Protein AF-0000000081558723 (afdb_homodimer)

pLDDT: mean 89.71, std 18.7, range [18.77, 98.88]

Organism: NCBI:txid168488

Solvent-accessible surface area (backbone atoms only — not comparable to full-atom values): 34859 Å² total; per-residue (Å²): 111,36,57,29,40,30,26,76,58,67,42,63,66,82,48,53,42,80,43,79,41,78,67,77,78,49,49,46,53,15,28,25,29,40,40,48,12,22,19,65,53,71,66,46,55,52,51,37,57,30,74,70,26,57,72,66,70,74,34,34,47,43,37,13,21,8,29,31,28,74,41,69,16,84,66,48,77,90,69,55,74,69,41,49,32,23,24,27,64,59,47,70,82,42,81,61,53,72,48,88,64,60,18,38,43,27,46,58,36,58,36,52,58,66,25,34,26,74,48,56,84,86,50,52,48,59,44,44,6,47,34,35,58,25,49,35,39,34,52,36,35,41,57,75,58,63,67,50,68,58,37,30,36,36,30,37,40,21,43,26,46,39,19,42,43,37,41,22,40,38,43,67,72,41,42,36,66,39,38,32,24,27,29,50,74,91,39,38,67,60,37,40,73,52,48,29,74,41,64,46,38,57,82,81,45,57,58,88,70,47,82,68,63,17,56,27,29,41,23,60,75,40,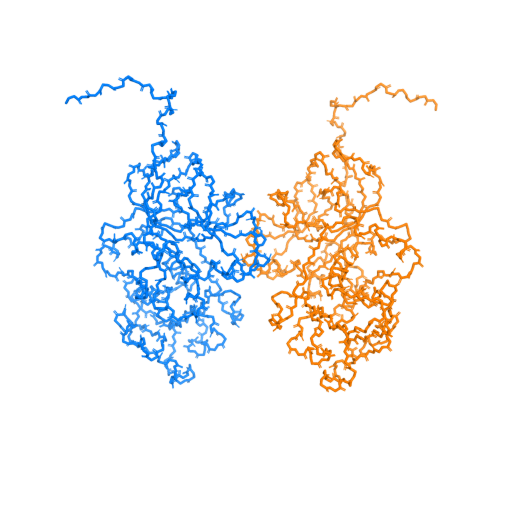51,40,64,60,51,53,77,32,32,35,92,89,35,47,38,34,19,62,31,83,80,51,59,20,86,83,40,42,71,44,64,71,69,68,43,10,63,61,55,53,71,44,39,64,39,47,66,70,56,66,39,73,68,54,65,17,82,89,41,61,28,41,52,89,37,50,56,60,46,48,57,51,54,73,67,70,70,51,50,21,22,51,32,37,29,56,50,85,73,70,76,77,56,82,62,76,71,71,66,54,80,82,66,75,76,75,81,77,80,78,129,110,35,58,28,39,30,28,75,59,68,42,65,66,80,49,52,43,80,43,80,39,78,68,76,78,48,49,46,53,14,30,25,30,40,41,48,10,22,19,63,53,72,64,44,56,50,50,36,55,31,74,70,26,56,73,67,71,73,33,33,47,43,37,14,22,9,29,33,29,75,40,68,17,85,65,48,76,90,69,54,73,68,42,49,32,24,25,29,65,59,47,70,82,42,80,60,52,72,48,87,62,59,18,39,43,28,46,58,36,56,36,51,59,65,25,34,25,73,48,55,85,85,48,53,48,61,44,45,6,46,33,35,58,25,49,35,38,33,53,36,38,41,58,76,59,63,68,52,68,58,37,31,36,35,30,39,41,21,44,26,46,40,19,40,43,38,42,22,40,38,42,67,70,40,42,35,66,38,36,34,25,27,27,50,75,92,39,38,67,61,36,40,73,52,47,30,74,41,66,46,39,60,84,80,45,58,58,88,70,49,81,68,64,18,57,26,31,41,22,60,74,42,51,42,66,61,52,53,77,30,33,35,91,88,35,46,38,36,19,62,33,83,80,50,59,21,86,83,39,41,70,44,63,71,68,68,41,10,63,62,54,53,70,44,39,66,38,46,66,72,55,66,38,73,69,52,64,18,81,88,40,60,28,40,52,90,36,52,55,58,46,48,58,50,54,72,67,70,68,51,49,20,20,52,32,36,29,56,49,86,73,71,78,78,59,81,65,74,73,71,70,57,80,85,60,82,73,76,81,74,82,71,137

Radius of gyration: 28.46 Å; Cα contacts (8 Å, |Δi|>4): 1574; chains: 2; bounding box: 50×92×89 Å

InterPro domains:
  IPR011032 GroES-like superfamily [SSF50129] (2-155)
  IPR013154 Alcohol dehydrogenase-like, N-terminal [PF08240] (27-119)
  IPR020843 Enoylreductase domain [SM00829] (11-306)
  IPR036291 NAD(P)-binding domain superfamily [SSF51735] (123-227)
  IPR044626 NADPH-dependent oxidoreductase AOR-like [PTHR44573] (2-308)

Secondary structure (DSSP, 8-state):
-EEEEEBSS-SSGGG-EEEEEPPPPPPTTEEEEEEEEEEE-HHHHHHHT-GGG---SSB----EEEEEEEEE-TT--S--TT-EEEEE---TTSGGGGTT---SSBSEEEEEGGGEEEPPTTS-HHHHHTSHHHHHHHHHHHHHHT--TT-EEEEESTTSHHHHHHHHIIIIIS--SEEEEEE-GGGHHHHHHHT-SEEEETTT--GGG----BSEEEESSS-HHHHGGGBPTT--EEE-SSS-SSTTSEEPPPPP-HHHHHHHHHHHHHTSS---B-TT-PBPGGGHHHHHHHHTTT--SSBEEE-----TT---------TT----S----/-EEEEEBSS-SSGGG-EEEEEPPPPPPTTEEEEEEEEEEE-HHHHHHHT-GGG---SSB----EEEEEEEEE-TT--S--TT-EEEEE---TTSGGGGS----SSBSEEEEEGGGEEEPPTTS-HHHHHTSHHHHHHHHHHHHHHT--TT-EEEEESTTSHHHHHHHHIIIIIS--SEEEEEE-GGGHHHHHHHT-SEEEETTT--GGG----BSEEEESSS-HHHHGGGBPTT--EEE-SSS-SSTTSEE--PPP-HHHHHHTHHHHHHTSS---B-TT-PBPGGGHHHHHHHHTTT--SSBEEE-----TT---------TT----S----

Foldseek 3Di:
DWWFWWAFAADALVRIDIDDDDADDEEQQKFKWFFFKAFDDPVQNVCSNDVVVVDDPRAGGGFWTKTFTQDHHNNHDPDDGGFIKIFGADDPPDPCVVPRFHHSRIRIGMGGPFQMAGFQPVDDRQLRRLDHQLLQQLVQLCVVQVQAAAFEEEEEPLQEANNLQNQLCCCQPRNYVAAEYEDAPVCQVVSVVSHHPYYHHVVVDFLVRDDAAGLEYHYEDQPCVRNVVRHPVPRAYEYCDPPRPDPRHDHGDGDRGNVSVVVCSVCDNVVSGGADEFPVDAAESVCVSVLSVVVVVVRTRHIHMYDGHPPPPVPCPDPVVPPPPDPPDDPDD/DWWFWWAFAADALVRIDIDDDDADDEEQQKFKWFFFKAFDDPVQNVCSNDVVVVDDPRAGGGFWTKTFTQDHHNNHDPDDGGFIKIFGADDPPDPCVVPRFHHSLIRIGMGGPFQMAGFQPVDDRQLRRLDHQLLQQLVLLCVVQVQAAAFEEEEEPLQEANNLQNQLCCCQPRNYVAYEYEDAPVCQVVSVVSHHPYYHHVVVDFLVRDPAAGLEYHYEDQPCVRNVVRHDVPRAYEYCDPPRPDPRHDHGDGDRGNVSVVVCSVCDNVVSGGADEFPVDAAESVCVSVLSVVVVVVRTRHIHMYDGHPPPPVPPPDPVVPDPPPPPPDPDD

Sequence (666 aa):
MQKAWFYEEYGPKEVLKLGDLPIPSPQPNQLLIQVLAAALNPIDFKLRQNPLALLDFPFVPGCDMAGVIVAKGDDVSKFDVGASVYGNIQHFKSESWKLKQLGSLAQLIVVEEDLVAIKPQNLSFEEAASLPVAIQTAIEGFKVAGFKEGQSVFIVGGAGGVGTLAVQLAKEFYKASLVTATASTGKVEFVKRLGADKVVDYTKTTYGEVEDKYDLVYDTVGDSRNSYVVAKENAPIIDITWPPSNPKAQHSSLTVSGDILEKFRPYLESGKLKAVIDPNGPFHFNNVIKAFGYLETGRARGKVVISPFSSRYLTSAPCNINGFCNTKFGCYNMQKAWFYEEYGPKEVLKLGDLPIPSPQPNQLLIQVLAAALNPIDFKLRQNPLALLDFPFVPGCDMAGVIVAKGDDVSKFDVGASVYGNIQHFKSESWKLKQLGSLAQLIVVEEDLVAIKPQNLSFEEAASLPVAIQTAIEGFKVAGFKEGQSVFIVGGAGGVGTLAVQLAKEFYKASLVTATASTGKVEFVKRLGADKVVDYTKTTYGEVEDKYDLVYDTVGDSRNSYVVAKENAPIIDITWPPSNPKAQHSSLTVSGDILEKFRPYLESGKLKAVIDPNGPFHFNNVIKAFGYLETGRARGKVVISPFSSRYLTSAPCNINGFCNTKFGCYN

Structure (mmCIF, N/CA/C/O backbone):
data_AF-0000000081558723-model_v1
#
loop_
_entity.id
_entity.type
_entity.pdbx_description
1 polymer 'Enoyl reductase (ER) domain-containing protein'
#
loop_
_atom_site.group_PDB
_atom_site.id
_atom_site.type_symbol
_atom_site.label_atom_id
_atom_site.label_alt_id
_atom_site.label_comp_id
_atom_site.label_asym_id
_atom_site.label_entity_id
_atom_site.label_seq_id
_atom_site.pdbx_PDB_ins_code
_atom_site.Cartn_x
_atom_site.Cartn_y
_atom_site.Cartn_z
_atom_site.occupancy
_atom_site.B_iso_or_equiv
_atom_site.auth_seq_id
_atom_site.auth_comp_id
_atom_site.auth_asym_id
_atom_site.auth_atom_id
_atom_site.pdbx_PDB_model_num
ATOM 1 N N . MET A 1 1 ? -17.312 0.092 26.062 1 93.06 1 MET A N 1
ATOM 2 C CA . MET A 1 1 ? -17.375 0.222 24.609 1 93.06 1 MET A CA 1
ATOM 3 C C . MET A 1 1 ? -17.422 1.689 24.188 1 93.06 1 MET A C 1
ATOM 5 O O . MET A 1 1 ? -17.703 2.562 25.016 1 93.06 1 MET A O 1
ATOM 9 N N . GLN A 1 2 ? -17.016 1.945 22.953 1 94.62 2 GLN A N 1
ATOM 10 C CA . GLN A 1 2 ? -17.047 3.289 22.391 1 94.62 2 GLN A CA 1
ATOM 11 C C . GLN A 1 2 ? -17.516 3.262 20.938 1 94.62 2 GLN A C 1
ATOM 13 O O . GLN A 1 2 ? -17.5 2.209 20.281 1 94.62 2 GLN A O 1
ATOM 18 N N . LYS A 1 3 ? -17.875 4.457 20.531 1 96.5 3 LYS A N 1
ATOM 19 C CA . LYS A 1 3 ? -18.156 4.594 19.109 1 96.5 3 LYS A CA 1
ATOM 20 C C . LYS A 1 3 ? -16.906 4.91 18.312 1 96.5 3 LYS A C 1
ATOM 22 O O . LYS A 1 3 ? -16.062 5.699 18.75 1 96.5 3 LYS A O 1
ATOM 27 N N . ALA A 1 4 ? -16.766 4.223 17.219 1 97.31 4 ALA A N 1
ATOM 28 C CA . ALA A 1 4 ? -15.648 4.473 16.297 1 97.31 4 ALA A CA 1
ATOM 29 C C . ALA A 1 4 ? -16.047 4.18 14.859 1 97.31 4 ALA A C 1
ATOM 31 O O . ALA A 1 4 ? -16.969 3.395 14.609 1 97.31 4 ALA A O 1
ATOM 32 N N . TRP A 1 5 ? -15.477 4.895 13.969 1 97.88 5 TRP A N 1
ATOM 33 C CA . TRP A 1 5 ? -15.57 4.551 12.555 1 97.88 5 TRP A CA 1
ATOM 34 C C . TRP A 1 5 ? -14.477 3.564 12.164 1 97.88 5 TRP A C 1
ATOM 36 O O . TRP A 1 5 ? -13.305 3.752 12.508 1 97.88 5 TRP A O 1
ATOM 46 N N . PHE A 1 6 ? -14.844 2.527 11.492 1 97.44 6 PHE A N 1
ATOM 47 C CA . PHE A 1 6 ? -13.867 1.531 11.062 1 97.44 6 PHE A CA 1
ATOM 48 C C . PHE A 1 6 ? -14.336 0.829 9.797 1 97.44 6 PHE A C 1
ATOM 50 O O . PHE A 1 6 ? -15.453 1.049 9.336 1 97.44 6 PHE A O 1
ATOM 57 N N . TYR A 1 7 ? -13.477 0.188 9.125 1 96.25 7 TYR A N 1
ATOM 58 C CA . TYR A 1 7 ? -13.812 -0.682 8 1 96.25 7 TYR A CA 1
ATOM 59 C C . TYR A 1 7 ? -13.148 -2.045 8.148 1 96.25 7 TYR A C 1
ATOM 61 O O . TYR A 1 7 ? -12.188 -2.195 8.914 1 96.25 7 TYR A O 1
ATOM 69 N N . GLU A 1 8 ? -13.711 -3.055 7.457 1 94.19 8 GLU A N 1
ATOM 70 C CA . GLU A 1 8 ? -13.266 -4.438 7.574 1 94.19 8 GLU A CA 1
ATOM 71 C C . GLU A 1 8 ? -12.844 -4.996 6.215 1 94.19 8 GLU A C 1
ATOM 73 O O . GLU A 1 8 ? -12.617 -6.199 6.078 1 94.19 8 GLU A O 1
ATOM 78 N N . GLU A 1 9 ? -12.891 -4.184 5.266 1 90.31 9 GLU A N 1
ATOM 79 C CA . GLU A 1 9 ? -12.414 -4.477 3.918 1 90.31 9 GLU A CA 1
ATOM 80 C C . GLU A 1 9 ? -11.969 -3.205 3.203 1 90.31 9 GLU A C 1
ATOM 82 O O . GLU A 1 9 ? -12.367 -2.102 3.584 1 90.31 9 GLU A O 1
ATOM 87 N N . TYR A 1 10 ? -11.133 -3.398 2.281 1 89.75 10 TYR A N 1
ATOM 88 C CA . TYR A 1 10 ? -10.711 -2.26 1.471 1 89.75 10 TYR A CA 1
ATOM 89 C C . TYR A 1 10 ? -11.836 -1.807 0.544 1 89.75 10 TYR A C 1
ATOM 91 O O . TYR A 1 10 ? -12.703 -2.6 0.182 1 89.75 10 TYR A O 1
ATOM 99 N N . GLY A 1 11 ? -11.812 -0.496 0.158 1 91.19 11 GLY A N 1
ATOM 100 C CA . GLY A 1 11 ? -12.828 -0.026 -0.765 1 91.19 11 GLY A CA 1
ATOM 101 C C . GLY A 1 11 ? -13.078 1.467 -0.668 1 91.19 11 GLY A C 1
ATOM 102 O O . GLY A 1 11 ? -12.289 2.197 -0.069 1 91.19 11 GLY A O 1
ATOM 103 N N . PRO A 1 12 ? -14.125 1.876 -1.366 1 94.5 12 PRO A N 1
ATOM 104 C CA . PRO A 1 12 ? -14.5 3.289 -1.285 1 94.5 12 PRO A CA 1
ATOM 105 C C . PRO A 1 12 ? -15.031 3.682 0.094 1 94.5 12 PRO A C 1
ATOM 107 O O . PRO A 1 12 ? -15 2.869 1.022 1 94.5 12 PRO A O 1
ATOM 110 N N . LYS A 1 13 ? -15.391 4.918 0.309 1 97.38 13 LYS A N 1
ATOM 111 C CA . LYS A 1 13 ? -15.789 5.457 1.605 1 97.38 13 LYS A CA 1
ATOM 112 C C . LYS A 1 13 ? -16.984 4.688 2.176 1 97.38 13 LYS A C 1
ATOM 114 O O . LYS A 1 13 ? -17.172 4.645 3.393 1 97.38 13 LYS A O 1
ATOM 119 N N . GLU A 1 14 ? -17.734 4.031 1.363 1 96.62 14 GLU A N 1
ATOM 120 C CA . GLU A 1 14 ? -18.953 3.332 1.778 1 96.62 14 GLU A CA 1
ATOM 121 C C . GLU A 1 14 ? -18.625 2.084 2.594 1 96.62 14 GLU A C 1
ATOM 123 O O . GLU A 1 14 ? -19.5 1.512 3.246 1 96.62 14 GLU A O 1
ATOM 128 N N . VAL A 1 15 ? -17.344 1.627 2.652 1 96.94 15 VAL A N 1
ATOM 129 C CA . VAL A 1 15 ? -16.984 0.47 3.467 1 96.94 15 VAL A CA 1
ATOM 130 C C . VAL A 1 15 ? -16.906 0.877 4.938 1 96.94 15 VAL A C 1
ATOM 132 O O . VAL A 1 15 ? -16.844 0.02 5.82 1 96.94 15 VAL A O 1
ATOM 135 N N . LEU A 1 16 ? -16.828 2.168 5.203 1 98.31 16 LEU A N 1
ATOM 136 C CA . LEU A 1 16 ? -16.781 2.666 6.574 1 98.31 16 LEU A CA 1
ATOM 137 C C . LEU A 1 16 ? -18.125 2.43 7.277 1 98.31 16 LEU A C 1
ATOM 139 O O . LEU A 1 16 ? -19.188 2.613 6.684 1 98.31 16 LEU A O 1
ATOM 143 N N . LYS A 1 17 ? -18 2.088 8.469 1 97.69 17 LYS A N 1
ATOM 144 C CA . LYS A 1 17 ? -19.203 1.961 9.305 1 97.69 17 LYS A CA 1
ATOM 145 C C . LYS A 1 17 ? -18.938 2.492 10.711 1 97.69 17 LYS A C 1
ATOM 147 O O . LYS A 1 17 ? -17.812 2.422 11.211 1 97.69 17 LYS A O 1
ATOM 152 N N . LEU A 1 18 ? -19.938 2.977 11.312 1 97.31 18 LEU A N 1
ATOM 153 C CA . LEU A 1 18 ? -19.953 3.393 12.711 1 97.31 18 LEU A CA 1
ATOM 154 C C . LEU A 1 18 ? -20.391 2.25 13.617 1 97.31 18 LEU A C 1
ATOM 156 O O . LEU A 1 18 ? -21.453 1.646 13.383 1 97.31 18 LEU A O 1
ATOM 160 N N . GLY A 1 19 ? -19.516 1.938 14.57 1 96.25 19 GLY A N 1
ATOM 161 C CA . GLY A 1 19 ? -19.875 0.855 15.477 1 96.25 19 GLY A CA 1
ATOM 162 C C . GLY A 1 19 ? -19.203 0.957 16.828 1 96.25 19 GLY A C 1
ATOM 163 O O . GLY A 1 19 ? -18.578 1.976 17.141 1 96.25 19 GLY A O 1
ATOM 164 N N . ASP A 1 20 ? -19.5 -0.104 17.625 1 95.5 20 ASP A N 1
ATOM 165 C CA . ASP A 1 20 ? -18.953 -0.154 18.984 1 95.5 20 ASP A CA 1
ATOM 166 C C . ASP A 1 20 ? -17.656 -0.965 19.016 1 95.5 20 ASP A C 1
ATOM 168 O O . ASP A 1 20 ? -17.609 -2.092 18.516 1 95.5 20 ASP A O 1
ATOM 172 N N . LEU A 1 21 ? -16.641 -0.352 19.531 1 94.5 21 LEU A N 1
ATOM 173 C CA . LEU A 1 21 ? -15.359 -1.018 19.766 1 94.5 21 LEU A CA 1
ATOM 174 C C . LEU A 1 21 ? -14.953 -0.893 21.234 1 94.5 21 LEU A C 1
ATOM 176 O O . LEU A 1 21 ? -15.375 0.034 21.922 1 94.5 21 LEU A O 1
ATOM 180 N N . PRO A 1 22 ? -14.141 -1.857 21.688 1 93 22 PRO A N 1
ATOM 181 C CA . PRO A 1 22 ? -13.648 -1.73 23.062 1 93 22 PRO A CA 1
ATOM 182 C C . PRO A 1 22 ? -12.781 -0.486 23.266 1 93 22 PRO A C 1
ATOM 184 O O . PRO A 1 22 ? -12.055 -0.076 22.359 1 93 22 PRO A O 1
ATOM 187 N N . ILE A 1 23 ? -12.945 0.051 24.453 1 93.5 23 ILE A N 1
ATOM 188 C CA . ILE A 1 23 ? -12.055 1.14 24.828 1 93.5 23 ILE A CA 1
ATOM 189 C C . ILE A 1 23 ? -10.664 0.585 25.125 1 93.5 23 ILE A C 1
ATOM 191 O O . ILE A 1 23 ? -10.516 -0.33 25.938 1 93.5 23 ILE A O 1
ATOM 195 N N . PRO A 1 24 ? -9.648 1.114 24.5 1 92.81 24 PRO A N 1
ATOM 196 C CA . PRO A 1 24 ? -8.305 0.592 24.766 1 92.81 24 PRO A CA 1
ATOM 197 C C . PRO A 1 24 ? -7.742 1.052 26.094 1 92.81 24 PRO A C 1
ATOM 199 O O . PRO A 1 24 ? -8.125 2.111 26.609 1 92.81 24 PRO A O 1
ATOM 202 N N . SER A 1 25 ? -6.871 0.218 26.594 1 92.19 25 SER A N 1
ATOM 203 C CA . SER A 1 25 ? -6.129 0.573 27.797 1 92.19 25 SER A CA 1
ATOM 204 C C . SER A 1 25 ? -4.73 1.078 27.469 1 92.19 25 SER A C 1
ATOM 206 O O . SER A 1 25 ? -4.016 0.461 26.672 1 92.19 25 SER A O 1
ATOM 208 N N . PRO A 1 26 ? -4.375 2.125 28.125 1 94.12 26 PRO A N 1
ATOM 209 C CA . PRO A 1 26 ? -3.047 2.648 27.797 1 94.12 26 PRO A CA 1
ATOM 210 C C . PRO A 1 26 ? -1.918 1.787 28.344 1 94.12 26 PRO A C 1
ATOM 212 O O . PRO A 1 26 ? -2.01 1.3 29.484 1 94.12 26 PRO A O 1
ATOM 215 N N . GLN A 1 27 ? -0.916 1.601 27.562 1 92.12 27 GLN A N 1
ATOM 216 C CA . GLN A 1 27 ? 0.354 1.043 28.016 1 92.12 27 GLN A CA 1
ATOM 217 C C . GLN A 1 27 ? 1.12 2.047 28.875 1 92.12 27 GLN A C 1
ATOM 219 O O . GLN A 1 27 ? 0.736 3.215 28.953 1 92.12 27 GLN A O 1
ATOM 224 N N . PRO A 1 28 ? 2.209 1.641 29.5 1 93.94 28 PRO A N 1
ATOM 225 C CA . PRO A 1 28 ? 2.91 2.5 30.453 1 93.94 28 PRO A CA 1
ATOM 226 C C . PRO A 1 28 ? 3.342 3.832 29.844 1 93.94 28 PRO A C 1
ATOM 228 O O . PRO A 1 28 ? 3.391 4.848 30.531 1 93.94 28 PRO A O 1
ATOM 231 N N . ASN A 1 29 ? 3.568 3.896 28.641 1 93.81 29 ASN A N 1
ATOM 232 C CA . ASN A 1 29 ? 4.055 5.129 28.016 1 93.81 29 ASN A CA 1
ATOM 233 C C . ASN A 1 29 ? 2.973 5.793 27.172 1 93.81 29 ASN A C 1
ATOM 235 O O . ASN A 1 29 ? 3.275 6.613 26.312 1 93.81 29 ASN A O 1
ATOM 239 N N . GLN A 1 30 ? 1.759 5.434 27.422 1 94.88 30 GLN A N 1
ATOM 240 C CA . GLN A 1 30 ? 0.681 5.895 26.547 1 94.88 30 GLN A CA 1
ATOM 241 C C . GLN A 1 30 ? -0.34 6.715 27.328 1 94.88 30 GLN A C 1
ATOM 243 O O . GLN A 1 30 ? -0.412 6.621 28.562 1 94.88 30 GLN A O 1
ATOM 248 N N . LEU A 1 31 ? -1.036 7.52 26.594 1 96.88 31 LEU A N 1
ATOM 249 C CA . LEU A 1 31 ? -2.143 8.344 27.078 1 96.88 31 LEU A CA 1
ATOM 250 C C . LEU A 1 31 ? -3.473 7.832 26.531 1 96.88 31 LEU A C 1
ATOM 252 O O . LEU A 1 31 ? -3.561 7.434 25.359 1 96.88 31 LEU A O 1
ATOM 256 N N . LEU A 1 32 ? -4.418 7.82 27.359 1 97.12 32 LEU A N 1
ATOM 257 C CA . LEU A 1 32 ? -5.797 7.703 26.891 1 97.12 32 LEU A CA 1
ATOM 258 C C . LEU A 1 32 ? -6.418 9.078 26.688 1 97.12 32 LEU A C 1
ATOM 260 O O . LEU A 1 32 ? -6.477 9.883 27.625 1 97.12 32 LEU A O 1
ATOM 264 N N . ILE A 1 33 ? -6.883 9.328 25.531 1 97.62 33 ILE A N 1
ATOM 265 C CA . ILE A 1 33 ? -7.344 10.664 25.172 1 97.62 33 ILE A CA 1
ATOM 266 C C . ILE A 1 33 ? -8.805 10.602 24.719 1 97.62 33 ILE A C 1
ATOM 268 O O . ILE A 1 33 ? -9.172 9.742 23.906 1 97.62 33 ILE A O 1
ATOM 272 N N . GLN A 1 34 ? -9.578 11.469 25.25 1 98 34 GLN A N 1
ATOM 273 C CA . GLN A 1 34 ? -10.883 11.75 24.672 1 98 34 GLN A CA 1
ATOM 274 C C . GLN A 1 34 ? -10.766 12.688 23.469 1 98 34 GLN A C 1
ATOM 276 O O . GLN A 1 34 ? -10.406 13.859 23.625 1 98 34 GLN A O 1
ATOM 281 N N . VAL A 1 35 ? -11.078 12.203 22.328 1 98.38 35 VAL A N 1
ATOM 282 C CA . VAL A 1 35 ? -10.93 12.984 21.094 1 98.38 35 VAL A CA 1
ATOM 283 C C . VAL A 1 35 ? -12.078 13.992 21 1 98.38 35 VAL A C 1
ATOM 285 O O . VAL A 1 35 ? -13.25 13.617 21.094 1 98.38 35 VAL A O 1
ATOM 288 N N . LEU A 1 36 ? -11.703 15.219 20.812 1 98.5 36 LEU A N 1
ATOM 289 C CA . LEU A 1 36 ? -12.719 16.266 20.688 1 98.5 36 LEU A CA 1
ATOM 290 C C . LEU A 1 36 ? -12.797 16.766 19.25 1 98.5 36 LEU A C 1
ATOM 292 O O . LEU A 1 36 ? -13.836 17.281 18.828 1 98.5 36 LEU A O 1
ATOM 296 N N . ALA A 1 37 ? -11.758 16.609 18.531 1 98.75 37 ALA A N 1
ATOM 297 C CA . ALA A 1 37 ? -11.703 16.922 17.109 1 98.75 37 ALA A CA 1
ATOM 298 C C . ALA A 1 37 ? -10.648 16.078 16.406 1 98.75 37 ALA A C 1
ATOM 300 O O . ALA A 1 37 ? -9.641 15.695 17 1 98.75 37 ALA A O 1
ATOM 301 N N . ALA A 1 38 ? -10.891 15.734 15.195 1 98.75 38 ALA A N 1
ATOM 302 C CA . ALA A 1 38 ? -9.961 15.055 14.289 1 98.75 38 ALA A CA 1
ATOM 303 C C . ALA A 1 38 ? -9.914 15.742 12.93 1 98.75 38 ALA A C 1
ATOM 305 O O . ALA A 1 38 ? -10.781 16.562 12.609 1 98.75 38 ALA A O 1
ATOM 306 N N . ALA A 1 39 ? -8.93 15.508 12.18 1 98.81 39 ALA A N 1
ATOM 307 C CA . ALA A 1 39 ? -8.859 16 10.805 1 98.81 39 ALA A CA 1
ATOM 308 C C . ALA A 1 39 ? -8.477 14.875 9.844 1 98.81 39 ALA A C 1
ATOM 310 O O . ALA A 1 39 ? -7.723 13.969 10.203 1 98.81 39 ALA A O 1
ATOM 311 N N . LEU A 1 40 ? -9.07 14.93 8.703 1 98.5 40 LEU A N 1
ATOM 312 C CA . LEU A 1 40 ? -8.852 13.891 7.691 1 98.5 40 LEU A CA 1
ATOM 313 C C . LEU A 1 40 ? -7.688 14.266 6.777 1 98.5 40 LEU A C 1
ATOM 315 O O . LEU A 1 40 ? -7.422 15.445 6.551 1 98.5 40 LEU A O 1
ATOM 319 N N . ASN A 1 41 ? -7.02 13.273 6.305 1 96.69 41 ASN A N 1
ATOM 320 C CA . ASN A 1 41 ? -5.883 13.414 5.395 1 96.69 41 ASN A CA 1
ATOM 321 C C . ASN A 1 41 ? -5.992 12.445 4.219 1 96.69 41 ASN A C 1
ATOM 323 O O . ASN A 1 41 ? -6.668 11.422 4.309 1 96.69 41 ASN A O 1
ATOM 327 N N . PRO A 1 42 ? -5.324 12.758 3.082 1 94.88 42 PRO A N 1
ATOM 328 C CA . PRO A 1 42 ? -5.34 11.844 1.934 1 94.88 42 PRO A CA 1
ATOM 329 C C . PRO A 1 42 ? -4.871 10.438 2.291 1 94.88 42 PRO A C 1
ATOM 331 O O . PRO A 1 42 ? -5.387 9.453 1.752 1 94.88 42 PRO A O 1
ATOM 334 N N . ILE A 1 43 ? -3.982 10.297 3.203 1 92.25 43 ILE A N 1
ATOM 335 C CA . ILE A 1 43 ? -3.465 8.992 3.588 1 92.25 43 ILE A CA 1
ATOM 336 C C . ILE A 1 43 ? -4.594 8.133 4.152 1 92.25 43 ILE A C 1
ATOM 338 O O . ILE A 1 43 ? -4.578 6.906 4.016 1 92.25 43 ILE A O 1
ATOM 342 N N . ASP A 1 44 ? -5.57 8.734 4.766 1 95.38 44 ASP A N 1
ATOM 343 C CA . ASP A 1 44 ? -6.684 7.992 5.352 1 95.38 44 ASP A CA 1
ATOM 344 C C . ASP A 1 44 ? -7.445 7.215 4.281 1 95.38 44 ASP A C 1
ATOM 346 O O . ASP A 1 44 ? -7.773 6.043 4.477 1 95.38 44 ASP A O 1
ATOM 350 N N . PHE A 1 45 ? -7.723 7.871 3.184 1 95.69 45 PHE A N 1
ATOM 351 C CA . PHE A 1 45 ? -8.492 7.145 2.184 1 95.69 45 PHE A CA 1
ATOM 352 C C . PHE A 1 45 ? -7.582 6.344 1.268 1 95.69 45 PHE A C 1
ATOM 354 O O . PHE A 1 45 ? -8 5.34 0.684 1 95.69 45 PHE A O 1
ATOM 361 N N . LYS A 1 46 ? -6.336 6.766 1.133 1 92.38 46 LYS A N 1
ATOM 362 C CA . LYS A 1 46 ? -5.398 5.98 0.333 1 92.38 46 LYS A CA 1
ATOM 363 C C . LYS A 1 46 ? -5.172 4.602 0.945 1 92.38 46 LYS A C 1
ATOM 365 O O . LYS A 1 46 ? -5.125 3.6 0.229 1 92.38 46 LYS A O 1
ATOM 370 N N . LEU A 1 47 ? -5.02 4.574 2.18 1 91.62 47 LEU A N 1
ATOM 371 C CA . LEU A 1 47 ? -4.879 3.297 2.865 1 91.62 47 LEU A CA 1
ATOM 372 C C . LEU A 1 47 ? -6.145 2.459 2.729 1 91.62 47 LEU A C 1
ATOM 374 O O . LEU A 1 47 ? -6.074 1.256 2.471 1 91.62 47 LEU A O 1
ATOM 378 N N . ARG A 1 48 ? -7.273 3.049 2.84 1 93.5 48 ARG A N 1
ATOM 379 C CA . ARG A 1 48 ? -8.555 2.355 2.773 1 93.5 48 ARG A CA 1
ATOM 380 C C . ARG A 1 48 ? -8.758 1.702 1.41 1 93.5 48 ARG A C 1
ATOM 382 O O . ARG A 1 48 ? -9.344 0.624 1.312 1 93.5 48 ARG A O 1
ATOM 389 N N . GLN A 1 49 ? -8.164 2.318 0.458 1 91.25 49 GLN A N 1
ATOM 390 C CA . GLN A 1 49 ? -8.422 1.881 -0.91 1 91.25 49 GLN A CA 1
ATOM 391 C C . GLN A 1 49 ? -7.316 0.963 -1.413 1 91.25 49 GLN A C 1
ATOM 393 O O . GLN A 1 49 ? -7.363 0.49 -2.551 1 91.25 49 GLN A O 1
ATOM 398 N N . ASN A 1 50 ? -6.332 0.686 -0.55 1 87.88 50 ASN A N 1
ATOM 399 C CA . ASN A 1 50 ? -5.129 0.011 -1.031 1 87.88 50 ASN A CA 1
ATOM 400 C C . ASN A 1 50 ? -4.945 -1.347 -0.359 1 87.88 50 ASN A C 1
ATOM 402 O O . ASN A 1 50 ? -4.363 -1.434 0.724 1 87.88 50 ASN A O 1
ATOM 406 N N . PRO A 1 51 ? -5.238 -2.375 -1.093 1 82.94 51 PRO A N 1
ATOM 407 C CA . PRO A 1 51 ? -5.051 -3.701 -0.498 1 82.94 51 PRO A CA 1
ATOM 408 C C . PRO A 1 51 ? -3.584 -4.008 -0.197 1 82.94 51 PRO A C 1
ATOM 410 O O . PRO A 1 51 ? -3.287 -4.883 0.621 1 82.94 51 PRO A O 1
ATOM 413 N N . LEU A 1 52 ? -2.67 -3.312 -0.793 1 82.62 52 LEU A N 1
ATOM 414 C CA . LEU A 1 52 ? -1.249 -3.553 -0.566 1 82.62 52 LEU A CA 1
ATOM 415 C C . LEU A 1 52 ? -0.792 -2.916 0.742 1 82.62 52 LEU A C 1
ATOM 417 O O . LEU A 1 52 ? 0.345 -3.121 1.173 1 82.62 52 LEU A O 1
ATOM 421 N N . ALA A 1 53 ? -1.679 -2.23 1.308 1 83.94 53 ALA A N 1
ATOM 422 C CA . ALA A 1 53 ? -1.361 -1.669 2.619 1 83.94 53 ALA A CA 1
ATOM 423 C C . ALA A 1 53 ? -1.314 -2.76 3.686 1 83.94 53 ALA A C 1
ATOM 425 O O . ALA A 1 53 ? -0.761 -2.555 4.77 1 83.94 53 ALA A O 1
ATOM 426 N N . LEU A 1 54 ? -1.901 -3.816 3.447 1 80.06 54 LEU A N 1
ATOM 427 C CA . LEU A 1 54 ? -1.872 -5.008 4.289 1 80.06 54 LEU A CA 1
ATOM 428 C C . LEU A 1 54 ? -2.318 -4.68 5.711 1 80.06 54 LEU A C 1
ATOM 430 O O . LEU A 1 54 ? -1.638 -5.035 6.676 1 80.06 54 LEU A O 1
ATOM 434 N N . LEU A 1 55 ? -3.455 -3.994 5.824 1 82.94 55 LEU A N 1
ATOM 435 C CA . LEU A 1 55 ? -3.979 -3.535 7.105 1 82.94 55 LEU A CA 1
ATOM 436 C C . LEU A 1 55 ? -4.664 -4.676 7.852 1 82.94 55 LEU A C 1
ATOM 438 O O . LEU A 1 55 ? -5.23 -5.578 7.227 1 82.94 55 LEU A O 1
ATOM 442 N N . ASP A 1 56 ? -4.574 -4.574 9.18 1 80.62 56 ASP A N 1
ATOM 443 C CA . ASP A 1 56 ? -5.371 -5.445 10.039 1 80.62 56 ASP A CA 1
ATOM 444 C C . ASP A 1 56 ? -6.777 -4.887 10.227 1 80.62 56 ASP A C 1
ATOM 446 O O . ASP A 1 56 ? -6.949 -3.693 10.484 1 80.62 56 ASP A O 1
ATOM 450 N N . PHE A 1 57 ? -7.742 -5.848 10.125 1 85.56 57 PHE A N 1
ATOM 451 C CA . PHE A 1 57 ? -9.125 -5.422 10.281 1 85.56 57 PHE A CA 1
ATOM 452 C C . PHE A 1 57 ? -9.688 -5.879 11.617 1 85.56 57 PHE A C 1
ATOM 454 O O . PHE A 1 57 ? -9.258 -6.902 12.164 1 85.56 57 PHE A O 1
ATOM 461 N N . PRO A 1 58 ? -10.633 -5.203 12.219 1 91.12 58 PRO A N 1
ATOM 462 C CA . PRO A 1 58 ? -11.141 -3.896 11.781 1 91.12 58 PRO A CA 1
ATOM 463 C C . PRO A 1 58 ? -10.102 -2.787 11.922 1 91.12 58 PRO A C 1
ATOM 465 O O . PRO A 1 58 ? -9.305 -2.793 12.867 1 91.12 58 PRO A O 1
ATOM 468 N N . PHE A 1 59 ? -10.148 -1.855 10.961 1 92.94 59 PHE A N 1
ATOM 469 C CA . PHE A 1 59 ? -9.188 -0.76 10.938 1 92.94 59 PHE A CA 1
ATOM 470 C C . PHE A 1 59 ? -9.883 0.576 11.172 1 92.94 59 PHE A C 1
ATOM 472 O O . PHE A 1 59 ? -10.836 0.917 10.461 1 92.94 59 PHE A O 1
ATOM 479 N N . VAL A 1 60 ? -9.445 1.302 12.227 1 96.12 60 VAL A N 1
ATOM 480 C CA . VAL A 1 60 ? -9.93 2.652 12.492 1 96.12 60 VAL A CA 1
ATOM 481 C C . VAL A 1 60 ? -9 3.672 11.844 1 96.12 60 VAL A C 1
ATOM 483 O O . VAL A 1 60 ? -7.84 3.803 12.242 1 96.12 60 VAL A O 1
ATOM 486 N N . PRO A 1 61 ? -9.484 4.43 10.906 1 96.19 61 PRO A N 1
ATOM 487 C CA . PRO A 1 61 ? -8.609 5.383 10.219 1 96.19 61 PRO A CA 1
ATOM 488 C C . PRO A 1 61 ? -8.422 6.68 11 1 96.19 61 PRO A C 1
ATOM 490 O O . PRO A 1 61 ? -9.109 6.906 12 1 96.19 61 PRO A O 1
ATOM 493 N N . GLY A 1 62 ? -7.434 7.445 10.484 1 96.38 62 GLY A N 1
ATOM 494 C CA . GLY A 1 62 ? -7.207 8.781 11.008 1 96.38 62 GLY A CA 1
ATOM 495 C C . GLY A 1 62 ? -5.859 8.938 11.688 1 96.38 62 GLY A C 1
ATOM 496 O O . GLY A 1 62 ? -5.398 8.023 12.375 1 96.38 62 GLY A O 1
ATOM 497 N N . CYS A 1 63 ? -5.332 10.172 11.578 1 95.31 63 CYS A N 1
ATOM 498 C CA . CYS A 1 63 ? -4.023 10.484 12.141 1 95.31 63 CYS A CA 1
ATOM 499 C C . CYS A 1 63 ? -4.105 11.68 13.086 1 95.31 63 CYS A C 1
ATOM 501 O O . CYS A 1 63 ? -3.65 11.609 14.227 1 95.31 63 CYS A O 1
ATOM 503 N N . ASP A 1 64 ? -4.793 12.648 12.719 1 97.94 64 ASP A N 1
ATOM 504 C CA . ASP A 1 64 ? -4.824 13.938 13.406 1 97.94 64 ASP A CA 1
ATOM 505 C C . ASP A 1 64 ? -5.914 13.961 14.469 1 97.94 64 ASP A C 1
ATOM 507 O O . ASP A 1 64 ? -7.062 13.602 14.203 1 97.94 64 ASP A O 1
ATOM 511 N N . MET A 1 65 ? -5.496 14.477 15.609 1 98 65 MET A N 1
ATOM 512 C CA . MET A 1 65 ? -6.535 14.672 16.609 1 98 65 MET A CA 1
ATOM 513 C C . MET A 1 65 ? -6.137 15.75 17.609 1 98 65 MET A C 1
ATOM 515 O O . MET A 1 65 ? -4.965 16.125 17.688 1 98 65 MET A O 1
ATOM 519 N N . ALA A 1 66 ? -7.105 16.328 18.281 1 98.81 66 ALA A N 1
ATOM 520 C CA . ALA A 1 66 ? -6.984 17.109 19.516 1 98.81 66 ALA A CA 1
ATOM 521 C C . ALA A 1 66 ? -8.023 16.672 20.547 1 98.81 66 ALA A C 1
ATOM 523 O O . ALA A 1 66 ? -9.156 16.344 20.203 1 98.81 66 ALA A O 1
ATOM 524 N N . GLY A 1 67 ? -7.559 16.641 21.75 1 98.44 67 GLY A N 1
ATOM 525 C CA . GLY A 1 67 ? -8.453 16.172 22.812 1 98.44 67 GLY A CA 1
ATOM 526 C C . GLY A 1 67 ? -7.891 16.375 24.203 1 98.44 67 GLY A C 1
ATOM 527 O O . GLY A 1 67 ? -6.996 17.203 24.406 1 98.44 67 GLY A O 1
ATOM 528 N N . VAL A 1 68 ? -8.516 15.672 25.125 1 98.38 68 VAL A N 1
ATOM 529 C CA . VAL A 1 68 ? -8.164 15.812 26.531 1 98.38 68 VAL A CA 1
ATOM 530 C C . VAL A 1 68 ? -7.691 14.469 27.094 1 98.38 68 VAL A C 1
ATOM 532 O O . VAL A 1 68 ? -8.289 13.43 26.797 1 98.38 68 VAL A O 1
ATOM 535 N N . ILE A 1 69 ? -6.656 14.516 27.891 1 98.31 69 ILE A N 1
ATOM 536 C CA . ILE A 1 69 ? -6.152 13.312 28.531 1 98.31 69 ILE A CA 1
ATOM 537 C C . ILE A 1 69 ? -7.105 12.875 29.641 1 98.31 69 ILE A C 1
ATOM 539 O O . ILE A 1 69 ? -7.41 13.656 30.547 1 98.31 69 ILE A O 1
ATOM 543 N N . VAL A 1 70 ? -7.52 11.617 29.594 1 97.8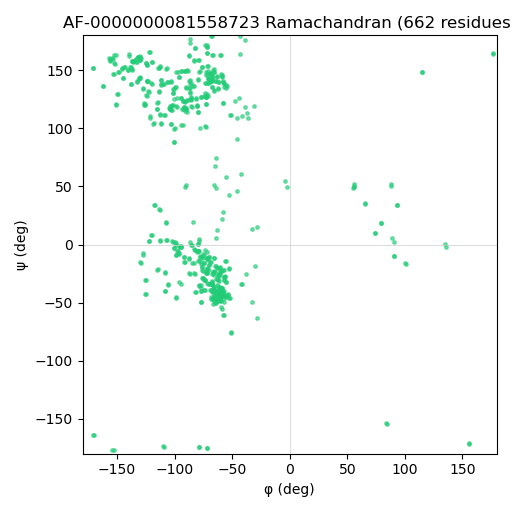8 70 VAL A N 1
ATOM 544 C CA . VAL A 1 70 ? -8.461 11.156 30.609 1 97.88 70 VAL A CA 1
ATOM 545 C C . VAL A 1 70 ? -7.809 10.086 31.484 1 97.88 70 VAL A C 1
ATOM 547 O O . VAL A 1 70 ? -8.281 9.805 32.594 1 97.88 70 VAL A O 1
ATOM 550 N N . ALA A 1 71 ? -6.766 9.453 30.984 1 97.69 71 ALA A N 1
ATOM 551 C CA . ALA A 1 71 ? -5.934 8.516 31.734 1 97.69 71 ALA A CA 1
ATOM 552 C C . ALA A 1 71 ? -4.531 8.438 31.156 1 97.69 71 ALA A C 1
ATOM 554 O O . ALA A 1 71 ? -4.289 8.898 30.031 1 97.69 71 ALA A O 1
ATOM 555 N N . LYS A 1 72 ? -3.609 7.949 32 1 97.62 72 LYS A N 1
ATOM 556 C CA . LYS A 1 72 ? -2.234 7.836 31.516 1 97.62 72 LYS A CA 1
ATOM 557 C C . LYS A 1 72 ? -1.542 6.617 32.125 1 97.62 72 LYS A C 1
ATOM 559 O O . LYS A 1 72 ? -1.89 6.18 33.219 1 97.62 72 LYS A O 1
ATOM 564 N N . GLY A 1 73 ? -0.616 6.129 31.344 1 96.44 73 GLY A N 1
ATOM 565 C CA . GLY A 1 73 ? 0.208 5.043 31.844 1 96.44 73 GLY A CA 1
ATOM 566 C C . GLY A 1 73 ? 1.188 5.48 32.906 1 96.44 73 GLY A C 1
ATOM 567 O O . GLY A 1 73 ? 1.479 6.672 33.031 1 96.44 73 GLY A O 1
ATOM 568 N N . ASP A 1 74 ? 1.802 4.508 33.531 1 96.06 74 ASP A N 1
ATOM 569 C CA . ASP A 1 74 ? 2.602 4.746 34.75 1 96.06 74 ASP A CA 1
ATOM 570 C C . ASP A 1 74 ? 3.912 5.449 34.375 1 96.06 74 ASP A C 1
ATOM 572 O O . ASP A 1 74 ? 4.5 6.129 35.219 1 96.06 74 ASP A O 1
ATOM 576 N N . ASP A 1 75 ? 4.328 5.301 33.156 1 96.69 75 ASP A N 1
ATOM 577 C CA . ASP A 1 75 ? 5.641 5.832 32.812 1 96.69 75 ASP A CA 1
ATOM 578 C C . ASP A 1 75 ? 5.512 7.199 32.125 1 96.69 75 ASP A C 1
ATOM 580 O O . ASP A 1 75 ? 6.516 7.809 31.766 1 96.69 75 ASP A O 1
ATOM 584 N N . VAL A 1 76 ? 4.285 7.602 31.984 1 96.12 76 VAL A N 1
ATOM 585 C CA . VAL A 1 76 ? 4.066 8.906 31.375 1 96.12 76 VAL A CA 1
ATOM 586 C C . VAL A 1 76 ? 4.453 10.008 32.375 1 96.12 76 VAL A C 1
ATOM 588 O O . VAL A 1 76 ? 3.994 10.016 33.5 1 96.12 76 VAL A O 1
ATOM 591 N N . SER A 1 77 ? 5.285 11.008 31.938 1 95.19 77 SER A N 1
ATOM 592 C CA . SER A 1 77 ? 5.754 12.07 32.812 1 95.19 77 SER A CA 1
ATOM 593 C C . SER A 1 77 ? 5.539 13.445 32.219 1 95.19 77 SER A C 1
ATOM 595 O O . SER A 1 77 ? 5.523 14.453 32.906 1 95.19 77 SER A O 1
ATOM 597 N N . LYS A 1 78 ? 5.293 13.57 30.984 1 95.69 78 LYS A N 1
ATOM 598 C CA . LYS A 1 78 ? 5.27 14.844 30.281 1 95.69 78 LYS A CA 1
ATOM 599 C C . LYS A 1 78 ? 3.928 15.547 30.469 1 95.69 78 LYS A C 1
ATOM 601 O O . LYS A 1 78 ? 3.844 16.781 30.359 1 95.69 78 LYS A O 1
ATOM 606 N N . PHE A 1 79 ? 2.887 14.758 30.734 1 97.19 79 PHE A N 1
ATOM 607 C CA . PHE A 1 79 ? 1.543 15.328 30.719 1 97.19 79 PHE A CA 1
ATOM 608 C C . PHE A 1 79 ? 0.747 14.836 31.922 1 97.19 79 PHE A C 1
ATOM 610 O O . PHE A 1 79 ? 0.991 13.742 32.438 1 97.19 79 PHE A O 1
ATOM 617 N N . ASP A 1 80 ? -0.237 15.625 32.25 1 97.12 80 ASP A N 1
ATOM 618 C CA . ASP A 1 80 ? -1.16 15.266 33.312 1 97.12 80 ASP A CA 1
ATOM 619 C C . ASP A 1 80 ? -2.564 15.016 32.781 1 97.12 80 ASP A C 1
ATOM 621 O O . ASP A 1 80 ? -2.936 15.555 31.734 1 97.12 80 ASP A O 1
ATOM 625 N N . VAL A 1 81 ? -3.23 14.195 33.5 1 97.56 81 VAL A N 1
ATOM 626 C CA . VAL A 1 81 ? -4.645 14.008 33.188 1 97.56 81 VAL A CA 1
ATOM 627 C C . VAL A 1 81 ? -5.367 15.352 33.25 1 97.56 81 VAL A C 1
ATOM 629 O O . VAL A 1 81 ? -5.121 16.172 34.125 1 97.56 81 VAL A O 1
ATOM 632 N N . GLY A 1 82 ? -6.203 15.617 32.281 1 98 82 GLY A N 1
ATOM 633 C CA . GLY A 1 82 ? -6.918 16.875 32.188 1 98 82 GLY A CA 1
ATOM 634 C C . GLY A 1 82 ? -6.309 17.844 31.188 1 98 82 GLY A C 1
ATOM 635 O O . GLY A 1 82 ? -6.961 18.797 30.75 1 98 82 GLY A O 1
ATOM 636 N N . ALA A 1 83 ? -5.113 17.625 30.797 1 98.31 83 ALA A N 1
ATOM 637 C CA . ALA A 1 83 ? -4.434 18.5 29.828 1 98.31 83 ALA A CA 1
ATOM 638 C C . ALA A 1 83 ? -5.016 18.344 28.438 1 98.31 83 ALA A C 1
ATOM 640 O O . ALA A 1 83 ? -5.402 17.234 28.047 1 98.31 83 ALA A O 1
ATOM 641 N N . SER A 1 84 ? -5.098 19.484 27.688 1 98.69 84 SER A N 1
ATOM 642 C CA . SER A 1 84 ? -5.469 19.469 26.266 1 98.69 84 SER A CA 1
ATOM 643 C C . SER A 1 84 ? -4.25 19.234 25.391 1 98.69 84 SER A C 1
ATOM 645 O O . SER A 1 84 ? -3.264 19.969 25.469 1 98.69 84 SER A O 1
ATOM 647 N N . VAL A 1 85 ? -4.312 18.203 24.531 1 98.81 85 VAL A N 1
ATOM 648 C CA . VAL A 1 85 ? -3.182 17.859 23.672 1 98.81 85 VAL A CA 1
ATOM 649 C C . VAL A 1 85 ? -3.654 17.703 22.234 1 98.81 85 VAL A C 1
ATOM 651 O O . VAL A 1 85 ? -4.855 17.609 21.969 1 98.81 85 VAL A O 1
ATOM 654 N N . TYR A 1 86 ? -2.797 17.781 21.281 1 98.81 86 TYR A N 1
ATOM 655 C CA . TYR A 1 86 ? -3.031 17.5 19.859 1 98.81 86 TYR A CA 1
ATOM 656 C C . TYR A 1 86 ? -1.818 16.844 19.234 1 98.81 86 TYR A C 1
ATOM 658 O O . TYR A 1 86 ? -0.709 16.922 19.766 1 98.81 86 TYR A O 1
ATOM 666 N N . GLY A 1 87 ? -2.061 16.062 18.188 1 98.12 87 GLY A N 1
ATOM 667 C CA . GLY A 1 87 ? -0.938 15.391 17.547 1 98.12 87 GLY A CA 1
ATOM 668 C C . GLY A 1 87 ? -1.358 14.469 16.422 1 98.12 87 GLY A C 1
ATOM 669 O O . GLY A 1 87 ? -2.553 14.258 16.188 1 98.12 87 GLY A O 1
ATOM 670 N N 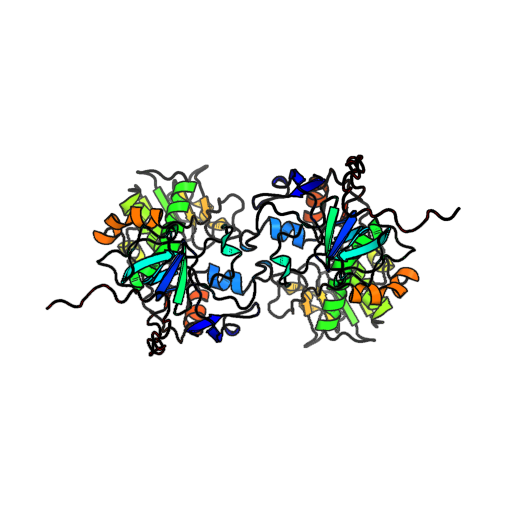. ASN A 1 88 ? -0.407 14.094 15.609 1 96.12 88 ASN A N 1
ATOM 671 C CA . ASN A 1 88 ? -0.457 12.953 14.703 1 96.12 88 ASN A CA 1
ATOM 672 C C . ASN A 1 88 ? -0.16 11.641 15.43 1 96.12 88 ASN A C 1
ATOM 674 O O . ASN A 1 88 ? 0.947 11.445 15.938 1 96.12 88 ASN A O 1
ATOM 678 N N . ILE A 1 89 ? -1.111 10.781 15.398 1 90.44 89 ILE A N 1
ATOM 679 C CA . ILE A 1 89 ? -1.007 9.664 16.328 1 90.44 89 ILE A CA 1
ATOM 680 C C . ILE A 1 89 ? -0.495 8.43 15.602 1 90.44 89 ILE A C 1
ATOM 682 O O . ILE A 1 89 ? -0.374 7.355 16.188 1 90.44 89 ILE A O 1
ATOM 686 N N . GLN A 1 90 ? -0.298 8.531 14.359 1 80.88 90 GLN A N 1
ATOM 687 C CA . GLN A 1 90 ? 0.113 7.355 13.609 1 80.88 90 GLN A CA 1
ATOM 688 C C . GLN A 1 90 ? 1.603 7.402 13.281 1 80.88 90 GLN A C 1
ATOM 690 O O . GLN A 1 90 ? 2.049 8.266 12.516 1 80.88 90 GLN A O 1
ATOM 695 N N . HIS A 1 91 ? 2.275 6.641 14.016 1 71.44 91 HIS A N 1
ATOM 696 C CA . HIS A 1 91 ? 3.662 6.359 13.664 1 71.44 91 HIS A CA 1
ATOM 697 C C . HIS A 1 91 ? 3.795 5 12.984 1 71.44 91 HIS A C 1
ATOM 699 O O . HIS A 1 91 ? 4.055 3.994 13.648 1 71.44 91 HIS A O 1
ATOM 705 N N . PHE A 1 92 ? 3.666 5.004 11.82 1 60.5 92 PHE A N 1
ATOM 706 C CA . PHE A 1 92 ? 3.564 3.754 11.07 1 60.5 92 PHE A CA 1
ATOM 707 C C . PHE A 1 92 ? 4.871 2.973 11.148 1 60.5 92 PHE A C 1
ATOM 709 O O . PHE A 1 92 ? 4.914 1.793 10.789 1 60.5 92 PHE A O 1
ATOM 716 N N . LYS A 1 93 ? 5.926 3.578 11.633 1 55.75 93 LYS A N 1
ATOM 717 C CA . LYS A 1 93 ? 7.223 2.906 11.672 1 55.75 93 LYS A CA 1
ATOM 718 C C . LYS A 1 93 ? 7.488 2.312 13.055 1 55.75 93 LYS A C 1
ATOM 720 O O . LYS A 1 93 ? 8.508 1.657 13.266 1 55.75 93 LYS A O 1
ATOM 725 N N . SER A 1 94 ? 6.648 2.562 13.961 1 49.97 94 SER A N 1
ATOM 726 C CA . SER A 1 94 ? 6.969 2.176 15.328 1 49.97 94 SER A CA 1
ATOM 727 C C . SER A 1 94 ? 6.566 0.731 15.602 1 49.97 94 SER A C 1
ATOM 729 O O . SER A 1 94 ? 5.668 0.196 14.953 1 49.97 94 SER A O 1
ATOM 731 N N . GLU A 1 95 ? 7.477 0.044 16.328 1 46.94 95 GLU A N 1
ATOM 732 C CA . GLU A 1 95 ? 7.176 -1.297 16.812 1 46.94 95 GLU A CA 1
ATOM 733 C C . GLU A 1 95 ? 5.75 -1.379 17.359 1 46.94 95 GLU A C 1
ATOM 735 O O . GLU A 1 95 ? 5.113 -2.434 17.297 1 46.94 95 GLU A O 1
ATOM 740 N N . SER A 1 96 ? 5.336 -0.288 17.938 1 43.47 96 SER A N 1
ATOM 741 C CA . SER A 1 96 ? 4.031 -0.191 18.578 1 43.47 96 SER A CA 1
ATOM 742 C C . SER A 1 96 ? 2.902 -0.277 17.562 1 43.47 96 SER A C 1
ATOM 744 O O . SER A 1 96 ? 1.772 -0.628 17.906 1 43.47 96 SER A O 1
ATOM 746 N N . TRP A 1 97 ? 3.094 0.245 16.375 1 47.34 97 TRP A N 1
ATOM 747 C CA . TRP A 1 97 ? 2.047 0.172 15.352 1 47.34 97 TRP A CA 1
ATOM 748 C C . TRP A 1 97 ? 1.576 -1.266 15.156 1 47.34 97 TRP A C 1
ATOM 750 O O . TRP A 1 97 ? 0.442 -1.503 14.734 1 47.34 97 TRP A O 1
ATOM 760 N N . LYS A 1 98 ? 2.529 -2.059 15.625 1 48.72 98 LYS A N 1
ATOM 761 C CA . LYS A 1 98 ? 2.203 -3.48 15.602 1 48.72 98 LYS A CA 1
ATOM 762 C C . LYS A 1 98 ? 0.984 -3.781 16.469 1 48.72 98 LYS A C 1
ATOM 764 O O . LYS A 1 98 ? 0.279 -4.766 16.234 1 48.72 98 LYS A O 1
ATOM 769 N N . LEU A 1 99 ? 0.827 -2.812 17.469 1 45.91 99 LEU A N 1
ATOM 770 C CA . LEU A 1 99 ? -0.321 -3.066 18.328 1 45.91 99 LEU A CA 1
ATOM 771 C C . LEU A 1 99 ? -1.558 -2.336 17.828 1 45.91 99 LEU A C 1
ATOM 773 O O . LEU A 1 99 ? -1.5 -1.139 17.531 1 45.91 99 LEU A O 1
ATOM 777 N N . LYS A 1 100 ? -2.473 -3.014 17.188 1 59.19 100 LYS A N 1
ATOM 778 C CA . LYS A 1 100 ? -3.824 -2.654 16.781 1 59.19 100 LYS A CA 1
ATOM 779 C C . LYS A 1 100 ? -4.207 -1.27 17.297 1 59.19 100 LYS A C 1
ATOM 781 O O . LYS A 1 100 ? -5.043 -1.145 18.188 1 59.19 100 LYS A O 1
ATOM 786 N N . GLN A 1 101 ? -3.43 -0.243 17.016 1 70.06 101 GLN A N 1
ATOM 787 C CA . GLN A 1 101 ? -3.736 1.124 17.438 1 70.06 101 GLN A CA 1
ATOM 788 C C . GLN A 1 101 ? -4.867 1.71 16.594 1 70.06 101 GLN A C 1
ATOM 790 O O . GLN A 1 101 ? -4.852 1.601 15.359 1 70.06 101 GLN A O 1
ATOM 795 N N . LEU A 1 102 ? -5.82 2.188 17.359 1 86.75 102 LEU A N 1
ATOM 796 C CA . LEU A 1 102 ? -6.941 2.848 16.703 1 86.75 102 LEU A CA 1
ATOM 797 C C . LEU A 1 102 ? -6.504 4.176 16.094 1 86.75 102 LEU A C 1
ATOM 799 O O . LEU A 1 102 ? -5.711 4.906 16.688 1 86.75 102 LEU A O 1
ATOM 803 N N . GLY A 1 103 ? -7.07 4.461 14.93 1 94.81 103 GLY A N 1
ATOM 804 C CA . GLY A 1 103 ? -6.934 5.809 14.398 1 94.81 103 GLY A CA 1
ATOM 805 C C . GLY A 1 103 ? -7.754 6.836 15.156 1 94.81 103 GLY A C 1
ATOM 806 O O . GLY A 1 103 ? -8.352 6.52 16.188 1 94.81 103 GLY A O 1
ATOM 807 N N . SER A 1 104 ? -7.766 8.039 14.695 1 97.25 104 SER A N 1
ATOM 808 C CA . SER A 1 104 ? -8.32 9.164 15.445 1 97.25 104 SER A CA 1
ATOM 809 C C . SER A 1 104 ? -9.828 9.25 15.281 1 97.25 104 SER A C 1
ATOM 811 O O . SER A 1 104 ? -10.492 10.055 15.945 1 97.25 104 SER A O 1
ATOM 813 N N . LEU A 1 105 ? -10.422 8.414 14.469 1 97.88 105 LEU A N 1
ATOM 814 C CA . LEU A 1 105 ? -11.867 8.438 14.289 1 97.88 105 LEU A CA 1
ATOM 815 C C . LEU A 1 105 ? -12.555 7.5 15.281 1 97.88 105 LEU A C 1
ATOM 817 O O . LEU A 1 105 ? -13.367 6.664 14.891 1 97.88 105 LEU A O 1
ATOM 821 N N . ALA A 1 106 ? -12.195 7.652 16.453 1 97.31 106 ALA A N 1
ATOM 822 C CA . ALA A 1 106 ? -12.742 7.004 17.641 1 97.31 106 ALA A CA 1
ATOM 823 C C . ALA A 1 106 ? -12.875 7.996 18.797 1 97.31 106 ALA A C 1
ATOM 825 O O . ALA A 1 106 ? -12.133 8.984 18.859 1 97.31 106 ALA A O 1
ATOM 826 N N . GLN A 1 107 ? -13.789 7.75 19.672 1 97.5 107 GLN A N 1
ATOM 827 C CA . GLN A 1 107 ? -14.062 8.688 20.75 1 97.5 107 GLN A CA 1
ATOM 828 C C . GLN A 1 107 ? -12.898 8.734 21.75 1 97.5 107 GLN A C 1
ATOM 830 O O . GLN A 1 107 ? -12.594 9.789 22.297 1 97.5 107 GLN A O 1
ATOM 835 N N . LEU A 1 108 ? -12.344 7.551 22 1 96.88 108 LEU A N 1
ATOM 836 C CA . LEU A 1 108 ? -11.195 7.402 22.875 1 96.88 108 LEU A CA 1
ATOM 837 C C . LEU A 1 108 ? -10.078 6.637 22.188 1 96.88 108 LEU A C 1
ATOM 839 O O . LEU A 1 108 ? -10.32 5.602 21.562 1 96.88 108 LEU A O 1
ATOM 843 N N . ILE A 1 109 ? -8.875 7.18 22.344 1 96.12 109 ILE A N 1
ATOM 844 C CA . ILE A 1 109 ? -7.734 6.531 21.703 1 96.12 109 ILE A CA 1
ATOM 845 C C . ILE A 1 109 ? -6.551 6.5 22.656 1 96.12 109 ILE A C 1
ATOM 847 O O . ILE A 1 109 ? -6.516 7.254 23.641 1 96.12 109 ILE A O 1
ATOM 851 N N . VAL A 1 110 ? -5.664 5.602 22.406 1 94.88 110 VAL A N 1
ATOM 852 C CA . VAL A 1 110 ? -4.395 5.586 23.125 1 94.88 110 VAL A CA 1
ATOM 853 C C . VAL A 1 110 ? -3.275 6.074 22.203 1 94.88 110 VAL A C 1
ATOM 855 O O . VAL A 1 110 ? -3.27 5.77 21 1 94.88 110 VAL A O 1
ATOM 858 N N . VAL A 1 111 ? -2.398 6.84 22.766 1 94.44 111 VAL A N 1
ATOM 859 C CA . VAL A 1 111 ? -1.3 7.395 21.984 1 94.44 111 VAL A CA 1
ATOM 860 C C . VAL A 1 111 ? -0.04 7.477 22.844 1 94.44 111 VAL A C 1
ATOM 862 O O . VAL A 1 111 ? -0.113 7.781 24.047 1 94.44 111 VAL A O 1
ATOM 865 N N . GLU A 1 112 ? 1.082 7.219 22.219 1 92.62 112 GLU A N 1
ATOM 866 C CA . GLU A 1 112 ? 2.348 7.441 22.922 1 92.62 112 GLU A CA 1
ATOM 867 C C . GLU A 1 112 ? 2.551 8.922 23.234 1 92.62 112 GLU A C 1
ATOM 869 O O . GLU A 1 112 ? 2.258 9.781 22.391 1 92.62 112 GLU A O 1
ATOM 874 N N . GLU A 1 113 ? 3.066 9.219 24.359 1 94.62 113 GLU A N 1
ATOM 875 C CA . GLU A 1 113 ? 3.131 10.594 24.844 1 94.62 113 GLU A CA 1
ATOM 876 C C . GLU A 1 113 ? 4.039 11.438 23.953 1 94.62 113 GLU A C 1
ATOM 878 O O . GLU A 1 113 ? 3.842 12.648 23.828 1 94.62 113 GLU A O 1
ATOM 883 N N . ASP A 1 114 ? 4.996 10.773 23.234 1 93.88 114 ASP A N 1
ATOM 884 C CA . ASP A 1 114 ? 5.973 11.523 22.438 1 93.88 114 ASP A CA 1
ATOM 885 C C . ASP A 1 114 ? 5.371 11.977 21.109 1 93.88 114 ASP A C 1
ATOM 887 O O . ASP A 1 114 ? 5.973 12.781 20.406 1 93.88 114 ASP A O 1
ATOM 891 N N . LEU A 1 115 ? 4.172 11.555 20.844 1 94.81 115 LEU A N 1
ATOM 892 C CA . LEU A 1 115 ? 3.566 11.875 19.562 1 94.81 115 LEU A CA 1
ATOM 893 C C . LEU A 1 115 ? 2.666 13.102 19.672 1 94.81 115 LEU A C 1
ATOM 895 O O . LEU A 1 115 ? 2.209 13.633 18.656 1 94.81 115 LEU A O 1
ATOM 899 N N . VAL A 1 116 ? 2.449 13.562 20.859 1 97.38 116 VAL A N 1
ATOM 900 C CA . VAL A 1 116 ? 1.518 14.68 21.031 1 97.38 116 VAL A CA 1
ATOM 901 C C . VAL A 1 116 ? 2.227 15.852 21.703 1 97.38 116 VAL A C 1
ATOM 903 O O . VAL A 1 116 ? 3.336 15.695 22.219 1 97.38 116 VAL A O 1
ATOM 906 N N . ALA A 1 117 ? 1.62 17.016 21.656 1 98.5 117 ALA A N 1
ATOM 907 C CA . ALA A 1 117 ? 2.023 18.25 22.312 1 98.5 117 ALA A CA 1
ATOM 908 C C . ALA A 1 117 ? 0.836 18.922 23 1 98.5 117 ALA A C 1
ATOM 910 O O . ALA A 1 117 ? -0.319 18.609 22.703 1 98.5 117 ALA A O 1
ATOM 911 N N . ILE A 1 118 ? 1.191 19.734 23.891 1 98.5 118 ILE A N 1
ATOM 912 C CA . ILE A 1 118 ? 0.151 20.531 24.516 1 98.5 118 ILE A CA 1
ATOM 913 C C . ILE A 1 118 ? -0.518 21.422 23.469 1 98.5 118 ILE A C 1
ATOM 915 O O . ILE A 1 118 ? 0.159 22.016 22.641 1 98.5 118 ILE A O 1
ATOM 919 N N . LYS A 1 119 ? -1.76 21.453 23.5 1 98.62 119 LYS A N 1
ATOM 920 C CA . LYS A 1 119 ? -2.506 22.312 22.578 1 98.62 119 LYS A CA 1
ATOM 921 C C . LYS A 1 119 ? -2.238 23.797 22.875 1 98.62 119 LYS A C 1
ATOM 923 O O . LYS A 1 119 ? -2.328 24.219 24.031 1 98.62 119 LYS A O 1
ATOM 928 N N . PRO A 1 120 ? -1.946 24.578 21.859 1 98.38 120 PRO A N 1
ATOM 929 C CA . PRO A 1 120 ? -1.86 26.031 22.109 1 98.38 120 PRO A CA 1
ATOM 930 C C . PRO A 1 120 ? -3.154 26.594 22.688 1 98.38 120 PRO A C 1
ATOM 932 O O . PRO A 1 120 ? -4.246 26.25 22.234 1 98.38 120 PRO A O 1
ATOM 935 N N . GLN A 1 121 ? -3.045 27.453 23.578 1 94.94 121 GLN A N 1
ATOM 936 C CA . GLN A 1 121 ? -4.18 27.938 24.359 1 94.94 121 GLN A CA 1
ATOM 937 C C . GLN A 1 121 ? -5.145 28.734 23.484 1 94.94 121 GLN A C 1
ATOM 939 O O . GLN A 1 121 ? -6.355 28.719 23.703 1 94.94 121 GLN A O 1
ATOM 944 N N . ASN A 1 122 ? -4.629 29.375 22.547 1 97.75 122 ASN A N 1
ATOM 945 C CA . ASN A 1 122 ? -5.457 30.266 21.734 1 97.75 122 ASN A CA 1
ATOM 946 C C . ASN A 1 122 ? -6.16 29.5 20.609 1 97.75 122 ASN A C 1
ATOM 948 O O . ASN A 1 122 ? -6.906 30.094 19.828 1 97.75 122 ASN A O 1
ATOM 952 N N . LEU A 1 123 ? -5.957 28.234 20.484 1 98.62 123 LEU A N 1
ATOM 953 C CA . LEU A 1 123 ? -6.566 27.453 19.406 1 98.62 123 LEU A CA 1
ATOM 954 C C . LEU A 1 123 ? -7.742 26.641 19.922 1 98.62 123 LEU A C 1
ATOM 956 O O . LEU A 1 123 ? -7.688 26.094 21.031 1 98.62 123 LEU A O 1
ATOM 960 N N . SER A 1 124 ? -8.82 26.578 19.094 1 98.62 124 SER A N 1
ATOM 961 C CA . SER A 1 124 ? -9.867 25.594 19.344 1 98.62 124 SER A CA 1
ATOM 962 C C . SER A 1 124 ? -9.359 24.172 19.125 1 98.62 124 SER A C 1
ATOM 964 O O . SER A 1 124 ? -8.273 23.984 18.578 1 98.62 124 SER A O 1
ATOM 966 N N . PHE A 1 125 ? -10.047 23.203 19.625 1 98.69 125 PHE A N 1
ATOM 967 C CA . PHE A 1 125 ? -9.695 21.812 19.375 1 98.69 125 PHE A CA 1
ATOM 968 C C . PHE A 1 125 ? -9.711 21.516 17.875 1 98.69 125 PHE A C 1
ATOM 970 O O . PHE A 1 125 ? -8.875 20.75 17.391 1 98.69 125 PHE A O 1
ATOM 977 N N . GLU A 1 126 ? -10.672 22.125 17.141 1 98.81 126 GLU A N 1
ATOM 978 C CA . GLU A 1 126 ? -10.766 21.953 15.688 1 98.81 126 GLU A CA 1
ATOM 979 C C . GLU A 1 126 ? -9.516 22.484 14.992 1 98.81 126 GLU A C 1
ATOM 981 O O . GLU A 1 126 ? -8.93 21.797 14.148 1 98.81 126 GLU A O 1
ATOM 986 N N . GLU A 1 127 ? -9.133 23.656 15.383 1 98.75 127 GLU A N 1
ATOM 987 C CA . GLU A 1 127 ? -7.934 24.266 14.805 1 98.75 127 GLU A CA 1
ATOM 988 C C . GLU A 1 127 ? -6.695 23.422 15.109 1 98.75 127 GLU A C 1
ATOM 990 O O . GLU A 1 127 ? -5.895 23.141 14.219 1 98.75 127 GLU A O 1
ATOM 995 N N . ALA A 1 128 ? -6.578 23.016 16.297 1 98.88 128 ALA A N 1
ATOM 996 C CA . ALA A 1 128 ? -5.414 22.234 16.703 1 98.88 128 ALA A CA 1
ATOM 997 C C . ALA A 1 128 ? -5.355 20.906 15.961 1 98.88 128 ALA A C 1
ATOM 999 O O . ALA A 1 128 ? -4.297 20.516 15.461 1 98.88 128 ALA A O 1
ATOM 1000 N N . ALA A 1 129 ? -6.457 20.219 15.852 1 98.81 129 ALA A N 1
ATOM 1001 C CA . ALA A 1 129 ? -6.516 18.922 15.18 1 98.81 129 ALA A CA 1
ATOM 1002 C C . ALA A 1 129 ? -6.113 19.047 13.711 1 98.81 129 ALA A C 1
ATOM 1004 O O . ALA A 1 129 ? -5.629 18.078 13.117 1 98.81 129 ALA A O 1
ATOM 1005 N N . SER A 1 130 ? -6.285 20.188 13.133 1 98.75 130 SER A N 1
ATOM 1006 C CA . SER A 1 130 ? -6.074 20.375 11.703 1 98.75 130 SER A CA 1
ATOM 1007 C C . SER A 1 130 ? -4.594 20.531 11.375 1 98.75 130 SER A C 1
ATOM 1009 O O . SER A 1 130 ? -4.211 20.562 10.203 1 98.75 130 SER A O 1
ATOM 1011 N N . LEU A 1 131 ? -3.711 20.484 12.312 1 98.69 131 LEU A N 1
ATOM 1012 C CA . LEU A 1 131 ? -2.365 21.016 12.094 1 98.69 131 LEU A CA 1
ATOM 1013 C C . LEU A 1 131 ? -1.353 19.875 11.984 1 98.69 131 LEU A C 1
ATOM 1015 O O . LEU A 1 131 ? -0.442 19.922 11.156 1 98.69 131 LEU A O 1
ATOM 1019 N N . PRO A 1 132 ? -1.416 18.797 12.758 1 98.12 132 PRO A N 1
ATOM 1020 C CA . PRO A 1 132 ? -0.25 17.938 12.984 1 98.12 132 PRO A CA 1
ATOM 1021 C C . PRO A 1 132 ? 0.322 17.375 11.688 1 98.12 132 PRO A C 1
ATOM 1023 O O . PRO A 1 132 ? 1.439 17.719 11.297 1 98.12 132 PRO A O 1
ATOM 1026 N N . VAL A 1 133 ? -0.441 16.625 10.961 1 96.81 133 VAL A N 1
ATOM 1027 C CA . VAL A 1 133 ? 0.072 16.031 9.727 1 96.81 133 VAL A CA 1
ATOM 1028 C C . VAL A 1 133 ? 0.517 17.125 8.766 1 96.81 133 VAL A C 1
ATOM 1030 O O . VAL A 1 133 ? 1.578 17.031 8.148 1 96.81 133 VAL A O 1
ATOM 1033 N N . ALA A 1 134 ? -0.249 18.188 8.641 1 96.94 134 ALA A N 1
ATOM 1034 C CA . ALA A 1 134 ? 0.034 19.25 7.68 1 96.94 134 ALA A CA 1
ATOM 1035 C C . ALA A 1 134 ? 1.345 19.953 8.016 1 96.94 134 ALA A C 1
ATOM 1037 O O . ALA A 1 134 ? 2.205 20.125 7.145 1 96.94 134 ALA A O 1
ATOM 1038 N N . ILE A 1 135 ? 1.538 20.328 9.266 1 97 135 ILE A N 1
ATOM 1039 C CA . ILE A 1 135 ? 2.75 21.031 9.664 1 97 135 ILE A CA 1
ATOM 1040 C C . ILE A 1 135 ? 3.957 20.109 9.516 1 97 135 ILE A C 1
ATOM 1042 O O . ILE A 1 135 ? 4.996 20.516 8.992 1 97 135 ILE A O 1
ATOM 1046 N N . GLN A 1 136 ? 3.785 18.938 9.992 1 96.12 136 GLN A N 1
ATOM 1047 C CA . GLN A 1 136 ? 4.895 17.984 9.969 1 96.12 136 GLN A CA 1
ATOM 1048 C C . GLN A 1 136 ? 5.297 17.641 8.539 1 96.12 136 GLN A C 1
ATOM 1050 O O . GLN A 1 136 ? 6.488 17.562 8.227 1 96.12 136 GLN A O 1
ATOM 1055 N N . THR A 1 137 ? 4.316 17.469 7.691 1 95.5 137 THR A N 1
ATOM 1056 C CA . THR A 1 137 ? 4.598 17.219 6.281 1 95.5 137 THR A CA 1
ATOM 1057 C C . THR A 1 137 ? 5.289 18.422 5.645 1 95.5 137 THR A C 1
ATOM 1059 O O . THR A 1 137 ? 6.309 18.266 4.973 1 95.5 137 THR A O 1
ATOM 1062 N N . ALA A 1 138 ? 4.742 19.578 5.871 1 96.94 138 ALA A N 1
ATOM 1063 C CA . ALA A 1 138 ? 5.277 20.797 5.262 1 96.94 138 ALA A CA 1
ATOM 1064 C C . ALA A 1 138 ? 6.723 21.031 5.691 1 96.94 138 ALA A C 1
ATOM 1066 O O . ALA A 1 138 ? 7.598 21.25 4.848 1 96.94 138 ALA A O 1
ATOM 1067 N N . ILE A 1 139 ? 6.973 20.938 6.965 1 96.75 139 ILE A N 1
ATOM 1068 C CA . ILE A 1 139 ? 8.305 21.25 7.477 1 96.75 139 ILE A CA 1
ATOM 1069 C C . ILE A 1 139 ? 9.305 20.219 6.973 1 96.75 139 ILE A C 1
ATOM 1071 O O . ILE A 1 139 ? 10.453 20.547 6.668 1 96.75 139 ILE A O 1
ATOM 1075 N N . GLU A 1 140 ? 8.914 18.984 6.957 1 94.88 140 GLU A N 1
ATOM 1076 C CA . GLU A 1 140 ? 9.805 17.938 6.48 1 94.88 140 GLU A CA 1
ATOM 1077 C C . GLU A 1 140 ? 10.219 18.172 5.031 1 94.88 140 GLU A C 1
ATOM 1079 O O . GLU A 1 140 ? 11.383 17.984 4.672 1 94.88 140 GLU A O 1
ATOM 1084 N N . GLY A 1 141 ? 9.297 18.578 4.203 1 96.06 141 GLY A N 1
ATOM 1085 C CA . GLY A 1 141 ? 9.633 18.906 2.824 1 96.06 141 GLY A CA 1
ATOM 1086 C C . GLY A 1 141 ? 10.688 19.984 2.701 1 96.06 141 GLY A C 1
ATOM 1087 O O . GLY A 1 141 ? 11.617 19.859 1.902 1 96.06 141 GLY A O 1
ATOM 1088 N N . PHE A 1 142 ? 10.547 21 3.488 1 97.81 142 PHE A N 1
ATOM 1089 C CA . PHE A 1 142 ? 11.531 22.078 3.475 1 97.81 142 PHE A CA 1
ATOM 1090 C C . PHE A 1 142 ? 12.883 21.578 3.965 1 97.81 142 PHE A C 1
ATOM 1092 O O . PHE A 1 142 ? 13.922 21.938 3.412 1 97.81 142 PHE A O 1
ATOM 1099 N N . LYS A 1 143 ? 12.883 20.734 4.969 1 96.25 143 LYS A N 1
ATOM 1100 C CA . LYS A 1 143 ? 14.125 20.203 5.508 1 96.25 143 LYS A CA 1
ATOM 1101 C C . LYS A 1 143 ? 14.844 19.328 4.477 1 96.25 143 LYS A C 1
ATOM 1103 O O . LYS A 1 143 ? 16.047 19.484 4.254 1 96.25 143 LYS A O 1
ATOM 1108 N N . VAL A 1 144 ? 14.094 18.484 3.902 1 94.5 144 VAL A N 1
ATOM 1109 C CA . VAL A 1 144 ? 14.641 17.578 2.902 1 94.5 144 VAL A CA 1
ATOM 1110 C C . VAL A 1 144 ? 15.227 18.375 1.744 1 94.5 144 VAL A C 1
ATOM 1112 O O . VAL A 1 144 ? 16.281 18.016 1.2 1 94.5 144 VAL A O 1
ATOM 1115 N N . ALA A 1 145 ? 14.578 19.484 1.392 1 96.88 145 ALA A N 1
ATOM 1116 C CA . ALA A 1 145 ? 15.016 20.344 0.291 1 96.88 145 ALA A CA 1
ATOM 1117 C C . ALA A 1 145 ? 16.25 21.156 0.686 1 96.88 145 ALA A C 1
ATOM 1119 O O . ALA A 1 145 ? 16.922 21.734 -0.172 1 96.88 145 ALA A O 1
ATOM 1120 N N . GLY A 1 146 ? 16.531 21.234 2.002 1 97.5 146 GLY A N 1
ATOM 1121 C CA . GLY A 1 146 ? 17.578 22.125 2.459 1 97.5 146 GLY A CA 1
ATOM 1122 C C . GLY A 1 146 ? 17.25 23.594 2.225 1 97.5 146 GLY A C 1
ATOM 1123 O O . GLY A 1 146 ? 18.125 24.391 1.87 1 97.5 146 GLY A O 1
ATOM 1124 N N . PHE A 1 147 ? 16 23.938 2.369 1 98.25 147 PHE A N 1
ATOM 1125 C CA . PHE A 1 147 ? 15.531 25.297 2.08 1 98.25 147 PHE A CA 1
ATOM 1126 C C . PHE A 1 147 ? 16.078 26.281 3.102 1 98.25 147 PHE A C 1
ATOM 1128 O O . PHE A 1 147 ? 16.109 26 4.297 1 98.25 147 PHE A O 1
ATOM 1135 N N . LYS A 1 148 ? 16.453 27.438 2.615 1 98.31 148 LYS A N 1
ATOM 1136 C CA . LYS A 1 148 ? 17.094 28.438 3.467 1 98.31 148 LYS A CA 1
ATOM 1137 C C . LYS A 1 148 ? 16.438 29.797 3.311 1 98.31 148 LYS A C 1
ATOM 1139 O O . LYS A 1 148 ? 15.742 30.062 2.324 1 98.31 148 LYS A O 1
ATOM 1144 N N . GLU A 1 149 ? 16.734 30.547 4.289 1 98.31 149 GLU A N 1
ATOM 1145 C CA . GLU A 1 149 ? 16.266 31.938 4.273 1 98.31 149 GLU A CA 1
ATOM 1146 C C . GLU A 1 149 ? 16.719 32.656 3.002 1 98.31 149 GLU A C 1
ATOM 1148 O O . GLU A 1 149 ? 17.859 32.469 2.557 1 98.31 149 GLU A O 1
ATOM 1153 N N . GLY A 1 150 ? 15.805 33.406 2.436 1 98.38 150 GLY A N 1
ATOM 1154 C CA . GLY A 1 150 ? 16.156 34.188 1.28 1 98.38 150 GLY A CA 1
ATOM 1155 C C . GLY A 1 150 ? 15.945 33.469 -0.038 1 98.38 150 GLY A C 1
ATOM 1156 O O . GLY A 1 150 ? 16.016 34.094 -1.105 1 98.38 150 GLY A O 1
ATOM 1157 N N . GLN A 1 151 ? 15.68 32.219 -0.02 1 98.69 151 GLN A N 1
ATOM 1158 C CA . GLN A 1 151 ? 15.43 31.469 -1.241 1 98.69 151 GLN A CA 1
ATOM 1159 C C . GLN A 1 151 ? 13.977 31.625 -1.691 1 98.69 151 GLN A C 1
ATOM 1161 O O . GLN A 1 151 ? 13.109 32 -0.899 1 98.69 151 GLN A O 1
ATOM 1166 N N . SER A 1 152 ? 13.797 31.359 -2.973 1 98.88 152 SER A N 1
ATOM 1167 C CA . SER A 1 152 ? 12.453 31.422 -3.533 1 98.88 152 SER A CA 1
ATOM 1168 C C . SER A 1 152 ? 11.828 30.031 -3.621 1 98.88 152 SER A C 1
ATOM 1170 O O . SER A 1 152 ? 12.531 29.031 -3.775 1 98.88 152 SER A O 1
ATOM 1172 N N . VAL A 1 153 ? 10.477 30.031 -3.473 1 98.88 153 VAL A N 1
ATOM 1173 C CA . VAL A 1 153 ? 9.789 28.734 -3.51 1 98.88 153 VAL A CA 1
ATOM 1174 C C . VAL A 1 153 ? 8.508 28.859 -4.328 1 98.88 153 VAL A C 1
ATOM 1176 O O . VAL A 1 153 ? 7.816 29.875 -4.266 1 98.88 153 VAL A O 1
ATOM 1179 N N . PHE A 1 154 ? 8.273 27.844 -5.133 1 98.88 154 PHE A N 1
ATOM 1180 C CA . PHE A 1 154 ? 7.035 27.641 -5.871 1 98.88 154 PHE A CA 1
ATOM 1181 C C . PHE A 1 154 ? 6.238 26.484 -5.293 1 98.88 154 PHE A C 1
ATOM 1183 O O . PHE A 1 154 ? 6.648 25.328 -5.406 1 98.88 154 PHE A O 1
ATOM 1190 N N . ILE A 1 155 ? 5.125 26.797 -4.711 1 98.88 155 ILE A N 1
ATOM 1191 C CA . ILE A 1 155 ? 4.305 25.797 -4.031 1 98.88 155 ILE A CA 1
ATOM 1192 C C . ILE A 1 155 ? 3.107 25.438 -4.906 1 98.88 155 ILE A C 1
ATOM 1194 O O . ILE A 1 155 ? 2.248 26.281 -5.18 1 98.88 155 ILE A O 1
ATOM 1198 N N . VAL A 1 156 ? 3.047 24.203 -5.348 1 98.56 156 VAL A N 1
ATOM 1199 C CA . VAL A 1 156 ? 1.929 23.688 -6.133 1 98.56 156 VAL A CA 1
ATOM 1200 C C . VAL A 1 156 ? 0.812 23.219 -5.199 1 98.56 156 VAL A C 1
ATOM 1202 O O . VAL A 1 156 ? 1.014 22.328 -4.371 1 98.56 156 VAL A O 1
ATOM 1205 N N . GLY A 1 157 ? -0.375 23.859 -5.324 1 98 157 GLY A N 1
ATOM 1206 C CA . GLY A 1 157 ? -1.488 23.516 -4.457 1 98 157 GLY A CA 1
ATOM 1207 C C . GLY A 1 157 ? -1.501 24.297 -3.158 1 98 157 GLY A C 1
ATOM 1208 O O . GLY A 1 157 ? -1.621 23.719 -2.076 1 98 157 GLY A O 1
ATOM 1209 N N . GLY A 1 158 ? -1.428 25.562 -3.26 1 98.5 158 GLY A N 1
ATOM 1210 C CA . GLY A 1 158 ? -1.232 26.406 -2.1 1 98.5 158 GLY A CA 1
ATOM 1211 C C . GLY A 1 158 ? -2.455 26.5 -1.205 1 98.5 158 GLY A C 1
ATOM 1212 O O . GLY A 1 158 ? -2.365 26.953 -0.061 1 98.5 158 GLY A O 1
ATOM 1213 N N . ALA A 1 159 ? -3.596 26.031 -1.688 1 98.38 159 ALA A N 1
ATOM 1214 C CA . ALA A 1 159 ? -4.836 26.219 -0.939 1 98.38 159 ALA A CA 1
ATOM 1215 C C . ALA A 1 159 ? -5.191 24.969 -0.141 1 98.38 159 ALA A C 1
ATOM 1217 O O . ALA A 1 159 ? -6.102 25 0.69 1 98.38 159 ALA A O 1
ATOM 1218 N N . GLY A 1 160 ? -4.5 23.906 -0.348 1 97.88 160 GLY A N 1
ATOM 1219 C CA . GLY A 1 160 ? -4.848 22.641 0.282 1 97.88 160 GLY A CA 1
ATOM 1220 C C . GLY A 1 160 ? -4.395 22.547 1.726 1 97.88 160 GLY A C 1
ATOM 1221 O O . GLY A 1 160 ? -3.916 23.531 2.295 1 97.88 160 GLY A O 1
ATOM 1222 N N . GLY A 1 161 ? -4.562 21.406 2.322 1 97.38 161 GLY A N 1
ATOM 1223 C CA . GLY A 1 161 ? -4.215 21.188 3.717 1 97.38 161 GLY A CA 1
ATOM 1224 C C . GLY A 1 161 ? -2.748 21.422 4.012 1 97.38 161 GLY A C 1
ATOM 1225 O O . GLY A 1 161 ? -2.408 22.25 4.867 1 97.38 161 GLY A O 1
ATOM 1226 N N . VAL A 1 162 ? -1.893 20.781 3.295 1 97.56 162 VAL A N 1
ATOM 1227 C CA . VAL A 1 162 ? -0.456 20.953 3.479 1 97.56 162 VAL A CA 1
ATOM 1228 C C . VAL A 1 162 ? -0.011 22.25 2.812 1 97.56 162 VAL A C 1
ATOM 1230 O O . VAL A 1 162 ? 0.845 22.969 3.338 1 97.56 162 VAL A O 1
ATOM 1233 N N . GLY A 1 163 ? -0.614 22.641 1.686 1 98.56 163 GLY A N 1
ATOM 1234 C CA . GLY A 1 163 ? -0.253 23.828 0.926 1 98.56 163 GLY A CA 1
ATOM 1235 C C . GLY A 1 163 ? -0.395 25.109 1.722 1 98.56 163 GLY A C 1
ATOM 1236 O O . GLY A 1 163 ? 0.481 25.969 1.676 1 98.56 163 GLY A O 1
ATOM 1237 N N . THR A 1 164 ? -1.474 25.234 2.434 1 98.75 164 THR A N 1
ATOM 1238 C CA . THR A 1 164 ? -1.71 26.438 3.225 1 98.75 164 THR A CA 1
ATOM 1239 C C . THR A 1 164 ? -0.609 26.625 4.266 1 98.75 164 THR A C 1
ATOM 1241 O O . THR A 1 164 ? -0.161 27.75 4.504 1 98.75 164 THR A O 1
ATOM 1244 N N . LEU A 1 165 ? -0.167 25.547 4.828 1 98.44 165 LEU A N 1
ATOM 1245 C CA . LEU A 1 165 ? 0.889 25.641 5.832 1 98.44 165 LEU A CA 1
ATOM 1246 C C . LEU A 1 165 ? 2.248 25.828 5.172 1 98.44 165 LEU A C 1
ATOM 1248 O O . LEU A 1 165 ? 3.107 26.531 5.711 1 98.44 165 LEU A O 1
ATOM 1252 N N . ALA A 1 166 ? 2.443 25.219 4.059 1 98.69 166 ALA A N 1
ATOM 1253 C CA . ALA A 1 166 ? 3.695 25.422 3.33 1 98.69 166 ALA A CA 1
ATOM 1254 C C . ALA A 1 166 ? 3.898 26.891 2.969 1 98.69 166 ALA A C 1
ATOM 1256 O O . ALA A 1 166 ? 4.996 27.422 3.133 1 98.69 166 ALA A O 1
ATOM 1257 N N . VAL A 1 167 ? 2.859 27.562 2.496 1 98.88 167 VAL A N 1
ATOM 1258 C CA . VAL A 1 167 ? 2.924 28.969 2.146 1 98.88 167 VAL A CA 1
ATOM 1259 C C . VAL A 1 167 ? 3.289 29.797 3.383 1 98.88 167 VAL A C 1
ATOM 1261 O O . VAL A 1 167 ? 4.211 30.609 3.342 1 98.88 167 VAL A O 1
ATOM 1264 N N . GLN A 1 168 ? 2.619 29.531 4.445 1 98.88 168 GLN A N 1
ATOM 1265 C CA . GLN A 1 168 ? 2.84 30.297 5.668 1 98.88 168 GLN A CA 1
ATOM 1266 C C . GLN A 1 168 ? 4.242 30.062 6.219 1 98.88 168 GLN A C 1
ATOM 1268 O O . GLN A 1 168 ? 4.926 31 6.625 1 98.88 168 GLN A O 1
ATOM 1273 N N . LEU A 1 169 ? 4.684 28.812 6.242 1 98.69 169 LEU A N 1
ATOM 1274 C CA . LEU A 1 169 ? 6.012 28.469 6.742 1 98.69 169 LEU A CA 1
ATOM 1275 C C . LEU A 1 169 ? 7.094 29.109 5.879 1 98.69 169 LEU A C 1
ATOM 1277 O O . LEU A 1 169 ? 8.078 29.641 6.402 1 98.69 169 LEU A O 1
ATOM 1281 N N . ALA A 1 170 ? 6.887 29.047 4.59 1 98.81 170 ALA A N 1
ATOM 1282 C CA . ALA A 1 170 ? 7.848 29.672 3.688 1 98.81 170 ALA A CA 1
ATOM 1283 C C . ALA A 1 170 ? 8.016 31.156 4.02 1 98.81 170 ALA A C 1
ATOM 1285 O O . ALA A 1 170 ? 9.141 31.641 4.105 1 98.81 170 ALA A O 1
ATOM 1286 N N . LYS A 1 171 ? 6.918 31.781 4.238 1 98.5 171 LYS A N 1
ATOM 1287 C CA . LYS A 1 171 ? 6.914 33.219 4.461 1 98.5 171 LYS A CA 1
ATOM 1288 C C . LYS A 1 171 ? 7.387 33.562 5.871 1 98.5 171 LYS A C 1
ATOM 1290 O O . LYS A 1 171 ? 8.312 34.375 6.047 1 98.5 171 LYS A O 1
ATOM 1295 N N . GLU A 1 172 ? 6.84 32.906 6.895 1 97.81 172 GLU A N 1
ATOM 1296 C CA . GLU A 1 172 ? 6.949 33.375 8.273 1 97.81 172 GLU A CA 1
ATOM 1297 C C . GLU A 1 172 ? 8.109 32.688 8.992 1 97.81 172 GLU A C 1
ATOM 1299 O O . GLU A 1 172 ? 8.703 33.25 9.906 1 97.81 172 GLU A O 1
ATOM 1304 N N . PHE A 1 173 ? 8.383 31.469 8.648 1 97.75 173 PHE A N 1
ATOM 1305 C CA . PHE A 1 173 ? 9.398 30.703 9.352 1 97.75 173 PHE A CA 1
ATOM 1306 C C . PHE A 1 173 ? 10.719 30.719 8.586 1 97.75 173 PHE A C 1
ATOM 1308 O O . PHE A 1 173 ? 11.758 31.078 9.141 1 97.75 173 PHE A O 1
ATOM 1315 N N . TYR A 1 174 ? 10.672 30.484 7.281 1 98.38 174 TYR A N 1
ATOM 1316 C CA . TYR A 1 174 ? 11.883 30.375 6.484 1 98.38 174 TYR A CA 1
ATOM 1317 C C . TYR A 1 174 ? 12.289 31.719 5.906 1 98.38 174 TYR A C 1
ATOM 1319 O O . TYR A 1 174 ? 13.422 31.891 5.438 1 98.38 174 TYR A O 1
ATOM 1327 N N . LYS A 1 175 ? 11.359 32.688 5.941 1 98.25 175 LYS A N 1
ATOM 1328 C CA . LYS A 1 175 ? 11.641 34 5.422 1 98.25 175 LYS A CA 1
ATOM 1329 C C . LYS A 1 175 ? 12.102 33.938 3.967 1 98.25 175 LYS A C 1
ATOM 1331 O O . LYS A 1 175 ? 13.117 34.531 3.607 1 98.25 175 LYS A O 1
ATOM 1336 N N . ALA A 1 176 ? 11.336 33.281 3.191 1 98.75 176 ALA A N 1
ATOM 1337 C CA . ALA A 1 176 ? 11.586 33.188 1.755 1 98.75 176 ALA A CA 1
ATOM 1338 C C . ALA A 1 176 ? 11.578 34.562 1.108 1 98.75 176 ALA A C 1
ATOM 1340 O O . ALA A 1 176 ? 10.797 35.438 1.501 1 98.75 176 ALA A O 1
ATOM 1341 N N . SER A 1 177 ? 12.438 34.688 0.074 1 98.62 177 SER A N 1
ATOM 1342 C CA . SER A 1 177 ? 12.477 35.969 -0.641 1 98.62 177 SER A CA 1
ATOM 1343 C C . SER A 1 177 ? 11.273 36.125 -1.566 1 98.62 177 SER A C 1
ATOM 1345 O O . SER A 1 177 ? 10.852 37.25 -1.86 1 98.62 177 SER A O 1
ATOM 1347 N N . LEU A 1 178 ? 10.789 35 -2.023 1 98.75 178 LEU A N 1
ATOM 1348 C CA . LEU A 1 178 ? 9.648 34.969 -2.928 1 98.75 178 LEU A CA 1
ATOM 1349 C C . LEU A 1 178 ? 8.859 33.656 -2.742 1 98.75 178 LEU A C 1
ATOM 1351 O O . LEU A 1 178 ? 9.422 32.562 -2.857 1 98.75 178 LEU A O 1
ATOM 1355 N N . VAL A 1 179 ? 7.605 33.844 -2.395 1 98.88 179 VAL A N 1
ATOM 1356 C CA . VAL A 1 179 ? 6.691 32.719 -2.275 1 98.88 179 VAL A CA 1
ATOM 1357 C C . VAL A 1 179 ? 5.629 32.812 -3.369 1 98.88 179 VAL A C 1
ATOM 1359 O O . VAL A 1 179 ? 4.816 33.719 -3.389 1 98.88 179 VAL A O 1
ATOM 1362 N N . THR A 1 180 ? 5.684 31.906 -4.273 1 98.88 180 THR A N 1
ATOM 1363 C CA . THR A 1 180 ? 4.652 31.75 -5.289 1 98.88 180 THR A CA 1
ATOM 1364 C C . THR A 1 180 ? 3.883 30.438 -5.082 1 98.88 180 THR A C 1
ATOM 1366 O O . THR A 1 180 ? 4.477 29.406 -4.77 1 98.88 180 THR A O 1
ATOM 1369 N N . ALA A 1 181 ? 2.572 30.5 -5.238 1 98.88 181 ALA A N 1
ATOM 1370 C CA . ALA A 1 181 ? 1.752 29.297 -5.082 1 98.88 181 ALA A CA 1
ATOM 1371 C C . ALA A 1 181 ? 0.694 29.219 -6.18 1 98.88 181 ALA A C 1
ATOM 1373 O O . ALA A 1 181 ? 0.29 30.234 -6.742 1 98.88 181 ALA A O 1
ATOM 1374 N N . THR A 1 182 ? 0.331 28.031 -6.523 1 98.69 182 THR A N 1
ATOM 1375 C CA . THR A 1 182 ? -0.767 27.859 -7.473 1 98.69 182 THR A CA 1
ATOM 1376 C C . THR A 1 182 ? -2.092 27.688 -6.738 1 98.69 182 THR A C 1
ATOM 1378 O O . THR A 1 182 ? -2.127 27.141 -5.629 1 98.69 182 THR A O 1
ATOM 1381 N N . ALA A 1 183 ? -3.127 28.125 -7.348 1 98.12 183 ALA A N 1
ATOM 1382 C CA . ALA A 1 183 ? -4.496 27.953 -6.863 1 98.12 183 ALA A CA 1
ATOM 1383 C C . ALA A 1 183 ? -5.5 28.062 -8.008 1 98.12 183 ALA A C 1
ATOM 1385 O O . ALA A 1 183 ? -5.164 28.531 -9.094 1 98.12 183 ALA A O 1
ATOM 1386 N N . SER A 1 184 ? -6.664 27.531 -7.754 1 97.44 184 SER A N 1
ATOM 1387 C CA . SER A 1 184 ? -7.75 27.781 -8.695 1 97.44 184 SER A CA 1
ATOM 1388 C C . SER A 1 184 ? -8.242 29.219 -8.594 1 97.44 184 SER A C 1
ATOM 1390 O O . SER A 1 184 ? -7.965 29.906 -7.609 1 97.44 184 SER A O 1
ATOM 1392 N N . THR A 1 185 ? -8.977 29.625 -9.57 1 97.69 185 THR A N 1
ATOM 1393 C CA . THR A 1 185 ? -9.406 31.016 -9.688 1 97.69 185 THR A CA 1
ATOM 1394 C C . THR A 1 185 ? -10.07 31.484 -8.398 1 97.69 185 THR A C 1
ATOM 1396 O O . THR A 1 185 ? -9.75 32.562 -7.891 1 97.69 185 THR A O 1
ATOM 1399 N N . GLY A 1 186 ? -10.922 30.734 -7.859 1 97.31 186 GLY A N 1
ATOM 1400 C CA . GLY A 1 186 ? -11.695 31.109 -6.688 1 97.31 186 GLY A CA 1
ATOM 1401 C C . GLY A 1 186 ? -10.875 31.141 -5.414 1 97.31 186 GLY A C 1
ATOM 1402 O O . GLY A 1 186 ? -11.32 31.688 -4.395 1 97.31 186 GLY A O 1
ATOM 1403 N N . LYS A 1 187 ? -9.609 30.719 -5.457 1 97.81 187 LYS A N 1
ATOM 1404 C CA . LYS A 1 187 ? -8.812 30.594 -4.238 1 97.81 187 LYS A CA 1
ATOM 1405 C C . LYS A 1 187 ? -7.578 31.484 -4.297 1 97.81 187 LYS A C 1
ATOM 1407 O O . LYS A 1 187 ? -6.734 31.453 -3.398 1 97.81 187 LYS A O 1
ATOM 1412 N N . VAL A 1 188 ? -7.461 32.344 -5.305 1 98.19 188 VAL A N 1
ATOM 1413 C CA . VAL A 1 188 ? -6.277 33.156 -5.523 1 98.19 188 VAL A CA 1
ATOM 1414 C C . VAL A 1 188 ? -6.105 34.125 -4.363 1 98.19 188 VAL A C 1
ATOM 1416 O O . VAL A 1 188 ? -5.043 34.188 -3.738 1 98.19 188 VAL A O 1
ATOM 1419 N N . GLU A 1 189 ? -7.148 34.844 -4.008 1 98.12 189 GLU A N 1
ATOM 1420 C CA . GLU A 1 189 ? -7.066 35.844 -2.939 1 98.12 189 GLU A CA 1
ATOM 1421 C C . GLU A 1 189 ? -6.82 35.188 -1.587 1 98.12 189 GLU A C 1
ATOM 1423 O O . GLU A 1 189 ? -6.09 35.719 -0.751 1 98.12 189 GLU A O 1
ATOM 1428 N N . PHE A 1 190 ? -7.449 34.094 -1.448 1 97.75 190 PHE A N 1
ATOM 1429 C CA . PHE A 1 190 ? -7.277 33.312 -0.221 1 97.75 190 PHE A CA 1
ATOM 1430 C C . PHE A 1 190 ? -5.809 32.969 -0.004 1 97.75 190 PHE A C 1
ATOM 1432 O O . PHE A 1 190 ? -5.262 33.188 1.073 1 97.75 190 PHE A O 1
ATOM 1439 N N . VAL A 1 191 ? -5.117 32.438 -1.018 1 98.62 191 VAL A N 1
ATOM 1440 C CA . VAL A 1 191 ? -3.723 32.031 -0.931 1 98.62 191 VAL A CA 1
ATOM 1441 C C . VAL A 1 191 ? -2.818 33.25 -0.754 1 98.62 191 VAL A C 1
ATOM 1443 O O . VAL A 1 191 ? -1.825 33.188 -0.027 1 98.62 191 VAL A O 1
ATOM 1446 N N . LYS A 1 192 ? -3.156 34.375 -1.339 1 98.38 192 LYS A N 1
ATOM 1447 C CA . LYS A 1 192 ? -2.416 35.625 -1.134 1 98.38 192 LYS A CA 1
ATOM 1448 C C . LYS A 1 192 ? -2.438 36.031 0.333 1 98.38 192 LYS A C 1
ATOM 1450 O O . LYS A 1 192 ? -1.411 36.438 0.885 1 98.38 192 LYS A O 1
ATOM 1455 N N . ARG A 1 193 ? -3.547 35.844 0.942 1 97.56 193 ARG A N 1
ATOM 1456 C CA . ARG A 1 193 ? -3.719 36.281 2.33 1 97.56 193 ARG A CA 1
ATOM 1457 C C . ARG A 1 193 ? -2.922 35.375 3.273 1 97.56 193 ARG A C 1
ATOM 1459 O O . ARG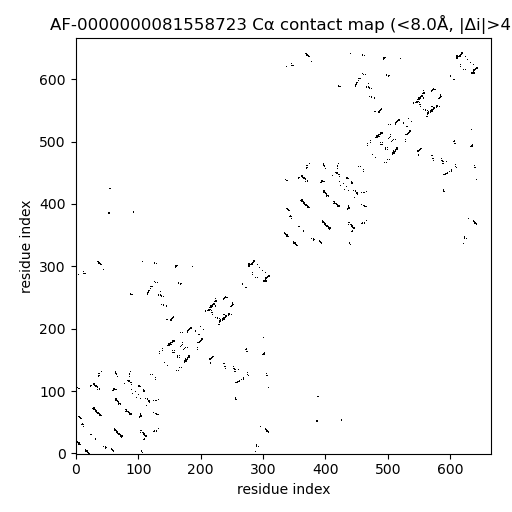 A 1 193 ? -2.609 35.781 4.398 1 97.56 193 ARG A O 1
ATOM 1466 N N . LEU A 1 194 ? -2.629 34.25 2.795 1 97.88 194 LEU A N 1
ATOM 1467 C CA . LEU A 1 194 ? -1.843 33.344 3.615 1 97.88 194 LEU A CA 1
ATOM 1468 C C . LEU A 1 194 ? -0.379 33.75 3.652 1 97.88 194 LEU A C 1
ATOM 1470 O O . LEU A 1 194 ? 0.385 33.312 4.504 1 97.88 194 LEU A O 1
ATOM 1474 N N . GLY A 1 195 ? 0.081 34.531 2.629 1 98 195 GLY A N 1
ATOM 1475 C CA . GLY A 1 195 ? 1.458 35 2.641 1 98 195 GLY A CA 1
ATOM 1476 C C . GLY A 1 195 ? 2.148 34.875 1.297 1 98 195 GLY A C 1
ATOM 1477 O O . GLY A 1 195 ? 3.303 35.281 1.14 1 98 195 GLY A O 1
ATOM 1478 N N . ALA A 1 196 ? 1.466 34.344 0.321 1 98.81 196 ALA A N 1
ATOM 1479 C CA . ALA A 1 196 ? 2.068 34.219 -1.004 1 98.81 196 ALA A CA 1
ATOM 1480 C C . ALA A 1 196 ? 2.289 35.594 -1.632 1 98.81 196 ALA A C 1
ATOM 1482 O O . ALA A 1 196 ? 1.398 36.469 -1.599 1 98.81 196 ALA A O 1
ATOM 1483 N N . ASP A 1 197 ? 3.436 35.781 -2.201 1 98.69 197 ASP A N 1
ATOM 1484 C CA . ASP A 1 197 ? 3.729 37.031 -2.92 1 98.69 197 ASP A CA 1
ATOM 1485 C C . ASP A 1 197 ? 3.057 37.031 -4.293 1 98.69 197 ASP A C 1
ATOM 1487 O O . ASP A 1 197 ? 2.607 38.062 -4.762 1 98.69 197 ASP A O 1
ATOM 1491 N N . LYS A 1 198 ? 3.082 35.938 -4.895 1 98.5 198 LYS A N 1
ATOM 1492 C CA . LYS A 1 198 ? 2.439 35.688 -6.188 1 98.5 198 LYS A CA 1
ATOM 1493 C C . LYS A 1 198 ? 1.579 34.438 -6.16 1 98.5 198 LYS A C 1
ATOM 1495 O O . LYS A 1 198 ? 1.936 33.438 -5.516 1 98.5 198 LYS A O 1
ATOM 1500 N N . VAL A 1 199 ? 0.458 34.5 -6.859 1 98.75 199 VAL A N 1
ATOM 1501 C CA . VAL A 1 199 ? -0.389 33.344 -7.004 1 98.75 199 VAL A CA 1
ATOM 1502 C C . VAL A 1 199 ? -0.647 33.062 -8.484 1 98.75 199 VAL A C 1
ATOM 1504 O O . VAL A 1 199 ? -1.067 33.938 -9.227 1 98.75 199 VAL A O 1
ATOM 1507 N N . VAL A 1 200 ? -0.293 31.938 -8.938 1 98.62 200 VAL A N 1
ATOM 1508 C CA . VAL A 1 200 ? -0.556 31.484 -10.297 1 98.62 200 VAL A CA 1
ATOM 1509 C C . VAL A 1 200 ? -1.905 30.766 -10.359 1 98.62 200 VAL A C 1
ATOM 1511 O O . VAL A 1 200 ? -2.088 29.719 -9.734 1 98.62 200 VAL A O 1
ATOM 1514 N N . ASP A 1 201 ? -2.83 31.344 -11.062 1 98.5 201 ASP A N 1
ATOM 1515 C CA . ASP A 1 201 ? -4.098 30.688 -11.352 1 98.5 201 ASP A CA 1
ATOM 1516 C C . ASP A 1 201 ? -3.914 29.578 -12.383 1 98.5 201 ASP A C 1
ATOM 1518 O O . ASP A 1 201 ? -3.838 29.844 -13.586 1 98.5 201 ASP A O 1
ATOM 1522 N N . TYR A 1 202 ? -3.871 28.391 -11.875 1 96.62 202 TYR A N 1
ATOM 1523 C CA . TYR A 1 202 ? -3.486 27.312 -12.766 1 96.62 202 TYR A CA 1
ATOM 1524 C C . TYR A 1 202 ? -4.574 27.031 -13.789 1 96.62 202 TYR A C 1
ATOM 1526 O O . TYR A 1 202 ? -4.367 26.25 -14.734 1 96.62 202 TYR A O 1
ATOM 1534 N N . THR A 1 203 ? -5.785 27.578 -13.664 1 96.5 203 THR A N 1
ATOM 1535 C CA . THR A 1 203 ? -6.852 27.438 -14.648 1 96.5 203 THR A CA 1
ATOM 1536 C C . THR A 1 203 ? -6.609 28.375 -15.836 1 96.5 203 THR A C 1
ATOM 1538 O O . THR A 1 203 ? -7.23 28.219 -16.891 1 96.5 203 THR A O 1
ATOM 1541 N N . LYS A 1 204 ? -5.684 29.234 -15.711 1 97.19 204 LYS A N 1
ATOM 1542 C CA . LYS A 1 204 ? -5.473 30.25 -16.734 1 97.19 204 LYS A CA 1
ATOM 1543 C C . LYS A 1 204 ? -4.031 30.234 -17.234 1 97.19 204 LYS A C 1
ATOM 1545 O O . LYS A 1 204 ? -3.756 30.656 -18.359 1 97.19 204 LYS A O 1
ATOM 1550 N N . THR A 1 205 ? -3.174 29.875 -16.375 1 96.94 205 THR A N 1
ATOM 1551 C CA . THR A 1 205 ? -1.744 29.969 -16.656 1 96.94 205 THR A CA 1
ATOM 1552 C C . THR A 1 205 ? -1.073 28.609 -16.484 1 96.94 205 THR A C 1
ATOM 1554 O O . THR A 1 205 ? -1.223 27.953 -15.445 1 96.94 205 THR A O 1
ATOM 1557 N N . THR A 1 206 ? -0.354 28.203 -17.484 1 97.06 206 THR A N 1
ATOM 1558 C CA . THR A 1 206 ? 0.406 26.953 -17.391 1 97.06 206 THR A CA 1
ATOM 1559 C C . THR A 1 206 ? 1.781 27.203 -16.781 1 97.06 206 THR A C 1
ATOM 1561 O O . THR A 1 206 ? 2.236 28.344 -16.703 1 97.06 206 THR A O 1
ATOM 1564 N N . TYR A 1 207 ? 2.43 26.172 -16.312 1 97.75 207 TYR A N 1
ATOM 1565 C CA . TYR A 1 207 ? 3.748 26.281 -15.703 1 97.75 207 TYR A CA 1
ATOM 1566 C C . TYR A 1 207 ? 4.746 26.922 -16.672 1 97.75 207 TYR A C 1
ATOM 1568 O O . TYR A 1 207 ? 5.613 27.688 -16.266 1 97.75 207 TYR A O 1
ATOM 1576 N N . GLY A 1 208 ? 4.617 26.5 -17.969 1 96.5 208 GLY A N 1
ATOM 1577 C CA . GLY A 1 208 ? 5.52 27.016 -19 1 96.5 208 GLY A CA 1
ATOM 1578 C C . GLY A 1 208 ? 5.449 28.516 -19.172 1 96.5 208 GLY A C 1
ATOM 1579 O O . GLY A 1 208 ? 6.383 29.125 -19.688 1 96.5 208 GLY A O 1
ATOM 1580 N N . GLU A 1 209 ? 4.406 29.094 -18.734 1 97.5 209 GLU A N 1
ATOM 1581 C CA . GLU A 1 209 ? 4.191 30.531 -18.906 1 97.5 209 GLU A CA 1
ATOM 1582 C C . GLU A 1 209 ? 4.723 31.312 -17.703 1 97.5 209 GLU A C 1
ATOM 1584 O O . GLU A 1 209 ? 4.746 32.531 -17.719 1 97.5 209 GLU A O 1
ATOM 1589 N N . VAL A 1 210 ? 5.051 30.578 -16.688 1 97.69 210 VAL A N 1
ATOM 1590 C CA . VAL A 1 210 ? 5.645 31.219 -15.516 1 97.69 210 VAL A CA 1
ATOM 1591 C C . VAL A 1 210 ? 7.078 31.641 -15.828 1 97.69 210 VAL A C 1
ATOM 1593 O O . VAL A 1 210 ? 7.926 30.797 -16.141 1 97.69 210 VAL A O 1
ATOM 1596 N N . GLU A 1 211 ? 7.391 32.844 -15.727 1 95.12 211 GLU A N 1
ATOM 1597 C CA . GLU A 1 211 ? 8.68 33.375 -16.141 1 95.12 211 GLU A CA 1
ATOM 1598 C C . GLU A 1 211 ? 9.75 33.156 -15.07 1 95.12 211 GLU A C 1
ATOM 1600 O O . GLU A 1 211 ? 10.883 32.781 -15.391 1 95.12 211 GLU A O 1
ATOM 1605 N N . ASP A 1 212 ? 9.398 33.344 -13.82 1 96.56 212 ASP A N 1
ATOM 1606 C CA . ASP A 1 212 ? 10.344 33.156 -12.719 1 96.56 212 ASP A CA 1
ATOM 1607 C C . ASP A 1 212 ? 10.727 31.703 -12.547 1 96.56 212 ASP A C 1
ATOM 1609 O O . ASP A 1 212 ? 9.914 30.812 -12.805 1 96.56 212 ASP A O 1
ATOM 1613 N N . LYS A 1 213 ? 11.945 31.531 -12.141 1 98.44 213 LYS A N 1
ATOM 1614 C CA . LYS A 1 213 ? 12.422 30.219 -11.703 1 98.44 213 LYS A CA 1
ATOM 1615 C C . LYS A 1 213 ? 12.719 30.219 -10.203 1 98.44 213 LYS A C 1
ATOM 1617 O O . LYS A 1 213 ? 13.117 31.234 -9.641 1 98.44 213 LYS A O 1
ATOM 1622 N N . TYR A 1 214 ? 12.617 29.109 -9.633 1 98.81 214 TYR A N 1
ATOM 1623 C CA . TYR A 1 214 ? 12.602 29.094 -8.18 1 98.81 214 TYR A CA 1
ATOM 1624 C C . TYR A 1 214 ? 13.688 28.172 -7.633 1 98.81 214 TYR A C 1
ATOM 1626 O O . TYR A 1 214 ? 14.039 27.172 -8.266 1 98.81 214 TYR A O 1
ATOM 1634 N N . ASP A 1 215 ? 14.094 28.438 -6.414 1 98.81 215 ASP A N 1
ATOM 1635 C CA . ASP A 1 215 ? 15.102 27.641 -5.719 1 98.81 215 ASP A CA 1
ATOM 1636 C C . ASP A 1 215 ? 14.516 26.328 -5.223 1 98.81 215 ASP A C 1
ATOM 1638 O O . ASP A 1 215 ? 15.258 25.391 -4.922 1 98.81 215 ASP A O 1
ATOM 1642 N N . LEU A 1 216 ? 13.219 26.266 -5.121 1 98.75 216 LEU A N 1
ATOM 1643 C CA . LEU A 1 216 ? 12.5 25.078 -4.676 1 98.75 216 LEU A CA 1
ATOM 1644 C C . LEU A 1 216 ? 11.125 25 -5.328 1 98.75 216 LEU A C 1
ATOM 1646 O O . LEU A 1 216 ? 10.398 26 -5.375 1 98.75 216 LEU A O 1
ATOM 1650 N N . VAL A 1 217 ? 10.852 23.875 -5.879 1 98.75 217 VAL A N 1
ATOM 1651 C CA . VAL A 1 217 ? 9.477 23.531 -6.227 1 98.75 217 VAL A CA 1
ATOM 1652 C C . VAL A 1 217 ? 8.914 22.547 -5.211 1 98.75 217 VAL A C 1
ATOM 1654 O O . VAL A 1 217 ? 9.477 21.469 -5 1 98.75 217 VAL A O 1
ATOM 1657 N N . TYR A 1 218 ? 7.871 22.938 -4.535 1 98.44 218 TYR A N 1
ATOM 1658 C CA . TYR A 1 218 ? 7.199 22.156 -3.5 1 98.44 218 TYR A CA 1
ATOM 1659 C C . TYR A 1 218 ? 5.809 21.734 -3.955 1 98.44 218 TYR A C 1
ATOM 1661 O O . TYR A 1 218 ? 4.867 22.531 -3.912 1 98.44 218 TYR A O 1
ATOM 1669 N N . ASP A 1 219 ? 5.68 20.516 -4.297 1 97.88 219 ASP A N 1
ATOM 1670 C CA . ASP A 1 219 ? 4.441 20.016 -4.887 1 97.88 219 ASP A CA 1
ATOM 1671 C C . ASP A 1 219 ? 3.613 19.25 -3.859 1 97.88 219 ASP A C 1
ATOM 1673 O O . ASP A 1 219 ? 4.051 18.219 -3.35 1 97.88 219 ASP A O 1
ATOM 1677 N N . THR A 1 220 ? 2.398 19.734 -3.627 1 96.38 220 THR A N 1
ATOM 1678 C CA . THR A 1 220 ? 1.547 19.094 -2.627 1 96.38 220 THR A CA 1
ATOM 1679 C C . THR A 1 220 ? 0.419 18.312 -3.295 1 96.38 220 THR A C 1
ATOM 1681 O O . THR A 1 220 ? -0.418 17.719 -2.613 1 96.38 220 THR A O 1
ATOM 1684 N N . VAL A 1 221 ? 0.358 18.219 -4.633 1 94.88 221 VAL A N 1
ATOM 1685 C CA . VAL A 1 221 ? -0.818 17.641 -5.27 1 94.88 221 VAL A CA 1
ATOM 1686 C C . VAL A 1 221 ? -0.39 16.531 -6.234 1 94.88 221 VAL A C 1
ATOM 1688 O O . VAL A 1 221 ? -1.233 15.852 -6.82 1 94.88 221 VAL A O 1
ATOM 1691 N N . GLY A 1 222 ? 0.897 16.422 -6.457 1 93.94 222 GLY A N 1
ATOM 1692 C CA . GLY A 1 222 ? 1.387 15.336 -7.277 1 93.94 222 GLY A CA 1
ATOM 1693 C C . GLY A 1 222 ? 1.529 15.703 -8.742 1 93.94 222 GLY A C 1
ATOM 1694 O O . GLY A 1 222 ? 1.304 14.867 -9.625 1 93.94 222 GLY A O 1
ATOM 1695 N N . ASP A 1 223 ? 1.868 16.906 -9.055 1 96 223 ASP A N 1
ATOM 1696 C CA . ASP A 1 223 ? 2.01 17.359 -10.438 1 96 223 ASP A CA 1
ATOM 1697 C C . ASP A 1 223 ? 3.465 17.672 -10.766 1 96 223 ASP A C 1
ATOM 1699 O O . ASP A 1 223 ? 3.742 18.578 -11.562 1 96 223 ASP A O 1
ATOM 1703 N N . SER A 1 224 ? 4.352 17 -10.125 1 95.88 224 SER A N 1
ATOM 1704 C CA . SER A 1 224 ? 5.773 17.312 -10.25 1 95.88 224 SER A CA 1
ATOM 1705 C C . SER A 1 224 ? 6.281 17.016 -11.656 1 95.88 224 SER A C 1
ATOM 1707 O O . SER A 1 224 ? 7.301 17.562 -12.086 1 95.88 224 SER A O 1
ATOM 1709 N N . ARG A 1 225 ? 5.641 16.141 -12.422 1 93.62 225 ARG A N 1
ATOM 1710 C CA . ARG A 1 225 ? 6.012 15.859 -13.805 1 93.62 225 ARG A CA 1
ATOM 1711 C C . ARG A 1 225 ? 5.863 17.109 -14.672 1 93.62 225 ARG A C 1
ATOM 1713 O O . ARG A 1 225 ? 6.547 17.25 -15.688 1 93.62 225 ARG A O 1
ATOM 1720 N N . ASN A 1 226 ? 4.969 17.969 -14.25 1 96 226 ASN A N 1
ATOM 1721 C CA . ASN A 1 226 ? 4.719 19.172 -15.023 1 96 226 ASN A CA 1
ATOM 1722 C C . ASN A 1 226 ? 5.324 20.406 -14.352 1 96 226 ASN A C 1
ATOM 1724 O O . ASN A 1 226 ? 5.828 21.297 -15.031 1 96 226 ASN A O 1
ATOM 1728 N N . SER A 1 227 ? 5.332 20.406 -13.062 1 97.5 227 SER A N 1
ATOM 1729 C CA . SER A 1 227 ? 5.691 21.625 -12.336 1 97.5 227 SER A CA 1
ATOM 1730 C C . SER A 1 227 ? 7.203 21.812 -12.289 1 97.5 227 SER A C 1
ATOM 1732 O O . SER A 1 227 ? 7.691 22.906 -11.953 1 97.5 227 SER A O 1
ATOM 1734 N N . TYR A 1 228 ? 7.934 20.859 -12.594 1 96.62 228 TYR A N 1
ATOM 1735 C CA . TYR A 1 228 ? 9.391 20.906 -12.484 1 96.62 228 TYR A CA 1
ATOM 1736 C C . TYR A 1 228 ? 9.969 22.016 -13.352 1 96.62 228 TYR A C 1
ATOM 1738 O O . TYR A 1 228 ? 11.086 22.484 -13.109 1 96.62 228 TYR A O 1
ATOM 1746 N N . VAL A 1 229 ? 9.273 22.453 -14.383 1 97.19 229 VAL A N 1
ATOM 1747 C CA . VAL A 1 229 ? 9.797 23.359 -15.398 1 97.19 229 VAL A CA 1
ATOM 1748 C C . VAL A 1 229 ? 10.031 24.75 -14.781 1 97.19 229 VAL A C 1
ATOM 1750 O O . VAL A 1 229 ? 10.727 25.578 -15.367 1 97.19 229 VAL A O 1
ATOM 1753 N N . VAL A 1 230 ? 9.453 24.984 -13.602 1 98.25 230 VAL A N 1
ATOM 1754 C CA . VAL A 1 230 ? 9.609 26.312 -12.992 1 98.25 230 VAL A CA 1
ATOM 1755 C C . VAL A 1 230 ? 10.781 26.281 -12.016 1 98.25 230 VAL A C 1
ATOM 1757 O O . VAL A 1 230 ? 11.07 27.297 -11.367 1 98.25 230 VAL A O 1
ATOM 1760 N N . ALA A 1 231 ? 11.398 25.188 -11.859 1 98.38 231 ALA A N 1
ATOM 1761 C CA . ALA A 1 231 ? 12.555 25.062 -10.969 1 98.38 231 ALA A CA 1
ATOM 1762 C C . ALA A 1 231 ? 13.82 25.594 -11.641 1 98.38 231 ALA A C 1
ATOM 1764 O O . ALA A 1 231 ? 14.008 25.422 -12.844 1 98.38 231 ALA A O 1
ATOM 1765 N N . LYS A 1 232 ? 14.719 26.281 -10.891 1 98.19 232 LYS A N 1
ATOM 1766 C CA . LYS A 1 232 ? 16.078 26.562 -11.367 1 98.19 232 LYS A CA 1
ATOM 1767 C C . LYS A 1 232 ? 16.828 25.281 -11.664 1 98.19 232 LYS A C 1
ATOM 1769 O O . LYS A 1 232 ? 16.453 24.203 -11.195 1 98.19 232 LYS A O 1
ATOM 1774 N N . GLU A 1 233 ? 17.875 25.453 -12.391 1 95.56 233 GLU A N 1
ATOM 1775 C CA . GLU A 1 233 ? 18.719 24.297 -12.703 1 95.56 233 GLU A CA 1
ATOM 1776 C C . GLU A 1 233 ? 19.234 23.625 -11.43 1 95.56 233 GLU A C 1
ATOM 1778 O O . GLU A 1 233 ? 19.734 24.297 -10.523 1 95.56 233 GLU A O 1
ATOM 1783 N N . ASN A 1 234 ? 18.953 22.406 -11.25 1 93.75 234 ASN A N 1
ATOM 1784 C CA . ASN A 1 234 ? 19.422 21.547 -10.172 1 93.75 234 ASN A CA 1
ATOM 1785 C C . ASN A 1 234 ? 18.734 21.875 -8.852 1 93.75 234 ASN A C 1
ATOM 1787 O O . ASN A 1 234 ? 19.188 21.453 -7.785 1 93.75 234 ASN A O 1
ATOM 1791 N N . ALA A 1 235 ? 17.688 22.719 -8.945 1 97.56 235 ALA A N 1
ATOM 1792 C CA . ALA A 1 235 ? 16.938 23 -7.734 1 97.56 235 ALA A CA 1
ATOM 1793 C C . ALA A 1 235 ? 16.141 21.781 -7.273 1 97.56 235 ALA A C 1
ATOM 1795 O O . ALA A 1 235 ? 15.672 20.984 -8.094 1 97.56 235 ALA A O 1
ATOM 1796 N N . PRO A 1 236 ? 16 21.641 -6.008 1 97.31 236 PRO A N 1
ATOM 1797 C CA . PRO A 1 236 ? 15.219 20.5 -5.512 1 97.31 236 PRO A CA 1
ATOM 1798 C C . PRO A 1 236 ? 13.734 20.609 -5.852 1 97.31 236 PRO A C 1
ATOM 1800 O O . PRO A 1 236 ? 13.18 21.719 -5.844 1 97.31 236 PRO A O 1
ATOM 1803 N N . ILE A 1 237 ? 13.188 19.484 -6.164 1 97.69 237 ILE A N 1
ATOM 1804 C CA . ILE A 1 237 ? 11.75 19.297 -6.344 1 97.69 237 ILE A CA 1
ATOM 1805 C C . ILE A 1 237 ? 11.211 18.344 -5.281 1 97.69 237 ILE A C 1
ATOM 1807 O O . ILE A 1 237 ? 11.617 17.188 -5.23 1 97.69 237 ILE A O 1
ATOM 1811 N N . ILE A 1 238 ? 10.336 18.859 -4.438 1 97.12 238 ILE A N 1
ATOM 1812 C CA . ILE A 1 238 ? 9.703 18.062 -3.398 1 97.12 238 ILE A CA 1
ATOM 1813 C C . ILE A 1 238 ? 8.281 17.688 -3.828 1 97.12 238 ILE A C 1
ATOM 1815 O O . ILE A 1 238 ? 7.527 18.547 -4.297 1 97.12 238 ILE A O 1
ATOM 1819 N N . ASP A 1 239 ? 7.941 16.453 -3.734 1 95.5 239 ASP A N 1
ATOM 1820 C CA . ASP A 1 239 ? 6.598 15.922 -3.961 1 95.5 239 ASP A CA 1
ATOM 1821 C C . ASP A 1 239 ? 6.121 15.102 -2.764 1 95.5 239 ASP A C 1
ATOM 1823 O O . ASP A 1 239 ? 6.723 14.078 -2.428 1 95.5 239 ASP A O 1
ATOM 1827 N N . ILE A 1 240 ? 5.016 15.5 -2.148 1 93 240 ILE A N 1
ATOM 1828 C CA . ILE A 1 240 ? 4.617 14.828 -0.92 1 93 240 ILE A CA 1
ATOM 1829 C C . ILE A 1 240 ? 3.613 13.719 -1.245 1 93 240 ILE A C 1
ATOM 1831 O O . ILE A 1 240 ? 3.146 13.016 -0.348 1 93 240 ILE A O 1
ATOM 1835 N N . THR A 1 241 ? 3.258 13.602 -2.516 1 90.06 241 THR A N 1
ATOM 1836 C CA . THR A 1 241 ? 2.385 12.508 -2.938 1 90.06 241 THR A CA 1
ATOM 1837 C C . THR A 1 241 ? 3.203 11.273 -3.307 1 90.06 241 THR A C 1
ATOM 1839 O O . THR A 1 241 ? 4.34 11.391 -3.768 1 90.06 241 THR A O 1
ATOM 1842 N N . TRP A 1 242 ? 2.562 10.148 -3.072 1 83.12 242 TRP A N 1
ATOM 1843 C CA . TRP A 1 242 ? 3.229 8.914 -3.467 1 83.12 242 TRP A CA 1
ATOM 1844 C C . TRP A 1 242 ? 2.354 8.102 -4.414 1 83.12 242 TRP A C 1
ATOM 1846 O O . TRP A 1 242 ? 1.163 7.902 -4.156 1 83.12 242 TRP A O 1
ATOM 1856 N N . PRO A 1 243 ? 3.021 7.449 -5.48 1 78.81 243 PRO A N 1
ATOM 1857 C CA . PRO A 1 243 ? 4.367 7.781 -5.957 1 78.81 243 PRO A CA 1
ATOM 1858 C C . PRO A 1 243 ? 4.441 9.172 -6.586 1 78.81 243 PRO A C 1
ATOM 1860 O O . PRO A 1 243 ? 3.451 9.664 -7.137 1 78.81 243 PRO A O 1
ATOM 1863 N N . PRO A 1 244 ? 5.684 9.789 -6.418 1 85.69 244 PRO A N 1
ATOM 1864 C CA . PRO A 1 244 ? 5.809 11.055 -7.148 1 85.69 244 PRO A CA 1
ATOM 1865 C C . PRO A 1 244 ? 5.602 10.891 -8.648 1 85.69 244 PRO A C 1
ATOM 1867 O O . PRO A 1 244 ? 5.965 9.859 -9.219 1 85.69 244 PRO A O 1
ATOM 1870 N N . SER A 1 245 ? 5.023 11.875 -9.234 1 86.06 245 SER A N 1
ATOM 1871 C CA . SER A 1 245 ? 4.773 11.797 -10.672 1 86.06 245 SER A CA 1
ATOM 1872 C C . SER A 1 245 ? 6.059 11.984 -11.469 1 86.06 245 SER A C 1
ATOM 1874 O O . SER A 1 245 ? 6.156 11.547 -12.609 1 86.06 245 SER A O 1
ATOM 1876 N N . ASN A 1 246 ? 6.938 12.773 -10.875 1 87.94 246 ASN A N 1
ATOM 1877 C CA . ASN A 1 246 ? 8.281 12.945 -11.422 1 87.94 246 ASN A CA 1
ATOM 1878 C C . ASN A 1 246 ? 9.297 12.062 -10.695 1 87.94 246 ASN A C 1
ATOM 1880 O O . ASN A 1 246 ? 9.547 12.25 -9.508 1 87.94 246 ASN A O 1
ATOM 1884 N N . PRO A 1 247 ? 9.93 11.172 -11.391 1 81.25 247 PRO A N 1
ATOM 1885 C CA . PRO A 1 247 ? 10.891 10.266 -10.75 1 81.25 247 PRO A CA 1
ATOM 1886 C C . PRO A 1 247 ? 12.078 11.008 -10.141 1 81.25 247 PRO A C 1
ATOM 1888 O O . PRO A 1 247 ? 12.766 10.469 -9.266 1 81.25 247 PRO A O 1
ATOM 1891 N N . LYS A 1 248 ? 12.32 12.156 -10.562 1 85.62 248 LYS A N 1
ATOM 1892 C CA . LYS A 1 248 ? 13.445 12.93 -10.047 1 85.62 248 LYS A CA 1
ATOM 1893 C C . LYS A 1 248 ? 13.047 13.727 -8.805 1 85.62 248 LYS A C 1
ATOM 1895 O O . LYS A 1 248 ? 13.906 14.289 -8.117 1 85.62 248 LYS A O 1
ATOM 1900 N N . ALA A 1 249 ? 11.797 13.781 -8.547 1 90.5 249 ALA A N 1
ATOM 1901 C CA . ALA A 1 249 ? 11.344 14.484 -7.348 1 90.5 249 ALA A CA 1
ATOM 1902 C C . ALA A 1 249 ? 11.664 13.68 -6.09 1 90.5 249 ALA A C 1
ATOM 1904 O O . ALA A 1 249 ? 11.656 12.445 -6.113 1 90.5 249 ALA A O 1
ATOM 1905 N N . GLN A 1 250 ? 11.961 14.383 -5.082 1 88.69 250 GLN A N 1
ATOM 1906 C CA . GLN A 1 250 ? 12.172 13.75 -3.785 1 88.69 250 GLN A CA 1
ATOM 1907 C C . GLN A 1 250 ? 10.859 13.633 -3.01 1 88.69 250 GLN A C 1
ATOM 1909 O O . GLN A 1 250 ? 10.141 14.625 -2.838 1 88.69 250 GLN A O 1
ATOM 1914 N N . HIS A 1 251 ? 10.656 12.391 -2.682 1 82.62 251 HIS A N 1
ATOM 1915 C CA . HIS A 1 251 ? 9.508 12.195 -1.809 1 82.62 251 HIS A CA 1
ATOM 1916 C C . HIS A 1 251 ? 9.859 12.492 -0.354 1 82.62 251 HIS A C 1
ATOM 1918 O O . HIS A 1 251 ? 10.867 12 0.156 1 82.62 251 HIS A O 1
ATOM 1924 N N . SER A 1 252 ? 9.141 13.32 0.228 1 74.5 252 SER A N 1
ATOM 1925 C CA . SER A 1 252 ? 9.32 13.625 1.644 1 74.5 252 SER A CA 1
ATOM 1926 C C . SER A 1 252 ? 8.25 12.961 2.496 1 74.5 252 SER A C 1
ATOM 1928 O O . SER A 1 252 ? 7.055 13.172 2.275 1 74.5 252 SER A O 1
ATOM 1930 N N . SER A 1 253 ? 8.891 12.078 3.316 1 70.5 253 SER A N 1
ATOM 1931 C CA . SER A 1 253 ? 7.988 11.391 4.238 1 70.5 253 SER A CA 1
ATOM 1932 C C . SER A 1 253 ? 7.781 12.203 5.512 1 70.5 253 SER A C 1
ATOM 1934 O O . SER A 1 253 ? 8.148 13.383 5.57 1 70.5 253 SER A O 1
ATOM 1936 N N . LEU A 1 254 ? 6.855 11.672 6.316 1 77.44 254 LEU A N 1
ATOM 1937 C CA . LEU A 1 254 ? 6.426 12.359 7.531 1 77.44 254 LEU A CA 1
ATOM 1938 C C . LEU A 1 254 ? 7.164 11.812 8.75 1 77.44 254 LEU A C 1
ATOM 1940 O O . LEU A 1 254 ? 7.383 10.609 8.859 1 77.44 254 LEU A O 1
ATOM 1944 N N . THR A 1 255 ? 7.789 12.734 9.492 1 75.06 255 THR A N 1
ATOM 1945 C CA . THR A 1 255 ? 8.227 12.398 10.844 1 75.06 255 THR A CA 1
ATOM 1946 C C . THR A 1 255 ? 7.148 12.75 11.867 1 75.06 255 THR A C 1
ATOM 1948 O O . THR A 1 255 ? 6.738 13.906 11.969 1 75.06 255 THR A O 1
ATOM 1951 N N . VAL A 1 256 ? 6.734 11.773 12.484 1 84.19 256 VAL A N 1
ATOM 1952 C CA . VAL A 1 256 ? 5.695 11.969 13.484 1 84.19 256 VAL A CA 1
ATOM 1953 C C . VAL A 1 256 ? 6.336 12.234 14.852 1 84.19 256 VAL A C 1
ATOM 1955 O O . VAL A 1 256 ? 7.047 11.375 15.383 1 84.19 256 VAL A O 1
ATOM 1958 N N . SER A 1 257 ? 6.066 13.477 15.367 1 90.44 257 SER A N 1
ATOM 1959 C CA . SER A 1 257 ? 6.684 13.836 16.641 1 90.44 257 SER A CA 1
ATOM 1960 C C . SER A 1 257 ? 5.965 15.023 17.281 1 90.44 257 SER A C 1
ATOM 1962 O O . SER A 1 257 ? 5.695 16.031 16.625 1 90.44 257 SER A O 1
ATOM 1964 N N . GLY A 1 258 ? 5.75 14.875 18.578 1 94.88 258 GLY A N 1
ATOM 1965 C CA . GLY A 1 258 ? 5.223 15.992 19.359 1 94.88 258 GLY A CA 1
ATOM 1966 C C . GLY A 1 258 ? 6.191 17.156 19.453 1 94.88 258 GLY A C 1
ATOM 1967 O O . GLY A 1 258 ? 5.773 18.312 19.547 1 94.88 258 GLY A O 1
ATOM 1968 N N . ASP A 1 259 ? 7.43 16.859 19.344 1 95.06 259 ASP A N 1
ATOM 1969 C CA . ASP A 1 259 ? 8.461 17.891 19.469 1 95.06 259 ASP A CA 1
ATOM 1970 C C . ASP A 1 259 ? 8.375 18.891 18.328 1 95.06 259 ASP A C 1
ATOM 1972 O O . ASP A 1 259 ? 8.648 20.078 18.516 1 95.06 259 ASP A O 1
ATOM 1976 N N . ILE A 1 260 ? 8.055 18.422 17.203 1 95.38 260 ILE A N 1
ATOM 1977 C CA . ILE A 1 260 ? 7.891 19.297 16.047 1 95.38 260 ILE A CA 1
ATOM 1978 C C . ILE A 1 260 ? 6.746 20.281 16.312 1 95.38 260 ILE A C 1
ATOM 1980 O O . ILE A 1 260 ? 6.871 21.469 16.031 1 95.38 260 ILE A O 1
ATOM 1984 N N . LEU A 1 261 ? 5.695 19.812 16.844 1 97.69 261 LEU A N 1
ATOM 1985 C CA . LEU A 1 261 ? 4.547 20.656 17.156 1 97.69 261 LEU A CA 1
ATOM 1986 C C . LEU A 1 261 ? 4.91 21.688 18.219 1 97.69 261 LEU A C 1
ATOM 1988 O O . LEU A 1 261 ? 4.527 22.859 18.109 1 97.69 261 LEU A O 1
ATOM 1992 N N . GLU A 1 262 ? 5.645 21.266 19.156 1 97.5 262 GLU A N 1
ATOM 1993 C CA . GLU A 1 262 ? 6.082 22.172 20.219 1 97.5 262 GLU A CA 1
ATOM 1994 C C . GLU A 1 262 ? 6.953 23.297 19.656 1 97.5 262 GLU A C 1
ATOM 1996 O O . GLU A 1 262 ? 6.871 24.438 20.094 1 97.5 262 GLU A O 1
ATOM 2001 N N . LYS A 1 263 ? 7.734 22.922 18.797 1 96.69 263 LYS A N 1
ATOM 2002 C CA . LYS A 1 263 ? 8.625 23.891 18.156 1 96.69 263 LYS A CA 1
ATOM 2003 C C . LYS A 1 263 ? 7.84 25.031 17.516 1 96.69 263 LYS A C 1
ATOM 2005 O O . LYS A 1 263 ? 8.305 26.172 17.5 1 96.69 263 LYS A O 1
ATOM 2010 N N . PHE A 1 264 ? 6.656 24.797 17.062 1 97.5 264 PHE A N 1
ATOM 2011 C CA . PHE A 1 264 ? 5.91 25.797 16.328 1 97.5 264 PHE A CA 1
ATOM 2012 C C . PHE A 1 264 ? 4.859 26.453 17.219 1 97.5 264 PHE A C 1
ATOM 2014 O O . PHE A 1 264 ? 4.125 27.344 16.766 1 97.5 264 PHE A O 1
ATOM 2021 N N . ARG A 1 265 ? 4.777 26.109 18.453 1 97.81 265 ARG A N 1
ATOM 2022 C CA . ARG A 1 265 ? 3.801 26.656 19.391 1 97.81 265 ARG A CA 1
ATOM 2023 C C . ARG A 1 265 ? 3.883 28.172 19.438 1 97.81 265 ARG A C 1
ATOM 2025 O O . ARG A 1 265 ? 2.865 28.859 19.328 1 97.81 265 ARG A O 1
ATOM 2032 N N . PRO A 1 266 ? 5.062 28.781 19.484 1 97.44 266 PRO A N 1
ATOM 2033 C CA . PRO A 1 266 ? 5.125 30.234 19.531 1 97.44 266 PRO A CA 1
ATOM 2034 C C . PRO A 1 266 ? 4.543 30.891 18.281 1 97.44 266 PRO A C 1
ATOM 2036 O O . PRO A 1 266 ? 3.922 31.953 18.375 1 97.44 266 PRO A O 1
ATOM 2039 N N . TYR A 1 267 ? 4.719 30.281 17.141 1 97.94 267 TYR A N 1
ATOM 2040 C CA . TYR A 1 267 ? 4.195 30.828 15.891 1 97.94 267 TYR A CA 1
ATOM 2041 C C . TYR A 1 267 ? 2.68 30.703 15.836 1 97.94 267 TYR A C 1
ATOM 2043 O O . TYR A 1 267 ? 1.998 31.578 15.297 1 97.94 267 TYR A O 1
ATOM 2051 N N . LEU A 1 268 ? 2.217 29.656 16.422 1 98.38 268 LEU A N 1
ATOM 2052 C CA . LEU A 1 268 ? 0.773 29.438 16.469 1 98.38 268 LEU A CA 1
ATOM 2053 C C . LEU A 1 268 ? 0.117 30.375 17.469 1 98.38 268 LEU A C 1
ATOM 2055 O O . LEU A 1 268 ? -0.931 30.969 17.172 1 98.38 268 LEU A O 1
ATOM 2059 N N . GLU A 1 269 ? 0.764 30.578 18.562 1 97.75 269 GLU A N 1
ATOM 2060 C CA . GLU A 1 269 ? 0.195 31.422 19.625 1 97.75 269 GLU A CA 1
ATOM 2061 C C . GLU A 1 269 ? 0.277 32.906 19.266 1 97.75 269 GLU A C 1
ATOM 2063 O O . GLU A 1 269 ? -0.577 33.688 19.656 1 97.75 269 GLU A O 1
ATOM 2068 N N . SER A 1 270 ? 1.273 33.281 18.469 1 96.94 270 SER A N 1
ATOM 2069 C CA . SER A 1 270 ? 1.422 34.688 18.047 1 96.94 270 SER A CA 1
ATOM 2070 C C . SER A 1 270 ? 0.558 35 16.828 1 96.94 270 SER A C 1
ATOM 2072 O O . SER A 1 270 ? 0.396 36.156 16.453 1 96.94 270 SER A O 1
ATOM 2074 N N . GLY A 1 271 ? 0.113 33.938 16.188 1 96.06 271 GLY A N 1
ATOM 2075 C CA . GLY A 1 271 ? -0.717 34.125 15.008 1 96.06 271 GLY A CA 1
ATOM 2076 C C . GLY A 1 271 ? 0.083 34.188 13.719 1 96.06 271 GLY A C 1
ATOM 2077 O O . GLY A 1 271 ? -0.484 34.375 12.641 1 96.06 271 GLY A O 1
ATOM 2078 N N . LYS A 1 272 ? 1.308 34.031 13.797 1 96.56 272 LYS A N 1
ATOM 2079 C CA . LYS A 1 272 ? 2.152 34.031 12.602 1 96.56 272 LYS A CA 1
ATOM 2080 C C . LYS A 1 272 ? 1.884 32.812 11.742 1 96.56 272 LYS A C 1
ATOM 2082 O O . LYS A 1 272 ? 2.061 32.844 10.523 1 96.56 272 LYS A O 1
ATOM 2087 N N . LEU A 1 273 ? 1.573 31.766 12.375 1 97.81 273 LEU A N 1
ATOM 2088 C CA . LEU A 1 273 ? 1.057 30.562 11.727 1 97.81 273 LEU A CA 1
ATOM 2089 C C . LEU A 1 273 ? -0.391 30.312 12.133 1 97.81 273 LEU A C 1
ATOM 2091 O O . LEU A 1 273 ? -0.729 30.375 13.312 1 97.81 273 LEU A O 1
ATOM 2095 N N . LYS A 1 274 ? -1.179 30.078 11.148 1 97.94 274 LYS A N 1
ATOM 2096 C CA . LYS A 1 274 ? -2.602 29.906 11.422 1 97.94 274 LYS A CA 1
ATOM 2097 C C . LYS A 1 274 ? -3.098 28.562 10.898 1 97.94 274 LYS A C 1
ATOM 2099 O O . LYS A 1 274 ? -2.682 28.109 9.828 1 97.94 274 LYS A O 1
ATOM 2104 N N . ALA A 1 275 ? -3.955 27.953 11.672 1 98.38 275 ALA A N 1
ATOM 2105 C CA . ALA A 1 275 ? -4.699 26.781 11.203 1 98.38 275 ALA A CA 1
ATOM 2106 C C . ALA A 1 275 ? -5.742 27.188 10.156 1 98.38 275 ALA A C 1
ATOM 2108 O O . ALA A 1 275 ? -6.402 28.219 10.297 1 98.38 275 ALA A O 1
ATOM 2109 N N . VAL A 1 276 ? -5.875 26.422 9.148 1 98.44 276 VAL A N 1
ATOM 2110 C CA . VAL A 1 276 ? -6.863 26.703 8.109 1 98.44 276 VAL A CA 1
ATOM 2111 C C . VAL A 1 276 ? -7.824 25.516 7.988 1 98.44 276 VAL A C 1
ATOM 2113 O O . VAL A 1 276 ? -7.445 24.453 7.516 1 98.44 276 VAL A O 1
ATOM 2116 N N . ILE A 1 277 ? -9.008 25.719 8.375 1 98.56 277 ILE A N 1
ATOM 2117 C CA . ILE A 1 277 ? -10.07 24.719 8.297 1 98.56 277 ILE A CA 1
ATOM 2118 C C . ILE A 1 277 ? -10.969 25.016 7.098 1 98.56 277 ILE A C 1
ATOM 2120 O O . ILE A 1 277 ? -11.328 26.172 6.859 1 98.56 277 ILE A O 1
ATOM 2124 N N . ASP A 1 278 ? -11.242 24 6.375 1 98.56 278 ASP A N 1
ATOM 2125 C CA . ASP A 1 278 ? -12.148 24.172 5.238 1 98.56 278 ASP A CA 1
ATOM 2126 C C . ASP A 1 278 ? -13.5 24.734 5.688 1 98.56 278 ASP A C 1
ATOM 2128 O O . ASP A 1 278 ? -14.062 24.281 6.684 1 98.56 278 ASP A O 1
ATOM 2132 N N . PRO A 1 279 ? -14.031 25.625 4.961 1 96.69 279 PRO A N 1
ATOM 2133 C CA . PRO A 1 279 ? -15.266 26.297 5.391 1 96.69 279 PRO A CA 1
ATOM 2134 C C . PRO A 1 279 ? -16.484 25.375 5.355 1 96.69 279 PRO A C 1
ATOM 2136 O O . PRO A 1 279 ? -17.5 25.688 5.965 1 96.69 279 PRO A O 1
ATOM 2139 N N . ASN A 1 280 ? -16.406 24.297 4.66 1 95.06 280 ASN A N 1
ATOM 2140 C CA . ASN A 1 280 ? -17.531 23.359 4.613 1 95.06 280 ASN A CA 1
ATOM 2141 C C . ASN A 1 280 ? -17.641 22.531 5.891 1 95.06 280 ASN A C 1
ATOM 2143 O O . ASN A 1 280 ? -18.625 21.844 6.113 1 95.06 280 ASN A O 1
ATOM 2147 N N . GLY A 1 281 ? -16.625 22.656 6.66 1 89.88 281 GLY A N 1
ATOM 2148 C CA . GLY A 1 281 ? -16.641 21.938 7.926 1 89.88 281 GLY A CA 1
ATOM 2149 C C . GLY A 1 281 ? -16.781 22.844 9.125 1 89.88 281 GLY A C 1
ATOM 2150 O O . GLY A 1 281 ? -17 24.047 8.977 1 89.88 281 GLY A O 1
ATOM 2151 N N . PRO A 1 282 ? -16.672 22.281 10.297 1 97.25 282 PRO A N 1
ATOM 2152 C CA . PRO A 1 282 ? -16.406 20.875 10.602 1 97.25 282 PRO A CA 1
ATOM 2153 C C . PRO A 1 282 ? -17.578 19.953 10.289 1 97.25 282 PRO A C 1
ATOM 2155 O O . PRO A 1 282 ? -18.734 20.391 10.312 1 97.25 282 PRO A O 1
ATOM 2158 N N . PHE A 1 28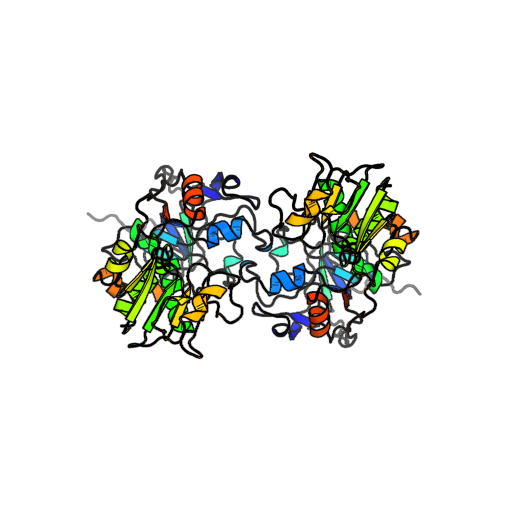3 ? -17.281 18.75 9.945 1 98.38 283 PHE A N 1
ATOM 2159 C CA . PHE A 1 283 ? -18.281 17.703 9.797 1 98.38 283 PHE A CA 1
ATOM 2160 C C . PHE A 1 283 ? -18.531 17 11.133 1 98.38 283 PHE A C 1
ATOM 2162 O O . PHE A 1 283 ? -17.594 16.75 11.883 1 98.38 283 PHE A O 1
ATOM 2169 N N . HIS A 1 284 ? -19.734 16.703 11.383 1 97.69 284 HIS A N 1
ATOM 2170 C CA . HIS A 1 284 ? -20.078 15.953 12.586 1 97.69 284 HIS A CA 1
ATOM 2171 C C . HIS A 1 284 ? -19.5 14.547 12.539 1 97.69 284 HIS A C 1
A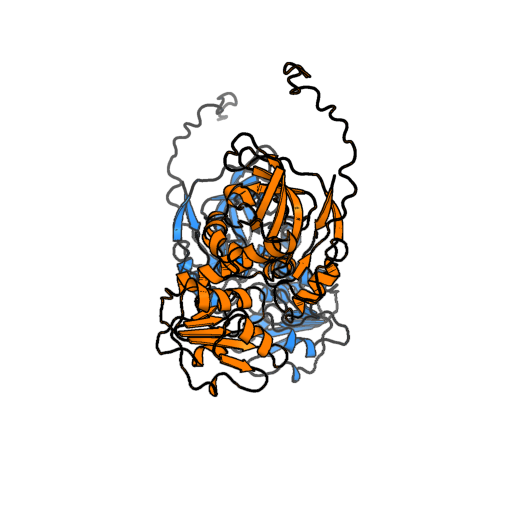TOM 2173 O O . HIS A 1 284 ? -19.438 13.922 11.477 1 97.69 284 HIS A O 1
ATOM 2179 N N . PHE A 1 285 ? -19.219 14.023 13.711 1 97.94 285 PHE A N 1
ATOM 2180 C CA . PHE A 1 285 ? -18.672 12.68 13.859 1 97.94 285 PHE A CA 1
ATOM 2181 C C . PHE A 1 285 ? -19.562 11.648 13.195 1 97.94 285 PHE A C 1
ATOM 2183 O O . PHE A 1 285 ? -19.094 10.648 12.656 1 97.94 285 PHE A O 1
ATOM 2190 N N . ASN A 1 286 ? -20.75 11.906 13.125 1 97.12 286 ASN A N 1
ATOM 2191 C CA . ASN A 1 286 ? -21.703 10.969 12.516 1 97.12 286 ASN A CA 1
ATOM 2192 C C . ASN A 1 286 ? -21.688 11.078 10.992 1 97.12 286 ASN A C 1
ATOM 2194 O O . ASN A 1 286 ? -22.328 10.273 10.305 1 97.12 286 ASN A O 1
ATOM 2198 N N . ASN A 1 287 ? -20.984 12.016 10.453 1 97.31 287 ASN A N 1
ATOM 2199 C CA . ASN A 1 287 ? -21 12.273 9.016 1 97.31 287 ASN A CA 1
ATOM 2200 C C . ASN A 1 287 ? -19.641 12.039 8.391 1 97.31 287 ASN A C 1
ATOM 2202 O O . ASN A 1 287 ? -19.234 12.766 7.473 1 97.31 287 ASN A O 1
ATOM 2206 N N . VAL A 1 288 ? -18.938 11.125 8.883 1 97.94 288 VAL A N 1
ATOM 2207 C CA . VAL A 1 288 ? -17.562 10.844 8.438 1 97.94 288 VAL A CA 1
ATOM 2208 C C . VAL A 1 288 ? -17.578 10.445 6.965 1 97.94 288 VAL A C 1
ATOM 2210 O O . VAL A 1 288 ? -16.688 10.836 6.203 1 97.94 288 VAL A O 1
ATOM 2213 N N . ILE A 1 289 ? -18.547 9.727 6.504 1 98.38 289 ILE A N 1
ATOM 2214 C CA . ILE A 1 289 ? -18.641 9.297 5.109 1 98.38 289 ILE A CA 1
ATOM 2215 C C . ILE A 1 289 ? -18.766 10.523 4.207 1 98.38 289 ILE A C 1
ATOM 2217 O O . ILE A 1 289 ? -18.109 10.609 3.166 1 98.38 289 ILE A O 1
ATOM 2221 N N . LYS A 1 290 ? -19.594 11.453 4.621 1 98 290 LYS A N 1
ATOM 2222 C CA . LYS A 1 290 ? -19.734 12.703 3.877 1 98 290 LYS A CA 1
ATOM 2223 C C . LYS A 1 290 ? -18.422 13.477 3.84 1 98 290 LYS A C 1
ATOM 2225 O O . LYS A 1 290 ? -18.047 14.023 2.801 1 98 290 LYS A O 1
ATOM 2230 N N . ALA A 1 291 ? -17.781 13.523 4.965 1 98.56 291 ALA A N 1
ATOM 2231 C CA . ALA A 1 291 ? -16.516 14.227 5.062 1 98.56 291 ALA A CA 1
ATOM 2232 C C . ALA A 1 291 ? -15.477 13.617 4.117 1 98.56 291 ALA A C 1
ATOM 2234 O O . ALA A 1 291 ? -14.773 14.336 3.404 1 98.56 291 ALA A O 1
ATOM 2235 N N . PHE A 1 292 ? -15.383 12.289 4.09 1 98.62 292 PHE A N 1
ATOM 2236 C CA . PHE A 1 292 ? -14.477 11.617 3.164 1 98.62 292 PHE A CA 1
ATOM 2237 C C . PHE A 1 292 ? -14.875 11.891 1.721 1 98.62 292 PHE A C 1
ATOM 2239 O O . PHE A 1 292 ? -14.016 12.078 0.856 1 98.62 292 PHE A O 1
ATOM 2246 N N . GLY A 1 293 ? -16.188 11.852 1.43 1 98.19 293 GLY A N 1
ATOM 2247 C CA . GLY A 1 293 ? -16.641 12.211 0.096 1 98.19 293 GLY A CA 1
ATOM 2248 C C . GLY A 1 293 ? -16.156 13.57 -0.36 1 98.19 293 GLY A C 1
ATOM 2249 O O . GLY A 1 293 ? -15.695 13.719 -1.496 1 98.19 293 GLY A O 1
ATOM 2250 N N . TYR A 1 294 ? -16.203 14.5 0.52 1 97.88 294 TYR A N 1
ATOM 2251 C CA . TYR A 1 294 ? -15.75 15.852 0.229 1 97.88 294 TYR A CA 1
ATOM 2252 C C . TYR A 1 294 ? -14.234 15.891 0.047 1 97.88 294 TYR A C 1
ATOM 2254 O O . TYR A 1 294 ? -13.734 16.438 -0.938 1 97.88 294 TYR A O 1
ATOM 2262 N N . LEU A 1 295 ? -13.492 15.266 0.943 1 98 295 LEU A N 1
ATOM 2263 C CA . LEU A 1 295 ? -12.031 15.242 0.874 1 98 295 LEU A CA 1
ATOM 2264 C C . LEU A 1 295 ? -11.562 14.641 -0.445 1 98 295 LEU A C 1
ATOM 2266 O O . LEU A 1 295 ? -10.633 15.156 -1.074 1 98 295 LEU A O 1
ATOM 2270 N N . GLU A 1 296 ? -12.18 13.625 -0.865 1 96.75 296 GLU A N 1
ATOM 2271 C CA . GLU A 1 296 ? -11.734 12.836 -2.014 1 96.75 296 GLU A CA 1
ATOM 2272 C C . GLU A 1 296 ? -12.023 13.562 -3.324 1 96.75 296 GLU A C 1
ATOM 2274 O O . GLU A 1 296 ? -11.523 13.164 -4.383 1 96.75 296 GLU A O 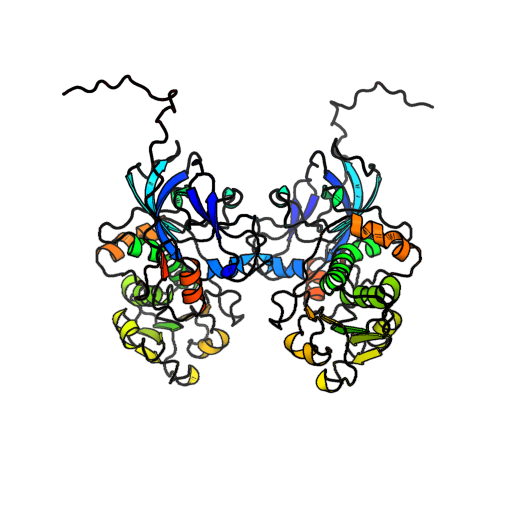1
ATOM 2279 N N . THR A 1 297 ? -12.758 14.672 -3.301 1 94.31 297 THR A N 1
ATOM 2280 C CA . THR A 1 297 ? -12.93 15.5 -4.488 1 94.31 297 THR A CA 1
ATOM 2281 C C . THR A 1 297 ? -11.641 16.25 -4.816 1 94.31 297 THR A C 1
ATOM 2283 O O . THR A 1 297 ? -11.461 16.719 -5.941 1 94.31 297 THR A O 1
ATOM 2286 N N . GLY A 1 298 ? -10.82 16.453 -3.793 1 93.31 298 GLY A N 1
ATOM 2287 C CA . GLY A 1 298 ? -9.594 17.188 -3.988 1 93.31 298 GLY A CA 1
ATOM 2288 C C . GLY A 1 298 ? -9.805 18.703 -4.02 1 93.31 298 GLY A C 1
ATOM 2289 O O . GLY A 1 298 ? -8.906 19.438 -4.426 1 93.31 298 GLY A O 1
ATOM 2290 N N . ARG A 1 299 ? -10.906 19.141 -3.529 1 90.81 299 ARG A N 1
ATOM 2291 C CA . ARG A 1 299 ? -11.25 20.547 -3.703 1 90.81 299 ARG A CA 1
ATOM 2292 C C . ARG A 1 299 ? -11.227 21.281 -2.367 1 90.81 299 ARG A C 1
ATOM 2294 O O . ARG A 1 299 ? -11.578 22.469 -2.299 1 90.81 299 ARG A O 1
ATOM 2301 N N . ALA A 1 300 ? -10.867 20.672 -1.363 1 95.31 300 ALA A N 1
ATOM 2302 C CA . ALA A 1 300 ? -10.898 21.281 -0.04 1 95.31 300 ALA A CA 1
ATOM 2303 C C . ALA A 1 300 ? -9.961 22.484 0.024 1 95.31 300 ALA A C 1
ATOM 2305 O O . ALA A 1 300 ? -8.883 22.484 -0.577 1 95.31 300 ALA A O 1
ATOM 2306 N N . ARG A 1 301 ? -10.375 23.516 0.672 1 97.25 301 ARG A N 1
ATOM 2307 C CA . ARG A 1 301 ? -9.57 24.688 1.05 1 97.25 301 ARG A CA 1
ATOM 2308 C C . ARG A 1 301 ? -9.141 24.594 2.512 1 97.25 301 ARG A C 1
ATOM 2310 O O . ARG A 1 301 ? -9.891 25 3.406 1 97.25 301 ARG A O 1
ATOM 2317 N N . GLY A 1 302 ? -7.969 24.188 2.715 1 98.19 302 GLY A N 1
ATOM 2318 C CA . GLY A 1 302 ? -7.527 23.859 4.059 1 98.19 302 GLY A CA 1
ATOM 2319 C C . GLY A 1 302 ? -7.887 22.438 4.473 1 98.19 302 GLY A C 1
ATOM 2320 O O . GLY A 1 302 ? -7.93 21.531 3.639 1 98.19 302 GLY A O 1
ATOM 2321 N N . LYS A 1 303 ? -8.016 22.219 5.77 1 98.75 303 LYS A N 1
ATOM 2322 C CA . LYS A 1 303 ? -8.172 20.891 6.328 1 98.75 303 LYS A CA 1
ATOM 2323 C C . LYS A 1 303 ? -9.648 20.562 6.555 1 98.75 303 LYS A C 1
ATOM 2325 O O . LYS A 1 303 ? -10.422 21.422 6.977 1 98.75 303 LYS A O 1
ATOM 2330 N N . VAL A 1 304 ? -10.031 19.312 6.344 1 98.81 304 VAL A N 1
ATOM 2331 C CA . VAL A 1 304 ? -11.367 18.797 6.633 1 98.81 304 VAL A CA 1
ATOM 2332 C C . VAL A 1 304 ? -11.406 18.25 8.055 1 98.81 304 VAL A C 1
ATOM 2334 O O . VAL A 1 304 ? -10.719 17.266 8.375 1 98.81 304 VAL A O 1
ATOM 2337 N N . VAL A 1 305 ? -12.227 18.844 8.891 1 98.81 305 VAL A N 1
ATOM 2338 C CA . VAL A 1 305 ? -12.219 18.547 10.32 1 98.81 305 VAL A CA 1
ATOM 2339 C C . VAL A 1 305 ? -13.508 17.828 10.711 1 98.81 305 VAL A C 1
ATOM 2341 O O . VAL A 1 305 ? -14.57 18.109 10.156 1 98.81 305 VAL A O 1
ATOM 2344 N N . ILE A 1 306 ? -13.359 16.859 11.602 1 98.81 306 ILE A N 1
ATOM 2345 C CA . ILE A 1 306 ? -14.477 16.141 12.203 1 98.81 306 ILE A CA 1
ATOM 2346 C C . ILE A 1 306 ? -14.703 16.625 13.633 1 98.81 306 ILE A C 1
ATOM 2348 O O . ILE A 1 306 ? -13.82 16.516 14.484 1 98.81 306 ILE A O 1
ATOM 2352 N N . SER A 1 307 ? -15.727 17.156 13.914 1 97.94 307 SER A N 1
ATOM 2353 C CA . SER A 1 307 ? -16.188 17.641 15.219 1 97.94 307 SER A CA 1
ATOM 2354 C C . SER A 1 307 ? -17.656 18.047 15.172 1 97.94 307 SER A C 1
ATOM 2356 O O . SER A 1 307 ? -18.141 18.5 14.141 1 97.94 307 SER A O 1
ATOM 2358 N N . PRO A 1 308 ? -18.438 17.984 16.25 1 96.94 308 PRO A N 1
ATOM 2359 C CA . PRO A 1 308 ? -18.109 17.375 17.547 1 96.94 308 PRO A CA 1
ATOM 2360 C C . PRO A 1 308 ? -18.25 15.859 17.531 1 96.94 308 PRO A C 1
ATOM 2362 O O . PRO A 1 308 ? -18.859 15.305 16.609 1 96.94 308 PRO A O 1
ATOM 2365 N N . PHE A 1 309 ? -17.578 15.328 18.469 1 95.31 309 PHE A N 1
ATOM 2366 C CA . PHE A 1 309 ? -17.75 13.906 18.734 1 95.31 309 PHE A CA 1
ATOM 2367 C C . PHE A 1 309 ? -18.922 13.664 19.672 1 95.31 309 PHE A C 1
ATOM 2369 O O . PHE A 1 309 ? -19.25 14.523 20.5 1 95.31 309 PHE A O 1
ATOM 2376 N N . SER A 1 310 ? -19.922 12.828 19.359 1 74.88 310 SER A N 1
ATOM 2377 C CA . SER A 1 310 ? -21.109 12.625 20.188 1 74.88 310 SER A CA 1
ATOM 2378 C C . SER A 1 310 ? -20.734 12.32 21.641 1 74.88 310 SER A C 1
ATOM 2380 O O . SER A 1 310 ? -19.766 11.602 21.891 1 74.88 310 SER A O 1
ATOM 2382 N N . SER A 1 311 ? -20.969 13.164 22.672 1 60.25 311 SER A N 1
ATOM 2383 C CA . SER A 1 311 ? -20.719 13.094 24.109 1 60.25 311 SER A CA 1
ATOM 2384 C C . SER A 1 311 ? -21.375 11.859 24.719 1 60.25 311 SER A C 1
ATOM 2386 O O . SER A 1 311 ? -21.312 11.672 25.938 1 60.25 311 SER A O 1
ATOM 2388 N N . ARG A 1 312 ? -22.266 11.086 24.203 1 46.09 312 ARG A N 1
ATOM 2389 C CA . ARG A 1 312 ? -23.109 10.352 25.125 1 46.09 312 ARG A CA 1
ATOM 2390 C C . ARG A 1 312 ? -22.281 9.609 26.172 1 46.09 312 ARG A C 1
ATOM 2392 O O . ARG A 1 312 ? -22.625 9.586 27.344 1 46.09 312 ARG A O 1
ATOM 2399 N N . TYR A 1 313 ? -21.641 8.469 25.734 1 41.06 313 TYR A N 1
ATOM 2400 C CA . TYR A 1 313 ? -21.688 7.309 26.625 1 41.06 313 TYR A CA 1
ATOM 2401 C C . TYR A 1 313 ? -20.672 7.449 27.75 1 41.06 313 TYR A C 1
ATOM 2403 O O . TYR A 1 313 ? -20.047 6.465 28.156 1 41.06 313 TYR A O 1
ATOM 2411 N N . LEU A 1 314 ? -19.984 8.57 27.844 1 40.75 314 LEU A N 1
ATOM 2412 C CA . LEU A 1 314 ? -19.266 8.297 29.078 1 40.75 314 LEU A CA 1
ATOM 2413 C C . LEU A 1 314 ? -20.25 8.031 30.219 1 40.75 314 LEU A C 1
ATOM 2415 O O . LEU A 1 314 ? -20.672 8.969 30.906 1 40.75 314 LEU A O 1
ATOM 2419 N N . THR A 1 315 ? -21.391 7.547 30 1 33.53 315 THR A N 1
ATOM 2420 C CA . THR A 1 315 ? -22.109 7.211 31.219 1 33.53 315 THR A CA 1
ATOM 2421 C C . THR A 1 315 ? -21.188 6.531 32.219 1 33.53 315 THR A C 1
ATOM 2423 O O . THR A 1 315 ? -20.141 6.008 31.859 1 33.53 315 THR A O 1
ATOM 2426 N N . SER A 1 316 ? -21.719 6.477 33.656 1 30.67 316 SER A N 1
ATOM 2427 C CA . SER A 1 316 ? -21.234 5.977 34.938 1 30.67 316 SER A CA 1
ATOM 2428 C C . SER A 1 316 ? -20.641 4.574 34.781 1 30.67 316 SER A C 1
ATOM 2430 O O . SER A 1 316 ? -21.375 3.594 34.688 1 30.67 316 SER A O 1
ATOM 2432 N N . ALA A 1 317 ? -19.938 4.27 33.969 1 33.5 317 ALA A N 1
ATOM 2433 C CA . ALA A 1 317 ? -19.391 3.025 34.531 1 33.5 317 ALA A CA 1
ATOM 2434 C C . ALA A 1 317 ? -19.094 3.154 36 1 33.5 317 ALA A C 1
ATOM 2436 O O . ALA A 1 317 ? -18.5 4.145 36.438 1 33.5 317 ALA A O 1
ATOM 2437 N N . PRO A 1 318 ? -19.906 2.434 36.938 1 31.03 318 PRO A N 1
ATOM 2438 C CA . PRO A 1 318 ? -19.547 2.414 38.344 1 31.03 318 PRO A CA 1
ATOM 2439 C C . PRO A 1 318 ? -18.031 2.371 38.562 1 31.03 318 PRO A C 1
ATOM 2441 O O . PRO A 1 318 ? -17.297 1.82 37.75 1 31.03 318 PRO A O 1
ATOM 2444 N N . CYS A 1 319 ? -17.406 3.449 39.031 1 31.97 319 CYS A N 1
ATOM 2445 C CA . CYS A 1 319 ? -16.125 3.434 39.75 1 31.97 319 CYS A CA 1
ATOM 2446 C C . CYS A 1 319 ? -15.938 2.129 40.5 1 31.97 319 CYS A C 1
ATOM 2448 O O . CYS A 1 319 ? -15.367 2.121 41.594 1 31.97 319 CYS A O 1
ATOM 2450 N N . ASN A 1 320 ? -16.688 1.124 40.219 1 29.27 320 ASN A N 1
ATOM 2451 C CA . ASN A 1 320 ? -16.281 -0.009 41.031 1 29.27 320 ASN A CA 1
ATOM 2452 C C . ASN A 1 320 ? -14.852 -0.444 40.719 1 29.27 320 ASN A C 1
ATOM 2454 O O . ASN A 1 320 ? -14.641 -1.493 40.094 1 29.27 320 ASN A O 1
ATOM 2458 N N . ILE A 1 321 ? -14.117 0.414 39.969 1 29.64 321 ILE A N 1
ATOM 2459 C CA . ILE A 1 321 ? -12.758 -0.098 40.125 1 29.64 321 ILE A CA 1
ATOM 2460 C C . ILE A 1 321 ? -12.32 0.064 41.594 1 29.64 321 ILE A C 1
ATOM 2462 O O . ILE A 1 321 ? -12.086 1.183 42.031 1 29.64 321 ILE A O 1
ATOM 2466 N N . ASN A 1 322 ? -13.07 -0.363 42.594 1 28 322 ASN A N 1
ATOM 2467 C CA . ASN A 1 322 ? -12.688 -0.505 43.969 1 28 322 ASN A CA 1
ATOM 2468 C C . ASN A 1 322 ? -11.219 -0.893 44.125 1 28 322 ASN A C 1
ATOM 2470 O O . ASN A 1 322 ? -10.641 -0.757 45.219 1 28 322 ASN A O 1
ATOM 2474 N N . GLY A 1 323 ? -10.641 -1.777 43.562 1 28.28 323 GLY A N 1
ATOM 2475 C CA . GLY A 1 323 ? -9.562 -2.252 44.406 1 28.28 323 GLY A CA 1
ATOM 2476 C C . GLY A 1 323 ? -8.469 -1.217 44.625 1 28.28 323 GLY A C 1
ATOM 2477 O O . GLY A 1 323 ? -7.777 -1.239 45.625 1 28.28 323 GLY A O 1
ATOM 2478 N N . PHE A 1 324 ? -7.863 -0.474 43.625 1 23.45 324 PHE A N 1
ATOM 2479 C CA . PHE A 1 324 ? -6.699 0.251 44.125 1 23.45 324 PHE A CA 1
ATOM 2480 C C . PHE A 1 324 ? -7.109 1.604 44.719 1 23.45 324 PHE A C 1
ATOM 2482 O O . PHE A 1 324 ? -6.324 2.553 44.688 1 23.45 324 PHE A O 1
ATOM 2489 N N . CYS A 1 325 ? -8.383 1.993 44.781 1 23.8 325 CYS A N 1
ATOM 2490 C CA . CYS A 1 325 ? -8.656 3.283 45.406 1 23.8 325 CYS A CA 1
ATOM 2491 C C . CYS A 1 325 ? -8.266 3.273 46.875 1 23.8 325 CYS A C 1
ATOM 2493 O O . CYS A 1 325 ? -9.016 2.766 47.719 1 23.8 325 CYS A O 1
ATOM 2495 N N . ASN A 1 326 ? -7.09 2.832 47.406 1 23.7 326 ASN A N 1
ATOM 2496 C CA . ASN A 1 326 ? -6.855 3.084 48.812 1 23.7 326 ASN A CA 1
ATOM 2497 C C . ASN A 1 326 ? -7.168 4.531 49.188 1 23.7 326 ASN A C 1
ATOM 2499 O O . ASN A 1 326 ? -6.879 5.449 48.406 1 23.7 326 ASN A O 1
ATOM 2503 N N . THR A 1 327 ? -8.055 4.867 50.156 1 22.23 327 THR A N 1
ATOM 2504 C CA . THR A 1 327 ? -8.523 5.777 51.188 1 22.23 327 THR A CA 1
ATOM 2505 C C . THR A 1 327 ? -7.359 6.527 51.812 1 22.23 327 THR A C 1
ATOM 2507 O O . THR A 1 327 ? -7.551 7.297 52.781 1 22.23 327 THR A O 1
ATOM 2510 N N . LYS A 1 328 ? -6.031 6.316 51.844 1 24.34 328 LYS A N 1
ATOM 2511 C CA . LYS A 1 328 ? -5.332 7.043 52.906 1 24.34 328 LYS A CA 1
ATOM 2512 C C . LYS A 1 328 ? -5.34 8.547 52.625 1 24.34 328 LYS A C 1
ATOM 2514 O O . LYS A 1 328 ? -4.992 9.344 53.5 1 24.34 328 LYS A O 1
ATOM 2519 N N . PHE A 1 329 ? -5.086 9.156 51.5 1 22.06 329 PHE A N 1
ATOM 2520 C CA . PHE A 1 329 ? -4.82 10.57 51.75 1 22.06 329 PHE A CA 1
ATOM 2521 C C . PHE A 1 329 ? -6.125 11.344 51.906 1 22.06 329 PHE A C 1
ATOM 2523 O O . PHE A 1 329 ? -7.129 11.008 51.281 1 22.06 329 PHE A O 1
ATOM 2530 N N . GLY A 1 330 ? -6.414 12.023 53.062 1 20.97 330 GLY A N 1
ATOM 2531 C CA . GLY A 1 330 ? -7.352 12.953 53.656 1 20.97 330 GLY A CA 1
ATOM 2532 C C . GLY A 1 330 ? -7.809 14.039 52.719 1 20.97 330 GLY A C 1
ATOM 2533 O O . GLY A 1 330 ? -7.047 14.461 51.844 1 20.97 330 GLY A O 1
ATOM 2534 N N . CYS A 1 331 ? -9.117 14.125 52.406 1 20.25 331 CYS A N 1
ATOM 2535 C CA . CYS A 1 331 ? -10.008 15.156 51.906 1 20.25 331 CYS A CA 1
ATOM 2536 C C . CYS A 1 331 ? -9.742 16.484 52.594 1 20.25 331 CYS A C 1
ATOM 2538 O O . CYS A 1 331 ? -9.938 16.625 53.781 1 20.25 331 CYS A O 1
ATOM 2540 N N . TYR A 1 332 ? -8.531 17.188 52.562 1 19.67 332 TYR A N 1
ATOM 2541 C CA . TYR A 1 332 ? -8.602 18.5 53.188 1 19.67 332 TYR A CA 1
ATOM 2542 C C . TYR A 1 332 ? -9.867 19.234 52.781 1 19.67 332 TYR A C 1
ATOM 2544 O O . TYR A 1 332 ? -10.336 19.078 51.656 1 19.67 332 TYR A O 1
ATOM 2552 N N . ASN A 1 333 ? -10.578 19.656 53.906 1 19.5 333 ASN A N 1
ATOM 2553 C CA . ASN A 1 333 ? -11.414 20.844 53.969 1 19.5 333 ASN A CA 1
ATOM 2554 C C . ASN A 1 333 ? -10.711 22.047 53.344 1 19.5 333 ASN A C 1
ATOM 2556 O O . ASN A 1 333 ? -9.508 22.25 53.562 1 19.5 333 ASN A O 1
ATOM 2560 N N . MET B 1 1 ? 22.172 -18.656 12.922 1 93.19 1 MET B N 1
ATOM 2561 C CA . MET B 1 1 ? 21.969 -17.625 11.906 1 93.19 1 MET B CA 1
ATOM 2562 C C . MET B 1 1 ? 21.812 -18.234 10.523 1 93.19 1 MET B C 1
ATOM 2564 O O . MET B 1 1 ? 22.172 -19.406 10.312 1 93.19 1 MET B O 1
ATOM 2568 N N . GLN B 1 2 ? 21.172 -17.484 9.633 1 94.62 2 GLN B N 1
ATOM 2569 C CA . GLN B 1 2 ? 20.984 -17.906 8.242 1 94.62 2 GLN B CA 1
ATOM 2570 C C . GLN B 1 2 ? 21.188 -16.734 7.285 1 94.62 2 GLN B C 1
ATOM 2572 O O . GLN B 1 2 ? 21.156 -15.57 7.695 1 94.62 2 GLN B O 1
ATOM 2577 N N . LYS B 1 3 ? 21.391 -17.172 6.055 1 96.44 3 LYS B N 1
ATOM 2578 C CA . LYS B 1 3 ? 21.422 -16.141 5.016 1 96.44 3 LYS B CA 1
ATOM 2579 C C . LYS B 1 3 ? 20.016 -15.836 4.5 1 96.44 3 LYS B C 1
ATOM 2581 O O . LYS B 1 3 ? 19.203 -16.75 4.309 1 96.44 3 LYS B O 1
ATOM 2586 N N . ALA B 1 4 ? 19.734 -14.562 4.383 1 97.31 4 ALA B N 1
ATOM 2587 C CA . ALA B 1 4 ? 18.469 -14.117 3.818 1 97.31 4 ALA B CA 1
ATOM 2588 C C . ALA B 1 4 ? 18.641 -12.789 3.078 1 97.31 4 ALA B C 1
ATOM 2590 O O . ALA B 1 4 ? 19.562 -12.023 3.365 1 97.31 4 ALA B O 1
ATOM 2591 N N . TRP B 1 5 ? 17.859 -12.617 2.076 1 97.88 5 TRP B N 1
ATOM 2592 C CA . TRP B 1 5 ? 17.719 -11.305 1.446 1 97.88 5 TRP B CA 1
ATOM 2593 C C . TRP B 1 5 ? 16.656 -10.469 2.152 1 97.88 5 TRP B C 1
ATOM 2595 O O . TRP B 1 5 ? 15.562 -10.945 2.426 1 97.88 5 TRP B O 1
ATOM 2605 N N . PHE B 1 6 ? 17 -9.266 2.477 1 97.5 6 PHE B N 1
ATOM 2606 C CA . PHE B 1 6 ? 16.062 -8.391 3.146 1 97.5 6 PHE B CA 1
ATOM 2607 C C . PHE B 1 6 ? 16.344 -6.93 2.818 1 97.5 6 PHE B C 1
ATOM 2609 O O . PHE B 1 6 ? 17.344 -6.621 2.162 1 97.5 6 PHE B O 1
ATOM 2616 N N . TYR B 1 7 ? 15.438 -6.07 3.045 1 96.19 7 TYR B N 1
ATOM 2617 C CA . TYR B 1 7 ? 15.648 -4.629 2.959 1 96.19 7 TYR B CA 1
ATOM 2618 C C . TYR B 1 7 ? 15.133 -3.926 4.211 1 96.19 7 TYR B C 1
ATOM 2620 O O . TYR B 1 7 ? 14.328 -4.488 4.961 1 96.19 7 TYR B O 1
ATOM 2628 N N . GLU B 1 8 ? 15.656 -2.705 4.457 1 94.25 8 GLU B N 1
ATOM 2629 C CA . GLU B 1 8 ? 15.359 -1.946 5.668 1 94.25 8 GLU B CA 1
ATOM 2630 C C . GLU B 1 8 ? 14.758 -0.584 5.328 1 94.25 8 GLU B C 1
ATOM 2632 O O . GLU B 1 8 ? 14.602 0.267 6.207 1 94.25 8 GLU B O 1
ATOM 2637 N N . GLU B 1 9 ? 14.57 -0.362 4.109 1 90.25 9 GLU B N 1
ATOM 2638 C CA . GLU B 1 9 ? 13.891 0.819 3.578 1 90.25 9 GLU B CA 1
ATOM 2639 C C . GLU B 1 9 ? 13.227 0.519 2.24 1 90.25 9 GLU B C 1
ATOM 2641 O O . GLU B 1 9 ? 13.586 -0.446 1.563 1 90.25 9 GLU B O 1
ATOM 2646 N N . TYR B 1 10 ? 12.25 1.275 1.959 1 89.75 10 TYR B N 1
ATOM 2647 C CA . TYR B 1 10 ? 11.602 1.136 0.66 1 89.75 10 TYR B CA 1
ATOM 2648 C C . TYR B 1 10 ? 12.508 1.648 -0.457 1 89.75 10 TYR B C 1
ATOM 2650 O O . TYR B 1 10 ? 13.359 2.504 -0.228 1 89.75 10 TYR B O 1
ATOM 2658 N N . GLY B 1 11 ? 12.312 1.107 -1.686 1 91.19 11 GLY B N 1
ATOM 2659 C CA . GLY B 1 11 ? 13.109 1.6 -2.797 1 91.19 11 GLY B CA 1
ATOM 2660 C C . GLY B 1 11 ? 13.258 0.592 -3.922 1 91.19 11 GLY B C 1
ATOM 2661 O O . GLY B 1 11 ? 12.523 -0.4 -3.969 1 91.19 11 GLY B O 1
ATOM 2662 N N . PRO B 1 12 ? 14.125 0.95 -4.855 1 94.56 12 PRO B N 1
ATOM 2663 C CA . PRO B 1 12 ? 14.391 0.018 -5.953 1 94.56 12 PRO B CA 1
ATOM 2664 C C . PRO B 1 12 ? 15.117 -1.244 -5.492 1 94.56 12 PRO B C 1
ATOM 2666 O O . PRO B 1 12 ? 15.312 -1.443 -4.289 1 94.56 12 PRO B O 1
ATOM 2669 N N . LYS B 1 13 ? 15.398 -2.168 -6.371 1 97.44 13 LYS B N 1
ATOM 2670 C CA . LYS B 1 13 ? 15.969 -3.473 -6.055 1 97.44 13 LYS B CA 1
ATOM 2671 C C . LYS B 1 13 ? 17.297 -3.324 -5.316 1 97.44 13 LYS B C 1
ATOM 2673 O O . LYS B 1 13 ? 17.703 -4.211 -4.562 1 97.44 13 LYS B O 1
ATOM 2678 N N . GLU B 1 14 ? 17.953 -2.213 -5.445 1 96.62 14 GLU B N 1
ATOM 2679 C CA . GLU B 1 14 ? 19.281 -1.987 -4.863 1 96.62 14 GLU B CA 1
ATOM 2680 C C . GLU B 1 14 ? 19.203 -1.843 -3.348 1 96.62 14 GLU B C 1
ATOM 2682 O O . GLU B 1 14 ? 20.219 -1.905 -2.656 1 96.62 14 GLU B O 1
ATOM 2687 N N . VAL B 1 15 ? 17.984 -1.7 -2.74 1 96.94 15 VAL B N 1
ATOM 2688 C CA . VAL B 1 15 ? 17.875 -1.617 -1.288 1 96.94 15 VAL B CA 1
ATOM 2689 C C . VAL B 1 15 ? 18.016 -3.01 -0.677 1 96.94 15 VAL B C 1
ATOM 2691 O O . VAL B 1 15 ? 18.188 -3.146 0.537 1 96.94 15 VAL B O 1
ATOM 2694 N N . LEU B 1 16 ? 17.891 -4.047 -1.489 1 98.31 16 LEU B N 1
ATOM 2695 C CA . LEU B 1 16 ? 18.031 -5.418 -1.015 1 98.31 16 LEU B CA 1
ATOM 2696 C C . LEU B 1 16 ? 19.484 -5.699 -0.628 1 98.31 16 LEU B C 1
ATOM 2698 O O . LEU B 1 16 ? 20.406 -5.277 -1.323 1 98.31 16 LEU B O 1
ATOM 2702 N N . LYS B 1 17 ? 19.609 -6.398 0.385 1 97.62 17 LYS B N 1
ATOM 2703 C CA . LYS B 1 17 ? 20.938 -6.863 0.789 1 97.62 17 LYS B CA 1
ATOM 2704 C C . LYS B 1 17 ? 20.891 -8.297 1.299 1 97.62 17 LYS B C 1
ATOM 2706 O O . LYS B 1 17 ? 19.875 -8.727 1.86 1 97.62 17 LYS B O 1
ATOM 2711 N N . LEU B 1 18 ? 21.938 -9 1.123 1 97.25 18 LEU B N 1
ATOM 2712 C CA . LEU B 1 18 ? 22.156 -10.336 1.672 1 97.25 18 LEU B CA 1
ATOM 2713 C C . LEU B 1 18 ? 22.844 -10.258 3.027 1 97.25 18 LEU B C 1
ATOM 2715 O O . LEU B 1 18 ? 23.891 -9.609 3.164 1 97.25 18 LEU B O 1
ATOM 2719 N N . GLY B 1 19 ? 22.156 -10.844 4.012 1 96.25 19 GLY B N 1
ATOM 2720 C CA . GLY B 1 19 ? 22.75 -10.812 5.34 1 96.25 19 GLY B CA 1
ATOM 2721 C C . GLY B 1 19 ? 22.328 -11.969 6.215 1 96.25 19 GLY B C 1
ATOM 2722 O O . GLY B 1 19 ? 21.703 -12.922 5.738 1 96.25 19 GLY B O 1
ATOM 2723 N N . ASP B 1 20 ? 22.844 -11.891 7.484 1 95.5 20 ASP B N 1
ATOM 2724 C CA . ASP B 1 20 ? 22.547 -12.938 8.453 1 95.5 20 ASP B CA 1
ATOM 2725 C C . ASP B 1 20 ? 21.359 -12.562 9.32 1 95.5 20 ASP B C 1
ATOM 2727 O O . ASP B 1 20 ? 21.312 -11.461 9.883 1 95.5 20 ASP B O 1
ATOM 2731 N N . LEU B 1 21 ? 20.406 -13.43 9.344 1 94.44 21 LEU B N 1
ATOM 2732 C CA . LEU B 1 21 ? 19.25 -13.297 10.219 1 94.44 21 LEU B CA 1
ATOM 2733 C C . LEU B 1 21 ? 19.094 -14.531 11.102 1 94.44 21 LEU B C 1
ATOM 2735 O O . LEU B 1 21 ? 19.547 -15.617 10.742 1 94.44 21 LEU B O 1
ATOM 2739 N N . PRO B 1 22 ? 18.438 -14.328 12.266 1 92.88 22 PRO B N 1
ATOM 2740 C CA . PRO B 1 22 ? 18.188 -15.508 13.102 1 92.88 22 PRO B CA 1
ATOM 2741 C C . PRO B 1 22 ? 17.281 -16.531 12.422 1 92.88 22 PRO B C 1
ATOM 2743 O O . PRO B 1 22 ? 16.375 -16.141 11.672 1 92.88 22 PRO B O 1
ATOM 2746 N N . ILE B 1 23 ? 17.594 -17.766 12.711 1 93.44 23 ILE B N 1
ATOM 2747 C CA . ILE B 1 23 ? 16.703 -18.828 12.266 1 93.44 23 ILE B CA 1
ATOM 2748 C C . ILE B 1 23 ? 15.43 -18.812 13.117 1 93.44 23 ILE B C 1
ATOM 2750 O O . ILE B 1 23 ? 15.5 -18.875 14.352 1 93.44 23 ILE B O 1
ATOM 2754 N N . PRO B 1 24 ? 14.281 -18.766 12.492 1 92.81 24 PRO B N 1
ATOM 2755 C CA . PRO B 1 24 ? 13.047 -18.734 13.281 1 92.81 24 PRO B CA 1
ATOM 2756 C C . PRO B 1 24 ? 12.695 -20.109 13.859 1 92.81 24 PRO B C 1
ATOM 2758 O O . PRO B 1 24 ? 13.07 -21.141 13.297 1 92.81 24 PRO B O 1
ATOM 2761 N N . SER B 1 25 ? 11.992 -20.031 14.969 1 92.19 25 SER B N 1
ATOM 2762 C CA . SER B 1 25 ? 11.445 -21.234 15.57 1 92.19 25 SER B CA 1
ATOM 2763 C C . SER B 1 25 ? 9.977 -21.422 15.219 1 92.19 25 SER B C 1
ATOM 2765 O O . SER B 1 25 ? 9.188 -20.484 15.336 1 92.19 25 SER B O 1
ATOM 2767 N N . PRO B 1 26 ? 9.656 -22.609 14.883 1 94.06 26 PRO B N 1
ATOM 2768 C CA . PRO B 1 26 ? 8.25 -22.812 14.516 1 94.06 26 PRO B CA 1
ATOM 2769 C C . PRO B 1 26 ? 7.316 -22.781 15.719 1 94.06 26 PRO B C 1
ATOM 2771 O O . PRO B 1 26 ? 7.648 -23.328 16.766 1 94.06 26 PRO B O 1
ATOM 2774 N N . GLN B 1 27 ? 6.207 -22.156 15.539 1 92.19 27 GLN B N 1
ATOM 2775 C CA . GLN B 1 27 ? 5.09 -22.25 16.469 1 92.19 27 GLN B CA 1
ATOM 2776 C C . GLN B 1 27 ? 4.402 -23.609 16.359 1 92.19 27 GLN B C 1
ATOM 2778 O O . GLN B 1 27 ? 4.703 -24.391 15.453 1 92.19 27 GLN B O 1
ATOM 2783 N N . PRO B 1 28 ? 3.475 -23.922 17.25 1 93.94 28 PRO B N 1
ATOM 2784 C CA . PRO B 1 28 ? 2.885 -25.266 17.297 1 93.94 28 PRO B CA 1
ATOM 2785 C C . PRO B 1 28 ? 2.244 -25.672 15.977 1 93.94 28 PRO B C 1
ATOM 2787 O O . PRO B 1 28 ? 2.238 -26.859 15.633 1 93.94 28 PRO B O 1
ATOM 2790 N N . ASN B 1 29 ? 1.799 -24.828 15.234 1 93.75 29 ASN B N 1
ATOM 2791 C CA . ASN B 1 29 ? 1.115 -25.172 13.992 1 93.75 29 ASN B CA 1
ATOM 2792 C C . ASN B 1 29 ? 1.974 -24.859 12.773 1 93.75 29 ASN B C 1
ATOM 2794 O O . ASN B 1 29 ? 1.458 -24.734 11.656 1 93.75 29 ASN B O 1
ATOM 2798 N N . GLN B 1 30 ? 3.244 -24.719 12.984 1 94.88 30 GLN B N 1
ATOM 2799 C CA . GLN B 1 30 ? 4.113 -24.25 11.914 1 94.88 30 GLN B CA 1
ATOM 2800 C C . GLN B 1 30 ? 5.188 -25.281 11.586 1 94.88 30 GLN B C 1
ATOM 2802 O O . GLN B 1 30 ? 5.48 -26.156 12.406 1 94.88 30 GLN B O 1
ATOM 2807 N N . LEU B 1 31 ? 5.676 -25.172 10.391 1 96.88 31 LEU B N 1
ATOM 2808 C CA . LEU B 1 31 ? 6.777 -25.969 9.859 1 96.88 31 LEU B CA 1
ATOM 2809 C C . LEU B 1 31 ? 8.031 -25.109 9.688 1 96.88 31 LEU B C 1
ATOM 2811 O O . LEU B 1 31 ? 7.941 -23.953 9.266 1 96.88 31 LEU B O 1
ATOM 2815 N N . LEU B 1 32 ? 9.102 -25.672 10.039 1 97.12 32 LEU B N 1
ATOM 2816 C CA . LEU B 1 32 ? 10.383 -25.125 9.602 1 97.12 32 LEU B CA 1
ATOM 2817 C C . LEU B 1 32 ? 10.844 -25.797 8.312 1 97.12 32 LEU B C 1
ATOM 2819 O O . LEU B 1 32 ? 10.992 -27.016 8.258 1 97.12 32 LEU B O 1
ATOM 2823 N N . ILE B 1 33 ? 11.07 -25.016 7.324 1 97.62 33 ILE B N 1
ATOM 2824 C CA . ILE B 1 33 ? 11.359 -25.547 6 1 97.62 33 ILE B CA 1
ATOM 2825 C C . ILE B 1 33 ? 12.711 -25.047 5.516 1 97.62 33 ILE B C 1
ATOM 2827 O O . ILE B 1 33 ? 13.008 -23.844 5.613 1 97.62 33 ILE B O 1
ATOM 2831 N N . GLN B 1 34 ? 13.5 -25.938 5.043 1 98 34 GLN B N 1
ATOM 2832 C CA . GLN B 1 34 ? 14.656 -25.562 4.238 1 98 34 GLN B CA 1
ATOM 2833 C C . GLN B 1 34 ? 14.25 -25.25 2.803 1 98 34 GLN B C 1
ATOM 2835 O O . GLN B 1 34 ? 13.828 -26.141 2.062 1 98 34 GLN B O 1
ATOM 2840 N N . VAL B 1 35 ? 14.398 -24.031 2.408 1 98.38 35 VAL B N 1
ATOM 2841 C CA . VAL B 1 35 ? 13.977 -23.609 1.077 1 98.38 35 VAL B CA 1
ATOM 2842 C C . VAL B 1 35 ? 15 -24.078 0.04 1 98.38 35 VAL B C 1
ATOM 2844 O O . VAL B 1 35 ? 16.203 -23.812 0.183 1 98.38 35 VAL B O 1
ATOM 2847 N N . LEU B 1 36 ? 14.508 -24.75 -0.941 1 98.5 36 LEU B N 1
ATOM 2848 C CA . LEU B 1 36 ? 15.398 -25.234 -1.997 1 98.5 36 LEU B CA 1
ATOM 2849 C C . LEU B 1 36 ? 15.18 -24.438 -3.285 1 98.5 36 LEU B C 1
ATOM 2851 O O . LEU B 1 36 ? 16.078 -24.359 -4.129 1 98.5 36 LEU B O 1
ATOM 2855 N N . ALA B 1 37 ? 14.047 -23.891 -3.424 1 98.75 37 ALA B N 1
ATOM 2856 C CA . ALA B 1 37 ? 13.719 -23 -4.539 1 98.75 37 ALA B CA 1
ATOM 2857 C C . ALA B 1 37 ? 12.633 -22 -4.145 1 98.75 37 ALA B C 1
ATOM 2859 O O . ALA B 1 37 ? 11.773 -22.297 -3.311 1 98.75 37 ALA B O 1
ATOM 2860 N N . ALA B 1 38 ? 12.68 -20.844 -4.664 1 98.75 38 ALA B N 1
ATOM 2861 C CA . ALA B 1 38 ? 11.672 -19.797 -4.539 1 98.75 38 ALA B CA 1
ATOM 2862 C C . ALA B 1 38 ? 11.328 -19.188 -5.898 1 98.75 38 ALA B C 1
ATOM 2864 O O . ALA B 1 38 ? 12.055 -19.406 -6.875 1 98.75 38 ALA B O 1
ATOM 2865 N N . ALA B 1 39 ? 10.258 -18.547 -6.02 1 98.81 39 ALA B N 1
ATOM 2866 C CA . ALA B 1 39 ? 9.906 -17.812 -7.23 1 98.81 39 ALA B CA 1
ATOM 2867 C C . ALA B 1 39 ? 9.453 -16.391 -6.898 1 98.81 39 ALA B C 1
ATOM 2869 O O . ALA B 1 39 ? 8.844 -16.156 -5.855 1 98.81 39 ALA B O 1
ATOM 2870 N N . LEU B 1 40 ? 9.828 -15.5 -7.742 1 98.5 40 LEU B N 1
ATOM 2871 C CA . LEU B 1 40 ? 9.523 -14.094 -7.535 1 98.5 40 LEU B CA 1
ATOM 2872 C C . LEU B 1 40 ? 8.195 -13.719 -8.188 1 98.5 40 LEU B C 1
ATOM 2874 O O . LEU B 1 40 ? 7.801 -14.32 -9.188 1 98.5 40 LEU B O 1
ATOM 2878 N N . ASN B 1 41 ? 7.539 -12.781 -7.602 1 96.75 41 ASN B N 1
ATOM 2879 C CA . ASN B 1 41 ? 6.258 -12.266 -8.07 1 96.75 41 ASN B CA 1
ATOM 2880 C C . ASN B 1 41 ? 6.238 -10.742 -8.086 1 96.75 41 ASN B C 1
ATOM 2882 O O . ASN B 1 41 ? 7 -10.102 -7.359 1 96.75 41 ASN B O 1
ATOM 2886 N N . PRO B 1 42 ? 5.363 -10.125 -8.906 1 94.88 42 PRO B N 1
ATOM 2887 C CA . PRO B 1 42 ? 5.254 -8.664 -8.922 1 94.88 42 PRO B CA 1
ATOM 2888 C C . PRO B 1 42 ? 4.969 -8.078 -7.543 1 94.88 42 PRO B C 1
ATOM 2890 O O . PRO B 1 42 ? 5.469 -6.996 -7.211 1 94.88 42 PRO B O 1
ATOM 2893 N N . ILE B 1 43 ? 4.262 -8.758 -6.723 1 92.31 43 ILE B N 1
ATOM 2894 C CA . ILE B 1 43 ? 3.928 -8.266 -5.391 1 92.31 43 ILE B CA 1
ATOM 2895 C C . ILE B 1 43 ? 5.203 -8.055 -4.582 1 92.31 43 ILE B C 1
ATOM 2897 O O . ILE B 1 43 ? 5.266 -7.172 -3.723 1 92.31 43 ILE B O 1
ATOM 2901 N N . ASP B 1 44 ? 6.215 -8.82 -4.82 1 95.38 44 ASP B N 1
ATOM 2902 C CA . ASP B 1 44 ? 7.473 -8.703 -4.086 1 95.38 44 ASP B CA 1
ATOM 2903 C C . ASP B 1 44 ? 8.102 -7.328 -4.285 1 95.38 44 ASP B C 1
ATOM 2905 O O . ASP B 1 44 ? 8.547 -6.699 -3.324 1 95.38 44 ASP B O 1
ATOM 2909 N N . PHE B 1 45 ? 8.125 -6.879 -5.523 1 95.62 45 PHE B N 1
ATOM 2910 C CA . PHE B 1 45 ? 8.773 -5.586 -5.723 1 95.62 45 PHE B CA 1
ATOM 2911 C C . PHE B 1 45 ? 7.781 -4.445 -5.512 1 95.62 45 PHE B C 1
ATOM 2913 O O . PHE B 1 45 ? 8.172 -3.328 -5.18 1 95.62 45 PHE B O 1
ATOM 2920 N N . LYS B 1 46 ? 6.496 -4.73 -5.695 1 92.38 46 LYS B N 1
ATOM 2921 C CA . LYS B 1 46 ? 5.5 -3.695 -5.426 1 92.38 46 LYS B CA 1
ATOM 2922 C C . LYS B 1 46 ? 5.5 -3.305 -3.949 1 92.38 46 LYS B C 1
ATOM 2924 O O . LYS B 1 46 ? 5.414 -2.121 -3.615 1 92.38 46 LYS B O 1
ATOM 2929 N N . LEU B 1 47 ? 5.566 -4.242 -3.143 1 91.69 47 LEU B N 1
ATOM 2930 C CA . LEU B 1 47 ? 5.652 -3.967 -1.713 1 91.69 47 LEU B CA 1
ATOM 2931 C C . LEU B 1 47 ? 6.941 -3.223 -1.378 1 91.69 47 LEU B C 1
ATOM 2933 O O . LEU B 1 47 ? 6.926 -2.264 -0.603 1 91.69 47 LEU B O 1
ATOM 2937 N N . ARG B 1 48 ? 8.023 -3.588 -1.963 1 93.5 48 ARG B N 1
ATOM 2938 C CA . ARG B 1 48 ? 9.328 -2.988 -1.697 1 93.5 48 ARG B CA 1
ATOM 2939 C C . ARG B 1 48 ? 9.336 -1.512 -2.076 1 93.5 48 ARG B C 1
ATOM 2941 O O . ARG B 1 48 ? 9.992 -0.701 -1.417 1 93.5 48 ARG B O 1
ATOM 2948 N N . GLN B 1 49 ? 8.539 -1.219 -3.025 1 91.25 49 GLN B N 1
ATOM 2949 C CA . GLN B 1 49 ? 8.594 0.129 -3.582 1 91.25 49 GLN B CA 1
ATOM 2950 C C . GLN B 1 49 ? 7.48 1.005 -3.006 1 91.25 49 GLN B C 1
ATOM 2952 O O . GLN B 1 49 ? 7.352 2.172 -3.379 1 91.25 49 GLN B O 1
ATOM 2957 N N . ASN B 1 50 ? 6.691 0.442 -2.078 1 88 50 ASN B N 1
ATOM 2958 C CA . ASN B 1 50 ? 5.484 1.139 -1.648 1 88 50 ASN B CA 1
ATOM 2959 C C . ASN B 1 50 ? 5.531 1.471 -0.159 1 88 50 ASN B C 1
ATOM 2961 O O . ASN B 1 50 ? 5.145 0.652 0.676 1 88 50 ASN B O 1
ATOM 2965 N N . PRO B 1 51 ? 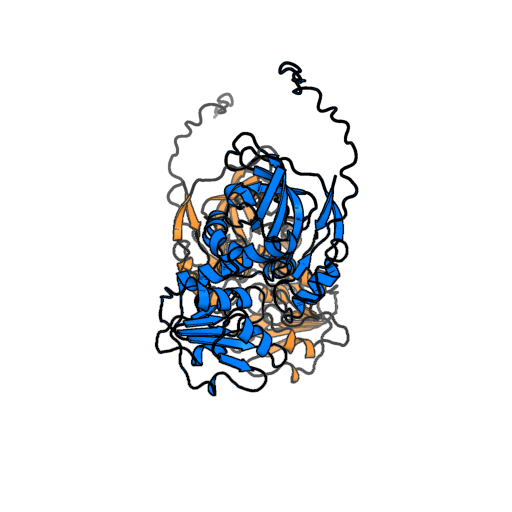5.793 2.721 0.123 1 83.06 51 PRO B N 1
ATOM 2966 C CA . PRO B 1 51 ? 5.82 3.094 1.539 1 83.06 51 PRO B CA 1
ATOM 2967 C C . PRO B 1 51 ? 4.461 2.943 2.217 1 83.06 51 PRO B C 1
ATOM 2969 O O . PRO B 1 51 ? 4.387 2.852 3.445 1 83.06 51 PRO B O 1
ATOM 2972 N N . LEU B 1 52 ? 3.402 2.881 1.48 1 82.88 52 LEU B N 1
ATOM 2973 C CA . LEU B 1 52 ? 2.066 2.744 2.053 1 82.88 52 LEU B CA 1
ATOM 2974 C C . LEU B 1 52 ? 1.796 1.3 2.459 1 82.88 52 LEU B C 1
ATOM 2976 O O . LEU B 1 52 ? 0.774 1.008 3.086 1 82.88 52 LEU B O 1
ATOM 2980 N N . ALA B 1 53 ? 2.707 0.499 2.131 1 84.12 53 ALA B N 1
ATOM 2981 C CA . ALA B 1 53 ? 2.578 -0.889 2.566 1 84.12 53 ALA B CA 1
ATOM 2982 C C . ALA B 1 53 ? 2.811 -1.015 4.07 1 84.12 53 ALA B C 1
ATOM 2984 O O . ALA B 1 53 ? 2.443 -2.023 4.68 1 84.12 53 ALA B O 1
ATOM 2985 N N . LEU B 1 54 ? 3.434 -0.106 4.633 1 80.12 54 LEU B N 1
ATOM 2986 C CA . LEU B 1 54 ? 3.654 0.008 6.07 1 80.12 54 LEU B CA 1
ATOM 2987 C C . LEU B 1 54 ? 4.312 -1.254 6.621 1 80.12 54 LEU B C 1
ATOM 2989 O O . LEU B 1 54 ? 3.846 -1.819 7.609 1 80.12 54 LEU B O 1
ATOM 2993 N N . LEU B 1 55 ? 5.383 -1.689 5.953 1 83 55 LEU B N 1
ATOM 2994 C CA . LEU B 1 55 ? 6.082 -2.92 6.305 1 83 55 LEU B CA 1
ATOM 2995 C C . LEU B 1 55 ? 6.977 -2.709 7.52 1 83 55 LEU B C 1
ATOM 2997 O O . LEU B 1 55 ? 7.5 -1.61 7.73 1 83 55 LEU B O 1
ATOM 3001 N N . ASP B 1 56 ? 7.121 -3.805 8.281 1 80.81 56 ASP B N 1
ATOM 3002 C CA . ASP B 1 56 ? 8.125 -3.842 9.336 1 80.81 56 ASP B CA 1
ATOM 3003 C C . ASP B 1 56 ? 9.492 -4.227 8.781 1 80.81 56 ASP B C 1
ATOM 3005 O O . ASP B 1 56 ? 9.609 -5.168 7.992 1 80.81 56 ASP B O 1
ATOM 3009 N N . PHE B 1 57 ? 10.484 -3.453 9.281 1 85.69 57 PHE B N 1
ATOM 3010 C CA . PHE B 1 57 ? 11.836 -3.729 8.812 1 85.69 57 PHE B CA 1
ATOM 3011 C C . PHE B 1 57 ? 12.664 -4.418 9.891 1 85.69 57 PHE B C 1
ATOM 3013 O O . PHE B 1 57 ? 12.422 -4.215 11.086 1 85.69 57 PHE B O 1
ATOM 3020 N N . PRO B 1 58 ? 13.648 -5.23 9.562 1 91.25 58 PRO B N 1
ATOM 3021 C CA . PRO B 1 58 ? 13.961 -5.691 8.211 1 91.25 58 PRO B CA 1
ATOM 3022 C C . PRO B 1 58 ? 12.867 -6.59 7.629 1 91.25 58 PRO B C 1
ATOM 3024 O O . PRO B 1 58 ? 12.266 -7.379 8.352 1 91.25 58 PRO B O 1
ATOM 3027 N N . PHE B 1 59 ? 12.672 -6.441 6.312 1 93 59 PHE B N 1
ATOM 3028 C CA . PHE B 1 59 ? 11.633 -7.203 5.633 1 93 59 PHE B CA 1
ATOM 3029 C C . PHE B 1 59 ? 12.242 -8.172 4.629 1 93 59 PHE B C 1
ATOM 3031 O O . PHE B 1 59 ? 13.023 -7.77 3.764 1 93 59 PHE B O 1
ATOM 3038 N N . VAL B 1 60 ? 11.938 -9.484 4.816 1 96.19 60 VAL B N 1
ATOM 3039 C CA . VAL B 1 60 ? 12.344 -10.508 3.861 1 96.19 60 VAL B CA 1
ATOM 3040 C C . VAL B 1 60 ? 11.234 -10.734 2.84 1 96.19 60 VAL B C 1
ATOM 3042 O O . VAL B 1 60 ? 10.156 -11.211 3.188 1 96.19 60 VAL B O 1
ATOM 3045 N N . PRO B 1 61 ? 11.484 -10.461 1.595 1 96.19 61 PRO B N 1
ATOM 3046 C CA . PRO B 1 61 ? 10.43 -10.609 0.592 1 96.19 61 PRO B CA 1
ATOM 3047 C C . PRO B 1 61 ? 10.273 -12.055 0.114 1 96.19 61 PRO B C 1
ATOM 3049 O O . PRO B 1 61 ? 11.102 -12.906 0.433 1 96.19 61 PRO B O 1
ATOM 3052 N N . GLY B 1 62 ? 9.156 -12.219 -0.616 1 96.44 62 GLY B N 1
ATOM 3053 C CA . GLY B 1 62 ? 8.906 -13.492 -1.278 1 96.44 62 GLY B CA 1
ATOM 3054 C C . GLY B 1 62 ? 7.691 -14.219 -0.745 1 96.44 62 GLY B C 1
ATOM 3055 O O . GLY B 1 62 ? 7.43 -14.203 0.459 1 96.44 62 GLY B O 1
ATOM 3056 N N . CYS B 1 63 ? 7.051 -14.977 -1.674 1 95.38 63 CYS B N 1
ATOM 3057 C CA . CYS B 1 63 ? 5.84 -15.719 -1.341 1 95.38 63 CYS B CA 1
ATOM 3058 C C . CYS B 1 63 ? 5.988 -17.203 -1.689 1 95.38 63 CYS B C 1
ATOM 3060 O O . CYS B 1 63 ? 5.762 -18.062 -0.845 1 95.38 63 CYS B O 1
ATOM 3062 N N . ASP B 1 64 ? 6.52 -17.469 -2.775 1 97.94 64 ASP B N 1
ATOM 3063 C CA . ASP B 1 64 ? 6.562 -18.828 -3.342 1 97.94 64 ASP B CA 1
ATOM 3064 C C . ASP B 1 64 ? 7.816 -19.562 -2.893 1 97.94 64 ASP B C 1
ATOM 3066 O O . ASP B 1 64 ? 8.93 -19.031 -2.984 1 97.94 64 ASP B O 1
ATOM 3070 N N . MET B 1 65 ? 7.559 -20.797 -2.512 1 98 65 MET B N 1
ATOM 3071 C CA . MET B 1 65 ? 8.742 -21.609 -2.215 1 98 65 MET B CA 1
ATOM 3072 C C . MET B 1 65 ? 8.438 -23.094 -2.355 1 98 65 MET B C 1
ATOM 3074 O O . MET B 1 65 ? 7.273 -23.5 -2.393 1 98 65 MET B O 1
ATOM 3078 N N . ALA B 1 66 ? 9.453 -23.906 -2.555 1 98.81 66 ALA B N 1
ATOM 3079 C CA . ALA B 1 66 ? 9.484 -25.359 -2.379 1 98.81 66 ALA B CA 1
ATOM 3080 C C . ALA B 1 66 ? 10.719 -25.781 -1.584 1 98.81 66 ALA B C 1
ATOM 3082 O O . ALA B 1 66 ? 11.797 -25.203 -1.739 1 98.81 66 ALA B O 1
ATOM 3083 N N . GLY B 1 67 ? 10.477 -26.703 -0.736 1 98.5 67 GLY B N 1
ATOM 3084 C CA . GLY B 1 67 ? 11.578 -27.141 0.117 1 98.5 67 GLY B CA 1
ATOM 3085 C C . GLY B 1 67 ? 11.25 -28.391 0.919 1 98.5 67 GLY B C 1
ATOM 3086 O O . GLY B 1 67 ? 10.344 -29.141 0.566 1 98.5 67 GLY B O 1
ATOM 3087 N N . VAL B 1 68 ? 12.086 -28.594 1.933 1 98.38 68 VAL B N 1
ATOM 3088 C CA . VAL B 1 68 ? 11.977 -29.797 2.756 1 98.38 68 VAL B CA 1
ATOM 3089 C C . VAL B 1 68 ? 11.719 -29.406 4.211 1 98.38 68 VAL B C 1
ATOM 3091 O O . VAL B 1 68 ? 12.344 -28.484 4.727 1 98.38 68 VAL B O 1
ATOM 3094 N N . ILE B 1 69 ? 10.836 -30.141 4.84 1 98.38 69 ILE B N 1
ATOM 3095 C CA . ILE B 1 69 ? 10.547 -29.906 6.25 1 98.38 69 ILE B CA 1
ATOM 3096 C C . ILE B 1 69 ? 11.719 -30.391 7.102 1 98.38 69 ILE B C 1
ATOM 3098 O O . ILE B 1 69 ? 12.109 -31.562 7.008 1 98.38 69 ILE B O 1
ATOM 3102 N N . VAL B 1 70 ? 12.219 -29.531 7.969 1 97.88 70 VAL B N 1
ATOM 3103 C CA . VAL B 1 70 ? 13.367 -29.938 8.781 1 97.88 70 VAL B CA 1
ATOM 3104 C C . VAL B 1 70 ? 12.961 -29.984 10.258 1 97.88 70 VAL B C 1
ATOM 3106 O O . VAL B 1 70 ? 13.641 -30.609 11.07 1 97.88 70 VAL B O 1
ATOM 3109 N N . ALA B 1 71 ? 11.914 -29.281 10.617 1 97.75 71 ALA B N 1
ATOM 3110 C CA . ALA B 1 71 ? 11.305 -29.328 11.953 1 97.75 71 ALA B CA 1
ATOM 3111 C C . ALA B 1 71 ? 9.828 -28.953 11.898 1 97.75 71 ALA B C 1
ATOM 3113 O O . ALA B 1 71 ? 9.359 -28.422 10.891 1 97.75 71 ALA B O 1
ATOM 3114 N N . LYS B 1 72 ? 9.109 -29.375 12.945 1 97.62 72 LYS B N 1
ATOM 3115 C CA . LYS B 1 72 ? 7.684 -29.047 12.969 1 97.62 72 LYS B CA 1
ATOM 3116 C C . LYS B 1 72 ? 7.207 -28.797 14.398 1 97.62 72 LYS B C 1
ATOM 3118 O O . LYS B 1 72 ? 7.773 -29.328 15.352 1 97.62 72 LYS B O 1
ATOM 3123 N N . GLY B 1 73 ? 6.199 -27.969 14.453 1 96.5 73 GLY B N 1
ATOM 3124 C CA . GLY B 1 73 ? 5.566 -27.734 15.742 1 96.5 73 GLY B CA 1
ATOM 3125 C C . GLY B 1 73 ? 4.754 -28.922 16.234 1 96.5 73 GLY B C 1
ATOM 3126 O O . GLY B 1 73 ? 4.391 -29.797 15.445 1 96.5 73 GLY B O 1
ATOM 3127 N N . ASP B 1 74 ? 4.336 -28.844 17.469 1 96 74 ASP B N 1
ATOM 3128 C CA . ASP B 1 74 ? 3.74 -29.969 18.156 1 96 74 ASP B CA 1
ATOM 3129 C C . ASP B 1 74 ? 2.336 -30.266 17.625 1 96 74 ASP B C 1
ATOM 3131 O O . ASP B 1 74 ? 1.852 -31.391 17.719 1 96 74 ASP B O 1
ATOM 3135 N N . ASP B 1 75 ? 1.726 -29.25 17.078 1 96.69 75 ASP B N 1
ATOM 3136 C CA . ASP B 1 75 ? 0.333 -29.422 16.672 1 96.69 75 ASP B CA 1
ATOM 3137 C C . ASP B 1 75 ? 0.23 -29.766 15.188 1 96.69 75 ASP B C 1
ATOM 3139 O O . ASP B 1 75 ? -0.869 -29.953 14.664 1 96.69 75 ASP B O 1
ATOM 3143 N N . VAL B 1 76 ? 1.374 -29.797 14.578 1 96.06 76 VAL B N 1
ATOM 3144 C CA . VAL B 1 76 ? 1.376 -30.156 13.156 1 96.06 76 VAL B CA 1
ATOM 3145 C C . VAL B 1 76 ? 1.073 -31.641 12.984 1 96.06 76 VAL B C 1
ATOM 3147 O O . VAL B 1 76 ? 1.722 -32.469 13.609 1 96.06 76 VAL B O 1
ATOM 3150 N N . SER B 1 77 ? 0.101 -32 12.102 1 95.06 77 SER B N 1
ATOM 3151 C CA . SER B 1 77 ? -0.295 -33.406 11.922 1 95.06 77 SER B CA 1
ATOM 3152 C C . SER B 1 77 ? -0.298 -33.781 10.445 1 95.06 77 SER B C 1
ATOM 3154 O O . SER B 1 77 ? -0.248 -34.969 10.109 1 95.06 77 SER B O 1
ATOM 3156 N N . LYS B 1 78 ? -0.274 -32.906 9.555 1 95.69 78 LYS B N 1
ATOM 3157 C CA . LYS B 1 78 ? -0.474 -33.188 8.133 1 95.69 78 LYS B CA 1
ATOM 3158 C C . LYS B 1 78 ? 0.819 -33.656 7.473 1 95.69 78 LYS B C 1
ATOM 3160 O O . LYS B 1 78 ? 0.786 -34.344 6.445 1 95.69 78 LYS B O 1
ATOM 3165 N N . PHE B 1 79 ? 1.95 -33.281 8.062 1 97.19 79 PHE B N 1
ATOM 3166 C CA . PHE B 1 79 ? 3.223 -33.531 7.395 1 97.19 79 PHE B CA 1
ATOM 3167 C C . PHE B 1 79 ? 4.254 -34.062 8.375 1 97.19 79 PHE B C 1
ATOM 3169 O O . PHE B 1 79 ? 4.191 -33.781 9.57 1 97.19 79 PHE B O 1
ATOM 3176 N N . ASP B 1 80 ? 5.211 -34.719 7.805 1 97.06 80 ASP B N 1
ATOM 3177 C CA . ASP B 1 80 ? 6.332 -35.25 8.586 1 97.06 80 ASP B CA 1
ATOM 3178 C C . ASP B 1 80 ? 7.637 -34.562 8.195 1 97.06 80 ASP B C 1
ATOM 3180 O O . ASP B 1 80 ? 7.773 -34.062 7.07 1 97.06 80 ASP B O 1
ATOM 3184 N N . VAL B 1 81 ? 8.477 -34.531 9.141 1 97.62 81 VAL B N 1
ATOM 3185 C CA . VAL B 1 81 ? 9.836 -34.062 8.859 1 97.62 81 VAL B CA 1
ATOM 3186 C C . VAL B 1 81 ? 10.438 -34.875 7.727 1 97.62 81 VAL B C 1
ATOM 3188 O O . VAL B 1 81 ? 10.289 -36.125 7.691 1 97.62 81 VAL B O 1
ATOM 3191 N N . GLY B 1 82 ? 11.07 -34.25 6.781 1 98 82 GLY B N 1
ATOM 3192 C CA . GLY B 1 82 ? 11.656 -34.906 5.629 1 98 82 GLY B CA 1
ATOM 3193 C C . GLY B 1 82 ? 10.805 -34.812 4.383 1 98 82 GLY B C 1
ATOM 3194 O O . GLY B 1 82 ? 11.289 -35.031 3.27 1 98 82 GLY B O 1
ATOM 3195 N N . ALA B 1 83 ? 9.57 -34.469 4.516 1 98.31 83 ALA B N 1
ATOM 3196 C CA . ALA B 1 83 ? 8.672 -34.344 3.375 1 98.31 83 ALA B CA 1
ATOM 3197 C C . ALA B 1 83 ? 9.008 -33.125 2.533 1 98.31 83 ALA B C 1
ATOM 3199 O O . ALA B 1 83 ? 9.414 -32.094 3.068 1 98.31 83 ALA B O 1
ATOM 3200 N N . SER B 1 84 ? 8.875 -33.281 1.174 1 98.62 84 SER B N 1
ATOM 3201 C CA . SER B 1 84 ? 8.992 -32.156 0.246 1 98.62 84 SER B CA 1
ATOM 3202 C C . SER B 1 84 ? 7.66 -31.438 0.089 1 98.62 84 SER B C 1
ATOM 3204 O O . SER B 1 84 ? 6.645 -32.031 -0.248 1 98.62 84 SER B O 1
ATOM 3206 N N . VAL B 1 85 ? 7.656 -30.109 0.358 1 98.81 85 VAL B N 1
ATOM 3207 C CA . VAL B 1 85 ? 6.426 -29.328 0.292 1 98.81 85 VAL B CA 1
ATOM 3208 C C . VAL B 1 85 ? 6.648 -28.094 -0.567 1 98.81 85 VAL B C 1
ATOM 3210 O O . VAL B 1 85 ? 7.789 -27.734 -0.874 1 98.81 85 VAL B O 1
ATOM 3213 N N . TYR B 1 86 ? 5.641 -27.484 -1.068 1 98.81 86 TYR B N 1
ATOM 3214 C CA . TYR B 1 86 ? 5.648 -26.203 -1.777 1 98.81 86 TYR B CA 1
ATOM 3215 C C . TYR B 1 86 ? 4.398 -25.391 -1.449 1 98.81 86 TYR B C 1
ATOM 3217 O O . TYR B 1 86 ? 3.395 -25.953 -0.99 1 98.81 86 TYR B O 1
ATOM 3225 N N . GLY B 1 87 ? 4.512 -24.062 -1.542 1 98.12 87 GLY B N 1
ATOM 3226 C CA . GLY B 1 87 ? 3.354 -23.25 -1.238 1 98.12 87 GLY B CA 1
ATOM 3227 C C . GLY B 1 87 ? 3.645 -21.75 -1.293 1 98.12 87 GLY B C 1
ATOM 3228 O O . GLY B 1 87 ? 4.793 -21.344 -1.477 1 98.12 87 GLY B O 1
ATOM 3229 N N . ASN B 1 88 ? 2.602 -20.984 -1.344 1 96.19 88 ASN B N 1
ATOM 3230 C CA . ASN B 1 88 ? 2.586 -19.562 -1.036 1 96.19 88 ASN B CA 1
ATOM 3231 C C . ASN B 1 88 ? 2.525 -19.312 0.468 1 96.19 88 ASN B C 1
ATOM 3233 O O . ASN B 1 88 ? 1.542 -19.672 1.121 1 96.19 88 ASN B O 1
ATOM 3237 N N . ILE B 1 89 ? 3.521 -18.656 0.953 1 90.56 89 ILE B N 1
ATOM 3238 C CA . ILE B 1 89 ? 3.67 -18.656 2.404 1 90.56 89 ILE B CA 1
ATOM 3239 C C . ILE B 1 89 ? 3.137 -17.344 2.986 1 90.56 89 ILE B C 1
ATOM 3241 O O . ILE B 1 89 ? 3.199 -17.125 4.199 1 90.56 89 ILE B O 1
ATOM 3245 N N . GLN B 1 90 ? 2.721 -16.484 2.168 1 81 90 GLN B N 1
ATOM 3246 C CA . GLN B 1 90 ? 2.283 -15.188 2.672 1 81 90 GLN B CA 1
ATOM 3247 C C . GLN B 1 90 ? 0.761 -15.094 2.693 1 81 90 GLN B C 1
ATOM 3249 O O . GLN B 1 90 ? 0.119 -15.094 1.64 1 81 90 GLN B O 1
ATOM 3254 N N . HIS B 1 91 ? 0.292 -15.227 3.848 1 71.75 91 HIS B N 1
ATOM 3255 C CA . HIS B 1 91 ? -1.108 -14.891 4.086 1 71.75 91 HIS B CA 1
ATOM 3256 C C . HIS B 1 91 ? -1.245 -13.516 4.734 1 71.75 91 HIS B C 1
ATOM 3258 O O . HIS B 1 91 ? -1.302 -13.406 5.961 1 71.75 91 HIS B O 1
ATOM 3264 N N . PHE B 1 92 ? -1.316 -12.609 3.99 1 60.78 92 PHE B N 1
ATOM 3265 C CA . PHE B 1 92 ? -1.245 -11.234 4.477 1 60.78 92 PHE B CA 1
ATOM 3266 C C . PHE B 1 92 ? -2.453 -10.906 5.344 1 60.78 92 PHE B C 1
ATOM 3268 O O . PHE B 1 92 ? -2.463 -9.891 6.043 1 60.78 92 PHE B O 1
ATOM 3275 N N . LYS B 1 93 ? -3.455 -11.75 5.34 1 55.91 93 LYS B N 1
ATOM 3276 C CA . LYS B 1 93 ? -4.668 -11.461 6.102 1 55.91 93 LYS B CA 1
ATOM 3277 C C . LYS B 1 93 ? -4.641 -12.156 7.461 1 55.91 93 LYS B C 1
ATOM 3279 O O . LYS B 1 93 ? -5.555 -11.992 8.273 1 55.91 93 LYS B O 1
ATOM 3284 N N . SER B 1 94 ? -3.676 -12.938 7.695 1 50.44 94 SER B N 1
ATOM 3285 C CA . SER B 1 94 ? -3.717 -13.766 8.898 1 50.44 94 SER B CA 1
ATOM 3286 C C . SER B 1 94 ? -3.158 -13.023 10.102 1 50.44 94 SER B C 1
ATOM 3288 O O . SER B 1 94 ? -2.346 -12.109 9.953 1 50.44 94 SER B O 1
ATOM 3290 N N . GLU B 1 95 ? -3.875 -13.211 11.227 1 47.12 95 GLU B N 1
ATOM 3291 C CA . GLU B 1 95 ? -3.387 -12.711 12.508 1 47.12 95 GLU B CA 1
ATOM 3292 C C . GLU B 1 95 ? -1.886 -12.945 12.656 1 47.12 95 GLU B C 1
ATOM 3294 O O . GLU B 1 95 ? -1.193 -12.172 13.32 1 47.12 95 GLU B O 1
ATOM 3299 N N . SER B 1 96 ? -1.466 -14.047 12.094 1 43.47 96 SER B N 1
ATOM 3300 C CA . SER B 1 96 ? -0.08 -14.492 12.203 1 43.47 96 SER B CA 1
ATOM 3301 C C . SER B 1 96 ? 0.859 -13.555 11.445 1 43.47 96 SER B C 1
ATOM 3303 O O . SER B 1 96 ? 2.057 -13.5 11.742 1 43.47 96 SER B O 1
ATOM 3305 N N . TRP B 1 97 ? 0.417 -12.977 10.336 1 47.19 97 TRP B N 1
ATOM 3306 C CA . TRP B 1 97 ? 1.277 -12.062 9.594 1 47.19 97 TRP B CA 1
ATOM 3307 C C . TRP B 1 97 ? 1.824 -10.969 10.508 1 47.19 97 TRP B C 1
ATOM 3309 O O . TRP B 1 97 ? 2.891 -10.406 10.242 1 47.19 97 TRP B O 1
ATOM 3319 N N . LYS B 1 98 ? 1.027 -10.898 11.562 1 48.47 98 LYS B N 1
ATOM 3320 C CA . LYS B 1 98 ? 1.465 -9.961 12.586 1 48.47 98 LYS B CA 1
ATOM 3321 C C . LYS B 1 98 ? 2.84 -10.336 13.133 1 48.47 98 LYS B C 1
ATOM 3323 O O . LYS B 1 98 ? 3.574 -9.477 13.625 1 48.47 98 LYS B O 1
ATOM 3328 N N . LEU B 1 99 ? 3.107 -11.711 12.953 1 45.84 99 LEU B N 1
ATOM 3329 C CA . LEU B 1 99 ? 4.402 -12.125 13.484 1 45.84 99 LEU B CA 1
ATOM 3330 C C . LEU B 1 99 ? 5.469 -12.094 12.391 1 45.84 99 LEU B C 1
ATOM 3332 O O . LEU B 1 99 ? 5.273 -12.641 11.305 1 45.84 99 LEU B O 1
ATOM 3336 N N . LYS B 1 100 ? 6.32 -11.109 12.352 1 59.44 100 LYS B N 1
ATOM 3337 C CA . LYS B 1 100 ? 7.57 -10.914 11.617 1 59.44 100 LYS B CA 1
ATOM 3338 C C . LYS B 1 100 ? 7.918 -12.148 10.797 1 59.44 100 LYS B C 1
ATOM 3340 O O . LYS B 1 100 ? 8.977 -12.758 10.984 1 59.44 100 LYS B O 1
ATOM 3345 N N . GLN B 1 101 ? 6.992 -12.68 10.016 1 70.75 101 GLN B N 1
ATOM 3346 C CA . GLN B 1 101 ? 7.254 -13.836 9.164 1 70.75 101 GLN B CA 1
ATOM 3347 C C . GLN B 1 101 ? 8.164 -13.469 7.996 1 70.75 101 GLN B C 1
ATOM 3349 O O . GLN B 1 101 ? 7.945 -12.461 7.324 1 70.75 101 GLN B O 1
ATOM 3354 N N . LEU B 1 102 ? 9.195 -14.297 7.945 1 86.81 102 LEU B N 1
ATOM 3355 C CA . LEU B 1 102 ? 10.125 -14.109 6.836 1 86.81 102 LEU B CA 1
ATOM 3356 C C . LEU B 1 102 ? 9.484 -14.523 5.516 1 86.81 102 LEU B C 1
ATOM 3358 O O . LEU B 1 102 ? 8.75 -15.508 5.457 1 86.81 102 LEU B O 1
ATOM 3362 N N . GLY B 1 103 ? 9.82 -13.766 4.477 1 94.88 103 GLY B N 1
ATOM 3363 C CA . GLY B 1 103 ? 9.477 -14.227 3.137 1 94.88 103 GLY B CA 1
ATOM 3364 C C . GLY B 1 103 ? 10.328 -15.398 2.674 1 94.88 103 GLY B C 1
ATOM 3365 O O . GLY B 1 103 ? 11.117 -15.938 3.447 1 94.88 103 GLY B O 1
ATOM 3366 N N . SER B 1 104 ? 10.156 -15.812 1.456 1 97.31 104 SER B N 1
ATOM 3367 C CA . SER B 1 104 ? 10.734 -17.047 0.957 1 97.31 104 SER B CA 1
ATOM 3368 C C . SER B 1 104 ? 12.188 -16.859 0.528 1 97.31 104 SER B C 1
ATOM 3370 O O . SER B 1 104 ? 12.883 -17.828 0.207 1 97.31 104 SER B O 1
ATOM 3372 N N . LEU B 1 105 ? 12.688 -15.656 0.563 1 97.88 105 LEU B N 1
ATOM 3373 C CA . LEU B 1 105 ? 14.078 -15.422 0.182 1 97.88 105 LEU B CA 1
ATOM 3374 C C . LEU B 1 105 ? 15 -15.531 1.393 1 97.88 105 LEU B C 1
ATOM 3376 O O . LEU B 1 105 ? 15.797 -14.625 1.651 1 97.88 105 LEU B O 1
ATOM 3380 N N . ALA B 1 106 ? 14.852 -16.562 2.062 1 97.25 106 ALA B N 1
ATOM 3381 C CA . ALA B 1 106 ? 15.641 -17.016 3.203 1 97.25 106 ALA B CA 1
ATOM 3382 C C . ALA B 1 106 ? 15.891 -18.516 3.139 1 97.25 106 ALA B C 1
ATOM 3384 O O . ALA B 1 106 ? 15.094 -19.25 2.553 1 97.25 106 ALA B O 1
ATOM 3385 N N . GLN B 1 107 ? 16.969 -18.953 3.715 1 97.44 107 GLN B N 1
ATOM 3386 C CA . GLN B 1 107 ? 17.344 -20.359 3.623 1 97.44 107 GLN B CA 1
ATOM 3387 C C . GLN B 1 107 ? 16.375 -21.234 4.398 1 97.44 107 GLN B C 1
ATOM 3389 O O . GLN B 1 107 ? 16.078 -22.359 3.984 1 97.44 107 GLN B O 1
ATOM 3394 N N . LEU B 1 108 ? 15.969 -20.719 5.562 1 96.88 108 LEU B N 1
ATOM 3395 C CA . LEU B 1 108 ? 15.008 -21.391 6.422 1 96.88 108 LEU B CA 1
ATOM 3396 C C . LEU B 1 108 ? 13.844 -20.469 6.781 1 96.88 108 LEU B C 1
ATOM 3398 O O . LEU B 1 108 ? 14.062 -19.312 7.152 1 96.88 108 LEU B O 1
ATOM 3402 N N . ILE B 1 109 ? 12.641 -21.031 6.656 1 96.12 109 ILE B N 1
ATOM 3403 C CA . ILE B 1 109 ? 11.469 -20.219 6.957 1 96.12 109 ILE B CA 1
ATOM 3404 C C . ILE B 1 109 ? 10.469 -21.047 7.773 1 96.12 109 ILE B C 1
ATOM 3406 O O . ILE B 1 109 ? 10.539 -22.281 7.801 1 96.12 109 ILE B O 1
ATOM 3410 N N . VAL B 1 110 ? 9.641 -20.344 8.469 1 94.88 110 VAL B N 1
ATOM 3411 C CA . VAL B 1 110 ? 8.516 -20.984 9.141 1 94.88 110 VAL B CA 1
ATOM 3412 C C . VAL B 1 110 ? 7.219 -20.688 8.398 1 94.88 110 VAL B C 1
ATOM 3414 O O . VAL B 1 110 ? 7.031 -19.578 7.891 1 94.88 110 VAL B O 1
ATOM 3417 N N . VAL B 1 111 ? 6.398 -21.688 8.312 1 94.5 111 VAL B N 1
ATOM 3418 C CA . VAL B 1 111 ? 5.141 -21.531 7.59 1 94.5 111 VAL B CA 1
ATOM 3419 C C . VAL B 1 111 ? 4.047 -22.344 8.281 1 94.5 111 VAL B C 1
ATOM 3421 O O . VAL B 1 111 ? 4.301 -23.453 8.766 1 94.5 111 VAL B O 1
ATOM 3424 N N . GLU B 1 112 ? 2.857 -21.797 8.289 1 92.62 112 GLU B N 1
ATOM 3425 C CA . GLU B 1 112 ? 1.718 -22.578 8.758 1 92.62 112 GLU B CA 1
ATOM 3426 C C . GLU B 1 112 ? 1.453 -23.781 7.852 1 92.62 112 GLU B C 1
ATOM 3428 O O . GLU B 1 112 ? 1.525 -23.672 6.625 1 92.62 112 GLU B O 1
ATOM 3433 N N . GLU B 1 113 ? 1.119 -24.875 8.414 1 94.56 113 GLU B N 1
ATOM 3434 C CA . GLU B 1 113 ? 1.027 -26.125 7.656 1 94.56 113 GLU B CA 1
ATOM 3435 C C . GLU B 1 113 ? -0.091 -26.062 6.621 1 94.56 113 GLU B C 1
ATOM 3437 O O . GLU B 1 113 ? -0.019 -26.719 5.578 1 94.56 113 GLU B O 1
ATOM 3442 N N . ASP B 1 114 ? -1.1 -25.156 6.855 1 93.88 114 ASP B N 1
ATOM 3443 C CA . ASP B 1 114 ? -2.256 -25.109 5.965 1 93.88 114 ASP B CA 1
ATOM 3444 C C . ASP B 1 114 ? -1.938 -24.344 4.691 1 93.88 114 ASP B C 1
ATOM 3446 O O . ASP B 1 114 ? -2.719 -24.359 3.734 1 93.88 114 ASP B O 1
ATOM 3450 N N . LEU B 1 115 ? -0.771 -23.766 4.645 1 94.88 115 LEU B N 1
ATOM 3451 C CA . LEU B 1 115 ? -0.428 -22.938 3.498 1 94.88 115 LEU B CA 1
ATOM 3452 C C . LEU B 1 115 ? 0.374 -23.719 2.471 1 94.88 115 LEU B C 1
ATOM 3454 O O . LEU B 1 115 ? 0.6 -23.25 1.354 1 94.88 115 LEU B O 1
ATOM 3458 N N . VAL B 1 116 ? 0.761 -24.906 2.809 1 97.38 116 VAL B N 1
ATOM 3459 C CA . VAL B 1 116 ? 1.614 -25.672 1.9 1 97.38 116 VAL B CA 1
ATOM 3460 C C . VAL B 1 116 ? 0.941 -26.984 1.541 1 97.38 116 VAL B C 1
ATOM 3462 O O . VAL B 1 116 ? -0.048 -27.375 2.166 1 97.38 116 VAL B O 1
ATOM 3465 N N . ALA B 1 117 ? 1.437 -27.641 0.514 1 98.5 117 ALA B N 1
ATOM 3466 C CA . ALA B 1 117 ? 1.053 -28.969 0.039 1 98.5 117 ALA B CA 1
ATOM 3467 C C . ALA B 1 117 ? 2.283 -29.828 -0.247 1 98.5 117 ALA B C 1
ATOM 3469 O O . ALA B 1 117 ? 3.389 -29.312 -0.404 1 98.5 117 ALA B O 1
ATOM 3470 N N . ILE B 1 118 ? 2.02 -31.062 -0.262 1 98.5 118 ILE B N 1
ATOM 3471 C CA . ILE B 1 118 ? 3.086 -31.969 -0.671 1 98.5 118 ILE B CA 1
ATOM 3472 C C . ILE B 1 118 ? 3.486 -31.672 -2.115 1 98.5 118 ILE B C 1
ATOM 3474 O O . ILE B 1 118 ? 2.625 -31.469 -2.975 1 98.5 118 ILE B O 1
ATOM 3478 N N . LYS B 1 119 ? 4.703 -31.609 -2.336 1 98.62 119 LYS B N 1
ATOM 3479 C CA . LYS B 1 119 ? 5.203 -31.391 -3.691 1 98.62 119 LYS B CA 1
ATOM 3480 C C . LYS B 1 119 ? 4.875 -32.594 -4.594 1 98.62 119 LYS B C 1
ATOM 3482 O O . LYS B 1 119 ? 5.129 -33.719 -4.234 1 98.62 119 LYS B O 1
ATOM 3487 N N . PRO B 1 120 ? 4.352 -32.344 -5.781 1 98.38 120 PRO B N 1
ATOM 3488 C CA . PRO B 1 120 ? 4.195 -33.438 -6.715 1 98.38 120 PRO B CA 1
ATOM 3489 C C . PRO B 1 120 ? 5.52 -34.156 -7.031 1 98.38 120 PRO B C 1
ATOM 3491 O O . PRO B 1 120 ? 6.539 -33.469 -7.227 1 98.38 120 PRO B O 1
ATOM 3494 N N . GLN B 1 121 ? 5.492 -35.375 -7.121 1 94.88 121 GLN B N 1
ATOM 3495 C CA . GLN B 1 121 ? 6.703 -36.188 -7.207 1 94.88 121 GLN B CA 1
ATOM 3496 C C . GLN B 1 121 ? 7.43 -35.938 -8.531 1 94.88 121 GLN B C 1
ATOM 3498 O O . GLN B 1 121 ? 8.664 -36 -8.586 1 94.88 121 GLN B O 1
ATOM 3503 N N . ASN B 1 122 ? 6.711 -35.656 -9.5 1 97.69 122 ASN B N 1
ATOM 3504 C CA . ASN B 1 122 ? 7.309 -35.531 -10.828 1 97.69 122 ASN B CA 1
ATOM 3505 C C . ASN B 1 122 ? 7.859 -34.125 -11.062 1 97.69 122 ASN B C 1
ATOM 3507 O O . ASN B 1 122 ? 8.406 -33.844 -12.125 1 97.69 122 ASN B O 1
ATOM 3511 N N . LEU B 1 123 ? 7.734 -33.25 -10.133 1 98.62 123 LEU B N 1
ATOM 3512 C CA . LEU B 1 123 ? 8.203 -31.891 -10.305 1 98.62 123 LEU B CA 1
ATOM 3513 C C . LEU B 1 123 ? 9.516 -31.672 -9.555 1 98.62 123 LEU B C 1
ATOM 3515 O O . LEU B 1 123 ? 9.703 -32.188 -8.453 1 98.62 123 LEU B O 1
ATOM 3519 N N . SER B 1 124 ? 10.445 -30.906 -10.227 1 98.62 124 SER B N 1
ATOM 3520 C CA . SER B 1 124 ? 11.602 -30.391 -9.5 1 98.62 124 SER B CA 1
ATOM 3521 C C . SER B 1 124 ? 11.172 -29.359 -8.453 1 98.62 124 SER B C 1
ATOM 3523 O O . SER B 1 124 ? 10.031 -28.891 -8.453 1 98.62 124 SER B O 1
ATOM 3525 N N . PHE B 1 125 ? 12.023 -29.062 -7.516 1 98.69 125 PHE B N 1
ATOM 3526 C CA . PHE B 1 125 ? 11.742 -28.016 -6.543 1 98.69 125 PHE B CA 1
ATOM 3527 C C . PHE B 1 125 ? 11.516 -26.672 -7.238 1 98.69 125 PHE B C 1
ATOM 3529 O O . PHE B 1 125 ? 10.672 -25.891 -6.812 1 98.69 125 PHE B O 1
ATOM 3536 N N . GLU B 1 126 ? 12.297 -26.422 -8.328 1 98.81 126 GLU B N 1
ATOM 3537 C CA . GLU B 1 126 ? 12.141 -25.188 -9.102 1 98.81 126 GLU B CA 1
ATOM 3538 C C . GLU B 1 126 ? 10.75 -25.109 -9.727 1 98.81 126 GLU B C 1
ATOM 3540 O O . GLU B 1 126 ? 10.086 -24.078 -9.625 1 98.81 126 GLU B O 1
ATOM 3545 N N . GLU B 1 127 ? 10.344 -26.172 -10.32 1 98.75 127 GLU B N 1
ATOM 3546 C CA . GLU B 1 127 ? 9.023 -26.219 -10.93 1 98.75 127 GLU B CA 1
ATOM 3547 C C . GLU B 1 127 ? 7.926 -26.016 -9.883 1 98.75 127 GLU B C 1
ATOM 3549 O O . GLU B 1 127 ? 7.004 -25.219 -10.086 1 98.75 127 GLU B O 1
ATOM 3554 N N . ALA B 1 128 ? 8.055 -26.672 -8.82 1 98.88 128 ALA B N 1
ATOM 3555 C CA . ALA B 1 128 ? 7.043 -26.594 -7.766 1 98.88 128 ALA B CA 1
ATOM 3556 C C . ALA B 1 128 ? 6.965 -25.172 -7.195 1 98.88 128 ALA B C 1
ATOM 3558 O O . ALA B 1 128 ? 5.871 -24.625 -7.02 1 98.88 128 ALA B O 1
ATOM 3559 N N . ALA B 1 129 ? 8.086 -24.562 -6.922 1 98.81 129 ALA B N 1
ATOM 3560 C CA . ALA B 1 129 ? 8.133 -23.219 -6.352 1 98.81 129 ALA B CA 1
ATOM 3561 C C . ALA B 1 129 ? 7.465 -22.203 -7.281 1 98.81 129 ALA B C 1
ATOM 3563 O O . ALA B 1 129 ? 6.961 -21.188 -6.828 1 98.81 129 ALA B O 1
ATOM 3564 N N . SER B 1 130 ? 7.441 -22.469 -8.555 1 98.75 130 SER B N 1
ATOM 3565 C CA . SER B 1 130 ? 6.973 -21.516 -9.555 1 98.75 130 SER B CA 1
ATOM 3566 C C . SER B 1 130 ? 5.449 -21.5 -9.617 1 98.75 130 SER B C 1
ATOM 3568 O O . SER B 1 130 ? 4.863 -20.656 -10.305 1 98.75 130 SER B O 1
ATOM 3570 N N . LEU B 1 131 ? 4.742 -22.25 -8.844 1 98.69 131 LEU B N 1
ATOM 3571 C CA . LEU B 1 131 ? 3.342 -22.531 -9.141 1 98.69 131 LEU B CA 1
ATOM 3572 C C . LEU B 1 131 ? 2.42 -21.812 -8.172 1 98.69 131 LEU B C 1
ATOM 3574 O O . LEU B 1 131 ? 1.379 -21.281 -8.57 1 98.69 131 LEU B O 1
ATOM 3578 N N . PRO B 1 132 ? 2.707 -21.719 -6.871 1 98.12 132 PRO B N 1
ATOM 3579 C CA . PRO B 1 132 ? 1.673 -21.438 -5.871 1 98.12 132 PRO B CA 1
ATOM 3580 C C . PRO B 1 132 ? 0.934 -20.141 -6.137 1 98.12 132 PRO B C 1
ATOM 3582 O O . PRO B 1 132 ? -0.26 -20.141 -6.449 1 98.12 132 PRO B O 1
ATOM 3585 N N . VAL B 1 133 ? 1.612 -19.031 -6.156 1 96.88 133 VAL B N 1
ATOM 3586 C CA . VAL B 1 133 ? 0.943 -17.75 -6.367 1 96.88 133 VAL B CA 1
ATOM 3587 C C . VAL B 1 133 ? 0.246 -17.75 -7.727 1 96.88 133 VAL B C 1
ATOM 3589 O O . VAL B 1 133 ? -0.896 -17.312 -7.844 1 96.88 133 VAL B O 1
ATOM 3592 N N . ALA B 1 134 ? 0.891 -18.266 -8.742 1 97 134 ALA B N 1
ATOM 3593 C CA . ALA B 1 134 ? 0.358 -18.219 -10.102 1 97 134 ALA B CA 1
ATOM 3594 C C . ALA B 1 134 ? -0.927 -19.047 -10.211 1 97 134 ALA B C 1
ATOM 3596 O O . ALA B 1 134 ? -1.937 -18.547 -10.727 1 97 134 ALA B O 1
ATOM 3597 N N . ILE B 1 135 ? -0.926 -20.25 -9.695 1 97.06 135 ILE B N 1
ATOM 3598 C CA . ILE B 1 135 ? -2.104 -21.109 -9.773 1 97.06 135 ILE B CA 1
ATOM 3599 C C . ILE B 1 135 ? -3.238 -20.5 -8.945 1 97.06 135 ILE B C 1
ATOM 3601 O O . ILE B 1 135 ? -4.383 -20.438 -9.406 1 97.06 135 ILE B O 1
ATOM 3605 N N . GLN B 1 136 ? -2.887 -20.109 -7.789 1 96.25 136 GLN B N 1
ATOM 3606 C CA . GLN B 1 136 ? -3.902 -19.578 -6.883 1 96.25 136 GLN B CA 1
ATOM 3607 C C . GLN B 1 136 ? -4.523 -18.297 -7.438 1 96.25 136 GLN B C 1
ATOM 3609 O O . GLN B 1 136 ? -5.738 -18.109 -7.355 1 96.25 136 GLN B O 1
ATOM 3614 N N . THR B 1 137 ? -3.695 -17.453 -7.984 1 95.56 137 THR B N 1
ATOM 3615 C CA . THR B 1 137 ? -4.199 -16.234 -8.617 1 95.56 137 THR B CA 1
ATOM 3616 C C . THR B 1 137 ? -5.082 -16.578 -9.812 1 95.56 137 THR B C 1
ATOM 3618 O O . THR B 1 137 ? -6.191 -16.047 -9.938 1 95.56 137 THR B O 1
ATOM 3621 N N . ALA B 1 138 ? -4.605 -17.438 -10.664 1 97 138 ALA B N 1
ATOM 3622 C CA . ALA B 1 138 ? -5.332 -17.797 -11.875 1 97 138 ALA B CA 1
ATOM 3623 C C . ALA B 1 138 ? -6.695 -18.406 -11.547 1 97 138 ALA B C 1
ATOM 3625 O O . ALA B 1 138 ? -7.719 -17.969 -12.078 1 97 138 ALA B O 1
ATOM 3626 N N . ILE B 1 139 ? -6.707 -19.344 -10.648 1 96.88 139 ILE B N 1
ATOM 3627 C CA . ILE B 1 139 ? -7.949 -20.047 -10.344 1 96.88 139 ILE B CA 1
ATOM 3628 C C . ILE B 1 139 ? -8.938 -19.078 -9.68 1 96.88 139 ILE B C 1
ATOM 3630 O O . ILE B 1 139 ? -10.141 -19.156 -9.93 1 96.88 139 ILE B O 1
ATOM 3634 N N . GLU B 1 140 ? -8.461 -18.25 -8.805 1 95 140 GLU B N 1
ATOM 3635 C CA . GLU B 1 140 ? -9.336 -17.297 -8.141 1 95 140 GLU B CA 1
ATOM 3636 C C . GLU B 1 140 ? -10.016 -16.375 -9.148 1 95 140 GLU B C 1
ATOM 3638 O O . GLU B 1 140 ? -11.203 -16.078 -9.023 1 95 140 GLU B O 1
ATOM 3643 N N . GLY B 1 141 ? -9.281 -15.914 -10.133 1 96.19 141 GLY B N 1
ATOM 3644 C CA . GLY B 1 141 ? -9.875 -15.094 -11.172 1 96.19 141 GLY B CA 1
ATOM 3645 C C . GLY B 1 141 ? -11.023 -15.773 -11.898 1 96.19 141 GLY B C 1
ATOM 3646 O O . GLY B 1 141 ? -12.062 -15.164 -12.141 1 96.19 141 GLY B O 1
ATOM 3647 N N . PHE B 1 142 ? -10.828 -17 -12.211 1 97.81 142 PHE B N 1
ATOM 3648 C CA . PHE B 1 142 ? -11.883 -17.766 -12.875 1 97.81 142 PHE B CA 1
ATOM 3649 C C . PHE B 1 142 ? -13.086 -17.938 -11.953 1 97.81 142 PHE B C 1
ATOM 3651 O O . PHE B 1 142 ? -14.234 -17.828 -12.398 1 97.81 142 PHE B O 1
ATOM 3658 N N . LYS B 1 143 ? -12.844 -18.188 -10.703 1 96.31 143 LYS B N 1
ATOM 3659 C CA . LYS B 1 143 ? -13.922 -18.359 -9.734 1 96.31 143 LYS B CA 1
ATOM 3660 C C . LYS B 1 143 ? -14.734 -17.078 -9.586 1 96.31 143 LYS B C 1
ATOM 3662 O O . LYS B 1 143 ? -15.969 -17.109 -9.633 1 96.31 143 LYS B O 1
ATOM 3667 N N . VAL B 1 144 ? -14.031 -16.031 -9.414 1 94.56 144 VAL B N 1
ATOM 3668 C CA . VAL B 1 144 ? -14.672 -14.727 -9.242 1 94.56 144 VAL B CA 1
ATOM 3669 C C . VAL B 1 144 ? -15.516 -14.406 -10.469 1 94.56 144 VAL B C 1
ATOM 3671 O O . VAL B 1 144 ? -16.609 -13.844 -10.352 1 94.56 144 VAL B O 1
ATOM 3674 N N . ALA B 1 145 ? -15.031 -14.789 -11.664 1 96.88 145 ALA B N 1
ATOM 3675 C CA . ALA B 1 145 ? -15.719 -14.523 -12.922 1 96.88 145 ALA B CA 1
ATOM 3676 C C . ALA B 1 145 ? -16.922 -15.445 -13.086 1 96.88 145 ALA B C 1
ATOM 3678 O O . ALA B 1 145 ? -17.781 -15.211 -13.953 1 96.88 145 ALA B O 1
ATOM 3679 N N . GLY B 1 146 ? -16.984 -16.531 -12.273 1 97.5 146 GLY B N 1
ATOM 3680 C CA . GLY B 1 146 ? -18 -17.531 -12.5 1 97.5 146 GLY B CA 1
ATOM 3681 C C . GLY B 1 146 ? -17.844 -18.266 -13.82 1 97.5 146 GLY B C 1
ATOM 3682 O O . GLY B 1 146 ? -18.828 -18.562 -14.492 1 97.5 146 GLY B O 1
ATOM 3683 N N . PHE B 1 147 ? -16.625 -18.484 -14.227 1 98.31 147 PHE B N 1
ATOM 3684 C CA . PHE B 1 147 ? -16.328 -19.094 -15.516 1 98.31 147 PHE B CA 1
ATOM 3685 C C . PHE B 1 147 ? -16.766 -20.547 -15.555 1 98.31 147 PHE B C 1
ATOM 3687 O O . PHE B 1 147 ? -16.562 -21.281 -14.586 1 98.31 147 PHE B O 1
ATOM 3694 N N . LYS B 1 148 ? -17.297 -20.953 -16.672 1 98.31 148 LYS B N 1
ATOM 3695 C CA . LYS B 1 148 ? -17.859 -22.281 -16.797 1 98.31 148 LYS B CA 1
ATOM 3696 C C . LYS B 1 148 ? -17.359 -22.984 -18.062 1 98.31 148 LYS B C 1
ATOM 3698 O O . LYS B 1 148 ? -16.875 -22.328 -18.984 1 98.31 148 LYS B O 1
ATOM 3703 N N . GLU B 1 149 ? -17.531 -24.219 -17.969 1 98.31 149 GLU B N 1
ATOM 3704 C CA . GLU B 1 149 ? -17.188 -25.062 -19.125 1 98.31 149 GLU B CA 1
ATOM 3705 C C . GLU B 1 149 ? -17.922 -24.578 -20.375 1 98.31 149 GLU B C 1
ATOM 3707 O O . GLU B 1 149 ? -19.109 -24.234 -20.328 1 98.31 149 GLU B O 1
ATOM 3712 N N . GLY B 1 150 ? -17.172 -24.547 -21.469 1 98.44 150 GLY B N 1
ATOM 3713 C CA . GLY B 1 150 ? -17.797 -24.203 -22.734 1 98.44 150 GLY B CA 1
ATOM 3714 C C . GLY B 1 150 ? -17.766 -22.719 -23.031 1 98.44 150 GLY B C 1
ATOM 3715 O O . GLY B 1 150 ? -18.078 -22.297 -24.156 1 98.44 150 GLY B O 1
ATOM 3716 N N . GLN B 1 151 ? -17.391 -21.906 -22.109 1 98.75 151 GLN B N 1
ATOM 3717 C CA . GLN B 1 151 ? -17.297 -20.469 -22.328 1 98.75 151 GLN B CA 1
ATOM 3718 C C . GLN B 1 151 ? -15.961 -20.094 -22.984 1 98.75 151 GLN B C 1
ATOM 3720 O O . GLN B 1 151 ? -15.008 -20.875 -22.938 1 98.75 151 GLN B O 1
ATOM 3725 N N . SER B 1 152 ? -15.984 -18.938 -23.609 1 98.88 152 SER B N 1
ATOM 3726 C CA . SER B 1 152 ? -14.766 -18.422 -24.234 1 98.88 152 SER B CA 1
ATOM 3727 C C . SER B 1 152 ? -14.055 -17.422 -23.328 1 98.88 152 SER B C 1
ATOM 3729 O O . SER B 1 152 ? -14.695 -16.734 -22.547 1 98.88 152 SER B O 1
ATOM 3731 N N . VAL B 1 153 ? -12.703 -17.422 -23.469 1 98.88 153 VAL B N 1
ATOM 3732 C CA . VAL B 1 153 ? -11.938 -16.516 -22.609 1 98.88 153 VAL B CA 1
ATOM 3733 C C . VAL B 1 153 ? -10.828 -15.859 -23.438 1 98.88 153 VAL B C 1
ATOM 3735 O O . VAL B 1 153 ? -10.219 -16.5 -24.297 1 98.88 153 VAL B O 1
ATOM 3738 N N . PHE B 1 154 ? -10.664 -14.57 -23.188 1 98.88 154 PHE B N 1
ATOM 3739 C CA . PHE B 1 154 ? -9.555 -13.773 -23.719 1 98.88 154 PHE B CA 1
ATOM 3740 C C . PHE B 1 154 ? -8.578 -13.406 -22.609 1 98.88 154 PHE B C 1
ATOM 3742 O O . PHE B 1 154 ? -8.906 -12.617 -21.719 1 98.88 154 PHE B O 1
ATOM 3749 N N . ILE B 1 155 ? -7.414 -13.969 -22.672 1 98.88 155 ILE B N 1
ATOM 3750 C CA . ILE B 1 155 ? -6.41 -13.781 -21.625 1 98.88 155 ILE B CA 1
ATOM 3751 C C . ILE B 1 155 ? -5.359 -12.773 -22.094 1 98.88 155 ILE B C 1
ATOM 3753 O O . ILE B 1 155 ? -4.637 -13.031 -23.062 1 98.88 155 ILE B O 1
ATOM 3757 N N . VAL B 1 156 ? -5.27 -11.648 -21.422 1 98.56 156 VAL B N 1
ATOM 3758 C CA . VAL B 1 156 ? -4.27 -10.625 -21.719 1 98.56 156 VAL B CA 1
ATOM 3759 C C . VAL B 1 156 ? -2.973 -10.953 -20.984 1 98.56 156 VAL B C 1
ATOM 3761 O O . VAL B 1 156 ? -2.955 -11.031 -19.75 1 98.56 156 VAL B O 1
ATOM 3764 N N . GLY B 1 157 ? -1.873 -11.156 -21.766 1 98.06 157 GLY B N 1
ATOM 3765 C CA . GLY B 1 157 ? -0.603 -11.508 -21.141 1 98.06 157 GLY B CA 1
ATOM 3766 C C . GLY B 1 157 ? -0.424 -13 -20.953 1 98.06 157 GLY B C 1
ATOM 3767 O O . GLY B 1 157 ? -0.065 -13.453 -19.859 1 98.06 157 GLY B O 1
ATOM 3768 N N . GLY B 1 158 ? -0.629 -13.734 -21.969 1 98.5 158 GLY B N 1
ATOM 3769 C CA . GLY B 1 158 ? -0.691 -15.188 -21.875 1 98.5 158 GLY B CA 1
ATOM 3770 C C . GLY B 1 158 ? 0.657 -15.828 -21.594 1 98.5 158 GLY B C 1
ATOM 3771 O O . GLY B 1 158 ? 0.729 -17 -21.219 1 98.5 158 GLY B O 1
ATOM 3772 N N . ALA B 1 159 ? 1.733 -15.062 -21.734 1 98.44 159 ALA B N 1
ATOM 3773 C CA . ALA B 1 159 ? 3.062 -15.656 -21.625 1 98.44 159 ALA B CA 1
ATOM 3774 C C . ALA B 1 159 ? 3.654 -15.438 -20.234 1 98.44 159 ALA B C 1
ATOM 3776 O O . ALA B 1 159 ? 4.691 -16.016 -19.906 1 98.44 159 ALA B O 1
ATOM 3777 N N . GLY B 1 160 ? 3.029 -14.656 -19.438 1 97.94 160 GLY B N 1
ATOM 3778 C CA . GLY B 1 160 ? 3.582 -14.305 -18.141 1 97.94 160 GLY B CA 1
ATOM 3779 C C . GLY B 1 160 ? 3.393 -15.391 -17.094 1 97.94 160 GLY B C 1
ATOM 3780 O O . GLY B 1 160 ? 2.943 -16.5 -17.406 1 97.94 160 GLY B O 1
ATOM 3781 N N . GLY B 1 161 ? 3.764 -15.094 -15.875 1 97.5 161 GLY B N 1
ATOM 3782 C CA . GLY B 1 161 ? 3.686 -16.047 -14.781 1 97.5 161 GLY B CA 1
ATOM 3783 C C . GLY B 1 161 ? 2.277 -16.562 -14.531 1 97.5 161 GLY B C 1
ATOM 3784 O O . GLY B 1 161 ? 2.029 -17.766 -14.57 1 97.5 161 GLY B O 1
ATOM 3785 N N . VAL B 1 162 ? 1.361 -15.672 -14.32 1 97.62 162 VAL B N 1
ATOM 3786 C CA . VAL B 1 162 ? -0.03 -16.047 -14.102 1 97.62 162 VAL B CA 1
ATOM 3787 C C . VAL B 1 162 ? -0.689 -16.406 -15.43 1 97.62 162 VAL B C 1
ATOM 3789 O O . VAL B 1 162 ? -1.496 -17.328 -15.5 1 97.62 162 VAL B O 1
ATOM 3792 N N . GLY B 1 163 ? -0.326 -15.734 -16.516 1 98.62 163 GLY B N 1
ATOM 3793 C CA . GLY B 1 163 ? -0.911 -15.938 -17.844 1 98.62 163 GLY B CA 1
ATOM 3794 C C . GLY B 1 163 ? -0.739 -17.359 -18.359 1 98.62 163 GLY B C 1
ATOM 3795 O O . GLY B 1 163 ? -1.679 -17.938 -18.891 1 98.62 163 GLY B O 1
ATOM 3796 N N . THR B 1 164 ? 0.433 -17.906 -18.219 1 98.75 164 THR B N 1
ATOM 3797 C CA . THR B 1 164 ? 0.705 -19.25 -18.688 1 98.75 164 THR B CA 1
ATOM 3798 C C . THR B 1 164 ? -0.211 -20.266 -18 1 98.75 164 THR B C 1
ATOM 3800 O O . THR B 1 164 ? -0.703 -21.203 -18.625 1 98.75 164 THR B O 1
ATOM 3803 N N . LEU B 1 165 ? -0.452 -20.047 -16.734 1 98.5 165 LEU B N 1
ATOM 3804 C CA . LEU B 1 165 ? -1.32 -20.953 -16 1 98.5 165 LEU B CA 1
ATOM 3805 C C . LEU B 1 165 ? -2.787 -20.688 -16.328 1 98.5 165 LEU B C 1
ATOM 3807 O O . LEU B 1 165 ? -3.594 -21.625 -16.375 1 98.5 165 LEU B O 1
ATOM 3811 N N . ALA B 1 166 ? -3.123 -19.453 -16.5 1 98.69 166 ALA B N 1
ATOM 3812 C CA . ALA B 1 166 ? -4.492 -19.125 -16.891 1 98.69 166 ALA B CA 1
ATOM 3813 C C . ALA B 1 166 ? -4.875 -19.797 -18.203 1 98.69 166 ALA B C 1
ATOM 3815 O O . ALA B 1 166 ? -5.965 -20.359 -18.328 1 98.69 166 ALA B O 1
ATOM 3816 N N . VAL B 1 167 ? -3.994 -19.781 -19.203 1 98.88 167 VAL B N 1
ATOM 3817 C CA . VAL B 1 167 ? -4.234 -20.422 -20.484 1 98.88 167 VAL B CA 1
ATOM 3818 C C . VAL B 1 167 ? -4.441 -21.922 -20.297 1 98.88 167 VAL B C 1
ATOM 3820 O O . VAL B 1 167 ? -5.418 -22.5 -20.797 1 98.88 167 VAL B O 1
ATOM 3823 N N . GLN B 1 168 ? -3.578 -22.516 -19.547 1 98.88 168 GLN B N 1
ATOM 3824 C CA . GLN B 1 168 ? -3.643 -23.953 -19.344 1 98.88 168 GLN B CA 1
ATOM 3825 C C . GLN B 1 168 ? -4.902 -24.344 -18.578 1 98.88 168 GLN B C 1
ATOM 3827 O O . GLN B 1 168 ? -5.578 -25.312 -18.938 1 98.88 168 GLN B O 1
ATOM 3832 N N . LEU B 1 169 ? -5.227 -23.609 -17.516 1 98.69 169 LEU B N 1
ATOM 3833 C CA . LEU B 1 169 ? -6.418 -23.891 -16.719 1 98.69 169 LEU B CA 1
ATOM 3834 C C . LEU B 1 169 ? -7.684 -23.734 -17.562 1 98.69 169 LEU B C 1
ATOM 3836 O O . LEU B 1 169 ? -8.602 -24.547 -17.469 1 98.69 169 LEU B O 1
ATOM 3840 N N . ALA B 1 170 ? -7.703 -22.672 -18.344 1 98.81 170 ALA B N 1
ATOM 3841 C CA . ALA B 1 170 ? -8.852 -22.453 -19.219 1 98.81 170 ALA B CA 1
ATOM 3842 C C . ALA B 1 170 ? -9.086 -23.672 -20.109 1 98.81 170 ALA B C 1
ATOM 3844 O O . ALA B 1 170 ? -10.219 -24.141 -20.25 1 98.81 170 ALA B O 1
ATOM 3845 N N . LYS B 1 171 ? -8.008 -24.156 -20.656 1 98.5 171 LYS B N 1
ATOM 3846 C CA . LYS B 1 171 ? -8.078 -25.25 -21.625 1 98.5 171 LYS B CA 1
ATOM 3847 C C . LYS B 1 171 ? -8.32 -26.578 -20.922 1 98.5 171 LYS B C 1
ATOM 3849 O O . LYS B 1 171 ? -9.266 -27.297 -21.25 1 98.5 171 LYS B O 1
ATOM 3854 N N . GLU B 1 172 ? -7.559 -26.906 -19.891 1 97.81 172 GLU B N 1
ATOM 3855 C CA . GLU B 1 172 ? -7.461 -28.266 -19.359 1 97.81 172 GLU B CA 1
ATOM 3856 C C . GLU B 1 172 ? -8.422 -28.469 -18.203 1 97.81 172 GLU B C 1
ATOM 3858 O O . GLU B 1 172 ? -8.891 -29.594 -17.969 1 97.81 172 GLU B O 1
ATOM 3863 N N . PHE B 1 173 ? -8.641 -27.453 -17.438 1 97.75 173 PHE B N 1
ATOM 3864 C CA . PHE B 1 173 ? -9.461 -27.594 -16.234 1 97.75 173 PHE B CA 1
ATOM 3865 C C . PHE B 1 173 ? -10.883 -27.125 -16.484 1 97.75 173 PHE B C 1
ATOM 3867 O O . PHE B 1 173 ? -11.844 -27.859 -16.234 1 97.75 173 PHE B O 1
ATOM 3874 N N . TYR B 1 174 ? -11.047 -25.984 -17.125 1 98.38 174 TYR B N 1
ATOM 3875 C CA . TYR B 1 174 ? -12.375 -25.391 -17.312 1 98.38 174 TYR B CA 1
ATOM 3876 C C . TYR B 1 174 ? -12.984 -25.844 -18.641 1 98.38 174 TYR B C 1
ATOM 3878 O O . TYR B 1 174 ? -14.188 -25.688 -18.859 1 98.38 174 TYR B O 1
ATOM 3886 N N . LYS B 1 175 ? -12.141 -26.406 -19.516 1 98.25 175 LYS B N 1
ATOM 3887 C CA . LYS B 1 175 ? -12.617 -26.875 -20.812 1 98.25 175 LYS B CA 1
ATOM 3888 C C . LYS B 1 175 ? -13.312 -25.766 -21.578 1 98.25 175 LYS B C 1
ATOM 3890 O O . LYS B 1 175 ? -14.422 -25.953 -22.078 1 98.25 175 LYS B O 1
ATOM 3895 N N . ALA B 1 176 ? -12.648 -24.656 -21.672 1 98.75 176 ALA B N 1
ATOM 3896 C CA . ALA B 1 176 ? -13.141 -23.531 -22.453 1 98.75 176 ALA B CA 1
ATOM 3897 C C . ALA B 1 176 ? -13.352 -23.906 -23.906 1 98.75 176 ALA B C 1
ATOM 3899 O O . ALA B 1 176 ? -12.586 -24.703 -24.469 1 98.75 176 ALA B O 1
ATOM 3900 N N . SER B 1 177 ? -14.391 -23.281 -24.5 1 98.62 177 SER B N 1
ATOM 3901 C CA . SER B 1 177 ? -14.656 -23.547 -25.906 1 98.62 177 SER B CA 1
ATOM 3902 C C . SER B 1 177 ? -13.648 -22.828 -26.812 1 98.62 177 SER B C 1
ATOM 3904 O O . SER B 1 177 ? -13.375 -23.281 -27.922 1 98.62 177 SER B O 1
ATOM 3906 N N . LEU B 1 178 ? -13.164 -21.734 -26.312 1 98.75 178 LEU B N 1
ATOM 3907 C CA . LEU B 1 178 ? -12.203 -20.922 -27.047 1 98.75 178 LEU B CA 1
ATOM 3908 C C . LEU B 1 178 ? -11.289 -20.172 -26.078 1 98.75 178 LEU B C 1
ATOM 3910 O O . LEU B 1 178 ? -11.766 -19.422 -25.219 1 98.75 178 LEU B O 1
ATOM 3914 N N . VAL B 1 179 ? -10.008 -20.453 -26.219 1 98.88 179 VAL B N 1
ATOM 3915 C CA . VAL B 1 179 ? -9 -19.75 -25.438 1 98.88 179 VAL B CA 1
ATOM 3916 C C . VAL B 1 179 ? -8.148 -18.875 -26.359 1 98.88 179 VAL B C 1
ATOM 3918 O O . VAL B 1 179 ? -7.43 -19.375 -27.219 1 98.88 179 VAL B O 1
ATOM 3921 N N . THR B 1 180 ? -8.297 -17.609 -26.219 1 98.88 180 THR B N 1
ATOM 3922 C CA . THR B 1 180 ? -7.445 -16.641 -26.906 1 98.88 180 THR B CA 1
ATOM 3923 C C . THR B 1 180 ? -6.551 -15.906 -25.922 1 98.88 180 THR B C 1
ATOM 3925 O O . THR B 1 180 ? -6.992 -15.539 -24.828 1 98.88 180 THR B O 1
ATOM 3928 N N . ALA B 1 181 ? -5.297 -15.719 -26.281 1 98.88 181 ALA B N 1
ATOM 3929 C CA . ALA B 1 181 ? -4.367 -15 -25.422 1 98.88 181 ALA B CA 1
ATOM 3930 C C . ALA B 1 181 ? -3.51 -14.023 -26.219 1 98.88 181 ALA B C 1
ATOM 3932 O O . ALA B 1 181 ? -3.295 -14.211 -27.406 1 98.88 181 ALA B O 1
ATOM 3933 N N . THR B 1 182 ? -3.111 -12.969 -25.578 1 98.69 182 THR B N 1
ATOM 3934 C CA . THR B 1 182 ? -2.186 -12.047 -26.234 1 98.69 182 THR B CA 1
ATOM 3935 C C . THR B 1 182 ? -0.743 -12.383 -25.859 1 98.69 182 THR B C 1
ATOM 3937 O O . THR B 1 182 ? -0.473 -12.883 -24.766 1 98.69 182 THR B O 1
ATOM 3940 N N . ALA B 1 183 ? 0.135 -12.125 -26.75 1 98.19 183 ALA B N 1
ATOM 3941 C CA . ALA B 1 183 ? 1.574 -12.266 -26.562 1 98.19 183 ALA B CA 1
ATOM 3942 C C . ALA B 1 183 ? 2.352 -11.375 -27.531 1 98.19 183 ALA B C 1
ATOM 3944 O O . ALA B 1 183 ? 1.793 -10.875 -28.5 1 98.19 183 ALA B O 1
ATOM 3945 N N . SER B 1 184 ? 3.58 -11.125 -27.156 1 97.5 184 SER B N 1
ATOM 3946 C CA . SER B 1 184 ? 4.457 -10.477 -28.125 1 97.5 184 SER B CA 1
ATOM 3947 C C . SER B 1 184 ? 4.844 -11.43 -29.25 1 97.5 184 SER B C 1
ATOM 3949 O O . SER B 1 184 ? 4.688 -12.648 -29.125 1 97.5 184 SER B O 1
ATOM 3951 N N . THR B 1 185 ? 5.363 -10.875 -30.297 1 97.75 185 THR B N 1
ATOM 3952 C CA . THR B 1 185 ? 5.656 -11.633 -31.516 1 97.75 185 THR B CA 1
ATOM 3953 C C . THR B 1 185 ? 6.492 -12.867 -31.188 1 97.75 185 THR B C 1
ATOM 3955 O O . THR B 1 185 ? 6.18 -13.969 -31.641 1 97.75 185 THR B O 1
ATOM 3958 N N . GLY B 1 186 ? 7.48 -12.727 -30.422 1 97.38 186 GLY B N 1
ATOM 3959 C CA . GLY B 1 186 ? 8.414 -13.805 -30.141 1 97.38 186 GLY B CA 1
ATOM 3960 C C . GLY B 1 186 ? 7.828 -14.867 -29.219 1 97.38 186 GLY B C 1
ATOM 3961 O O . GLY B 1 186 ? 8.398 -15.945 -29.078 1 97.38 186 GLY B O 1
ATOM 3962 N N . LYS B 1 187 ? 6.613 -14.672 -28.703 1 97.88 187 LYS B N 1
ATOM 3963 C CA . LYS B 1 187 ? 6.055 -15.594 -27.719 1 97.88 187 LYS B CA 1
ATOM 3964 C C . LYS B 1 187 ? 4.758 -16.219 -28.219 1 97.88 187 LYS B C 1
ATOM 3966 O O . LYS B 1 187 ? 4.086 -16.953 -27.484 1 97.88 187 LYS B O 1
ATOM 3971 N N . VAL B 1 188 ? 4.398 -16 -29.469 1 98.25 188 VAL B N 1
ATOM 3972 C CA . VAL B 1 188 ? 3.129 -16.469 -30.031 1 98.25 188 VAL B CA 1
ATOM 3973 C C . VAL B 1 188 ? 3.088 -17.984 -30.031 1 98.25 188 VAL B C 1
ATOM 3975 O O . VAL B 1 188 ? 2.148 -18.594 -29.5 1 98.25 188 VAL B O 1
ATOM 3978 N N . GLU B 1 189 ? 4.117 -18.625 -30.547 1 98.19 189 GLU B N 1
ATOM 3979 C CA . GLU B 1 189 ? 4.141 -20.078 -30.625 1 98.19 189 GLU B CA 1
ATOM 3980 C C . GLU B 1 189 ? 4.188 -20.719 -29.234 1 98.19 189 GLU B C 1
ATOM 3982 O O . GLU B 1 189 ? 3.57 -21.75 -29.016 1 98.19 189 GLU B O 1
ATOM 3987 N N . PHE B 1 190 ? 4.918 -20.062 -28.422 1 97.75 190 PHE B N 1
ATOM 3988 C CA . PHE B 1 190 ? 5.023 -20.531 -27.031 1 97.75 190 PHE B CA 1
ATOM 3989 C C . PHE B 1 190 ? 3.646 -20.594 -26.375 1 97.75 190 PHE B C 1
ATOM 3991 O O . PHE B 1 190 ? 3.275 -21.609 -25.797 1 97.75 190 PHE B O 1
ATOM 3998 N N . VAL B 1 191 ? 2.826 -19.562 -26.5 1 98.62 191 VAL B N 1
ATOM 3999 C CA . VAL B 1 191 ? 1.51 -19.469 -25.891 1 98.62 191 VAL B CA 1
ATOM 4000 C C . VAL B 1 191 ? 0.554 -20.453 -26.547 1 98.62 191 VAL B C 1
ATOM 4002 O O . VAL B 1 191 ? -0.292 -21.047 -25.891 1 98.62 191 VAL B O 1
ATOM 4005 N N . LYS B 1 192 ? 0.696 -20.703 -27.828 1 98.31 192 LYS B N 1
ATOM 4006 C CA . LYS B 1 192 ? -0.096 -21.703 -28.531 1 98.31 192 LYS B CA 1
ATOM 4007 C C . LYS B 1 192 ? 0.145 -23.094 -27.938 1 98.31 192 LYS B C 1
ATOM 4009 O O . LYS B 1 192 ? -0.8 -23.859 -27.734 1 98.31 192 LYS B O 1
ATOM 4014 N N . ARG B 1 193 ? 1.356 -23.359 -27.625 1 97.56 193 ARG B N 1
ATOM 4015 C CA . ARG B 1 193 ? 1.734 -24.672 -27.109 1 97.56 193 ARG B CA 1
ATOM 4016 C C . ARG B 1 193 ? 1.188 -24.891 -25.703 1 97.56 193 ARG B C 1
ATOM 4018 O O . ARG B 1 193 ? 1.048 -26.031 -25.25 1 97.56 193 ARG B O 1
ATOM 4025 N N . LEU B 1 194 ? 0.911 -23.828 -25.078 1 97.94 194 LEU B N 1
ATOM 4026 C CA . LEU B 1 194 ? 0.352 -23.938 -23.734 1 97.94 194 LEU B CA 1
ATOM 4027 C C . LEU B 1 194 ? -1.111 -24.359 -23.797 1 97.94 194 LEU B C 1
ATOM 4029 O O . LEU B 1 194 ? -1.678 -24.781 -22.781 1 97.94 194 LEU B O 1
ATOM 4033 N N . GLY B 1 195 ? -1.801 -24.109 -24.938 1 98 195 GLY B N 1
ATOM 4034 C CA . GLY B 1 195 ? -3.186 -24.531 -25.062 1 98 195 GLY B CA 1
ATOM 4035 C C . GLY B 1 195 ? -4.086 -23.469 -25.656 1 98 195 GLY B C 1
ATOM 4036 O O . GLY B 1 195 ? -5.277 -23.703 -25.875 1 98 195 GLY B O 1
ATOM 4037 N N . ALA B 1 196 ? -3.547 -22.328 -25.984 1 98.81 196 ALA B N 1
ATOM 4038 C CA . ALA B 1 196 ? -4.363 -21.297 -26.609 1 98.81 196 ALA B CA 1
ATOM 4039 C C . ALA B 1 196 ? -4.797 -21.703 -28 1 98.81 196 ALA B C 1
ATOM 4041 O O . ALA B 1 196 ? -3.99 -22.203 -28.797 1 98.81 196 ALA B O 1
ATOM 4042 N N . ASP B 1 197 ? -6.031 -21.484 -28.297 1 98.62 197 ASP B N 1
ATOM 4043 C CA . ASP B 1 197 ? -6.547 -21.75 -29.641 1 98.62 197 ASP B CA 1
ATOM 4044 C C . ASP B 1 197 ? -6.133 -20.656 -30.625 1 98.62 197 ASP B C 1
ATOM 4046 O O . ASP B 1 197 ? -5.855 -20.922 -31.781 1 98.62 197 ASP B O 1
ATOM 4050 N N . LYS B 1 198 ? -6.18 -19.469 -30.141 1 98.5 198 LYS B N 1
ATOM 4051 C CA . LYS B 1 198 ? -5.758 -18.281 -30.891 1 98.5 198 LYS B CA 1
ATOM 4052 C C . LYS B 1 198 ? -4.805 -17.438 -30.047 1 98.5 198 LYS B C 1
ATOM 4054 O O . LYS B 1 198 ? -4.961 -17.328 -28.828 1 98.5 198 LYS B O 1
ATOM 4059 N N . VAL B 1 199 ? -3.838 -16.844 -30.734 1 98.75 199 VAL B N 1
ATOM 4060 C CA . VAL B 1 199 ? -2.934 -15.906 -30.062 1 98.75 199 VAL B CA 1
ATOM 4061 C C . VAL B 1 199 ? -2.916 -14.578 -30.812 1 98.75 199 VAL B C 1
ATOM 4063 O O . VAL B 1 199 ? -2.707 -14.547 -32.031 1 98.75 199 VAL B O 1
ATOM 4066 N N . VAL B 1 200 ? -3.244 -13.539 -30.156 1 98.62 200 VAL B N 1
ATOM 4067 C CA . VAL B 1 200 ? -3.188 -12.188 -30.719 1 98.62 200 VAL B CA 1
ATOM 4068 C C . VAL B 1 200 ? -1.816 -11.578 -30.438 1 98.62 200 VAL B C 1
ATOM 4070 O O . VAL B 1 200 ? -1.445 -11.367 -29.281 1 98.62 200 VAL B O 1
ATOM 4073 N N . ASP B 1 201 ? -1.071 -11.328 -31.484 1 98.5 201 ASP B N 1
ATOM 4074 C CA . ASP B 1 201 ? 0.176 -10.578 -31.359 1 98.5 201 ASP B CA 1
ATOM 4075 C C . ASP B 1 201 ? -0.094 -9.094 -31.125 1 98.5 201 ASP B C 1
ATOM 4077 O O . ASP B 1 201 ? -0.396 -8.352 -32.062 1 98.5 201 ASP B O 1
ATOM 4081 N N . TYR B 1 202 ? 0.053 -8.75 -29.891 1 96.62 202 TYR B N 1
ATOM 4082 C CA . TYR B 1 202 ? -0.393 -7.41 -29.531 1 96.62 202 TYR B CA 1
ATOM 4083 C C . TYR B 1 202 ? 0.523 -6.352 -30.141 1 96.62 202 TYR B C 1
ATOM 4085 O O . TYR B 1 202 ? 0.216 -5.16 -30.109 1 96.62 202 TYR B O 1
ATOM 4093 N N . THR B 1 203 ? 1.684 -6.695 -30.703 1 96.5 203 THR B N 1
ATOM 4094 C CA . THR B 1 203 ? 2.568 -5.766 -31.391 1 96.5 203 THR B CA 1
ATOM 4095 C C . THR B 1 203 ? 2.053 -5.461 -32.781 1 96.5 203 THR B C 1
ATOM 4097 O O . THR B 1 203 ? 2.492 -4.504 -33.438 1 96.5 203 THR B O 1
ATOM 4100 N N . LYS B 1 204 ? 1.098 -6.191 -33.219 1 97.19 204 LYS B N 1
ATOM 4101 C CA . LYS B 1 204 ? 0.628 -6.074 -34.594 1 97.19 204 LYS B CA 1
ATOM 4102 C C . LYS B 1 204 ? -0.872 -5.801 -34.656 1 97.19 204 LYS B C 1
ATOM 4104 O O . LYS B 1 204 ? -1.371 -5.227 -35.625 1 97.19 204 LYS B O 1
ATOM 4109 N N . THR B 1 205 ? -1.543 -6.297 -33.688 1 96.94 205 THR B N 1
ATOM 4110 C CA . THR B 1 205 ? -3.002 -6.262 -33.688 1 96.94 205 THR B CA 1
ATOM 4111 C C . THR B 1 205 ? -3.52 -5.582 -32.406 1 96.94 205 THR B C 1
ATOM 4113 O O . THR B 1 205 ? -3.137 -5.949 -31.312 1 96.94 205 THR B O 1
ATOM 4116 N N . THR B 1 206 ? -4.375 -4.621 -32.625 1 97.12 206 THR B N 1
ATOM 4117 C CA . THR B 1 206 ? -5.008 -3.959 -31.469 1 97.12 206 THR B CA 1
ATOM 4118 C C . THR B 1 206 ? -6.27 -4.699 -31.047 1 97.12 206 THR B C 1
ATOM 4120 O O . THR B 1 206 ? -6.797 -5.523 -31.812 1 97.12 206 THR B O 1
ATOM 4123 N N . TYR B 1 207 ? -6.742 -4.453 -29.859 1 97.81 207 TYR B N 1
ATOM 4124 C CA . TYR B 1 207 ? -7.938 -5.109 -29.344 1 97.81 207 TYR B CA 1
ATOM 4125 C C . TYR B 1 207 ? -9.133 -4.855 -30.25 1 97.81 207 TYR B C 1
ATOM 4127 O O . TYR B 1 207 ? -9.977 -5.734 -30.438 1 97.81 207 TYR B O 1
ATOM 4135 N N . GLY B 1 208 ? -9.203 -3.586 -30.75 1 96.56 208 GLY B N 1
ATOM 4136 C CA . GLY B 1 208 ? -10.312 -3.199 -31.625 1 96.56 208 GLY B CA 1
ATOM 4137 C C . GLY B 1 208 ? -10.391 -4.02 -32.906 1 96.56 208 GLY B C 1
ATOM 4138 O O . GLY B 1 208 ? -11.445 -4.094 -33.531 1 96.56 208 GLY B O 1
ATOM 4139 N N . GLU B 1 209 ? -9.328 -4.637 -33.25 1 97.5 209 GLU B N 1
ATOM 4140 C CA . GLU B 1 209 ? -9.266 -5.41 -34.469 1 97.5 209 GLU B CA 1
ATOM 4141 C C . GLU B 1 209 ? -9.641 -6.867 -34.25 1 97.5 209 GLU B C 1
ATOM 4143 O O . GLU B 1 209 ? -9.773 -7.645 -35.188 1 97.5 209 GLU B O 1
ATOM 4148 N N . VAL B 1 210 ? -9.742 -7.219 -33 1 97.62 210 VAL B N 1
ATOM 4149 C CA . VAL B 1 210 ? -10.172 -8.57 -32.656 1 97.62 210 VAL B CA 1
ATOM 4150 C C . VAL B 1 210 ? -11.672 -8.719 -32.938 1 97.62 210 VAL B C 1
ATOM 4152 O O . VAL B 1 210 ? -12.484 -8.008 -32.312 1 97.62 210 VAL B O 1
ATOM 4155 N N . GLU B 1 211 ? -12.062 -9.57 -33.719 1 95.19 211 GLU B N 1
ATOM 4156 C CA . GLU B 1 211 ? -13.445 -9.703 -34.156 1 95.19 211 GLU B CA 1
ATOM 4157 C C . GLU B 1 211 ? -14.281 -10.469 -33.125 1 95.19 211 GLU B C 1
ATOM 4159 O O . GLU B 1 211 ? -15.422 -10.094 -32.844 1 95.19 211 GLU B O 1
ATOM 4164 N N . ASP B 1 212 ? -13.719 -11.516 -32.562 1 96.5 212 ASP B N 1
ATOM 4165 C CA . ASP B 1 212 ? -14.438 -12.336 -31.594 1 96.5 212 ASP B CA 1
ATOM 4166 C C . ASP B 1 212 ? -14.664 -11.555 -30.312 1 96.5 212 ASP B C 1
ATOM 4168 O O . ASP B 1 212 ? -13.844 -10.727 -29.922 1 96.5 212 ASP B O 1
ATOM 4172 N N . LYS B 1 213 ? -15.781 -11.875 -29.719 1 98.44 213 LYS B N 1
ATOM 4173 C CA . LYS B 1 213 ? -16.062 -11.414 -28.359 1 98.44 213 LYS B CA 1
ATOM 4174 C C . LYS B 1 213 ? -16.094 -12.578 -27.375 1 98.44 213 LYS B C 1
ATOM 4176 O O . LYS B 1 213 ? -16.469 -13.695 -27.75 1 98.44 213 LYS B O 1
ATOM 4181 N N . TYR B 1 214 ? -15.812 -12.305 -26.203 1 98.81 214 TYR B N 1
ATOM 4182 C CA . TYR B 1 214 ? -15.539 -13.406 -25.297 1 98.81 214 TYR B CA 1
ATOM 4183 C C . TYR B 1 214 ? -16.438 -13.328 -24.062 1 98.81 214 TYR B C 1
ATOM 4185 O O . TYR B 1 214 ? -16.812 -12.234 -23.625 1 98.81 214 TYR B O 1
ATOM 4193 N N . ASP B 1 215 ? -16.641 -14.469 -23.438 1 98.81 215 ASP B N 1
ATOM 4194 C CA . ASP B 1 215 ? -17.438 -14.57 -22.219 1 98.81 215 ASP B CA 1
ATOM 4195 C C . ASP B 1 215 ? -16.672 -14.062 -21 1 98.81 215 ASP B C 1
ATOM 4197 O O . ASP B 1 215 ? -17.266 -13.758 -19.969 1 98.81 215 ASP B O 1
ATOM 4201 N N . LEU B 1 216 ? -15.383 -13.992 -21.125 1 98.75 216 LEU B N 1
ATOM 4202 C CA . LEU B 1 216 ? -14.5 -13.516 -20.062 1 98.75 216 LEU B CA 1
ATOM 4203 C C . LEU B 1 216 ? -13.258 -12.852 -20.641 1 98.75 216 LEU B C 1
ATOM 4205 O O . LEU B 1 216 ? -12.641 -13.391 -21.562 1 98.75 216 LEU B O 1
ATOM 4209 N N . VAL B 1 217 ? -13 -11.688 -20.156 1 98.81 217 VAL B N 1
ATOM 4210 C CA . VAL B 1 217 ? -11.688 -11.094 -20.359 1 98.81 217 VAL B CA 1
ATOM 4211 C C . VAL B 1 217 ? -10.875 -11.188 -19.078 1 98.81 217 VAL B C 1
ATOM 4213 O O . VAL B 1 217 ? -11.305 -10.719 -18.016 1 98.81 217 VAL B O 1
ATOM 4216 N N . TYR B 1 218 ? -9.766 -11.867 -19.125 1 98.5 218 TYR B N 1
ATOM 4217 C CA . TYR B 1 218 ? -8.859 -12.109 -18.016 1 98.5 218 TYR B CA 1
ATOM 4218 C C . TYR B 1 218 ? -7.543 -11.375 -18.203 1 98.5 218 TYR B C 1
ATOM 4220 O O . TYR B 1 218 ? -6.68 -11.828 -18.969 1 98.5 218 TYR B O 1
ATOM 4228 N N . ASP B 1 219 ? -7.371 -10.32 -17.516 1 97.94 219 ASP B N 1
ATOM 4229 C CA . ASP B 1 219 ? -6.223 -9.445 -17.703 1 97.94 219 ASP B CA 1
ATOM 4230 C C . ASP B 1 219 ? -5.164 -9.672 -16.625 1 97.94 219 ASP B C 1
ATOM 4232 O O . ASP B 1 219 ? -5.418 -9.438 -15.445 1 97.94 219 ASP B O 1
ATOM 4236 N N . THR B 1 220 ? -3.969 -10.062 -17.062 1 96.5 220 THR B N 1
ATOM 4237 C CA . THR B 1 220 ? -2.908 -10.352 -16.094 1 96.5 220 THR B CA 1
ATOM 4238 C C . THR B 1 220 ? -1.854 -9.25 -16.109 1 96.5 220 THR B C 1
ATOM 4240 O O . THR B 1 220 ? -0.867 -9.32 -15.375 1 96.5 220 THR B O 1
ATOM 4243 N N . VAL B 1 221 ? -2.027 -8.156 -16.891 1 95.06 221 VAL B N 1
ATOM 4244 C CA . VAL B 1 221 ? -0.936 -7.199 -17.031 1 95.06 221 VAL B CA 1
ATOM 4245 C C . VAL B 1 221 ? -1.436 -5.793 -16.719 1 95.06 221 VAL B C 1
ATOM 4247 O O . VAL B 1 221 ? -0.653 -4.84 -16.688 1 95.06 221 VAL B O 1
ATOM 4250 N N . GLY B 1 222 ? -2.727 -5.668 -16.547 1 94.06 222 GLY B N 1
ATOM 4251 C CA . GLY B 1 222 ? -3.26 -4.383 -16.125 1 94.06 222 GLY B CA 1
ATOM 4252 C C . GLY B 1 222 ? -3.684 -3.504 -17.297 1 94.06 222 GLY B C 1
ATOM 4253 O O . GLY B 1 222 ? -3.549 -2.281 -17.234 1 94.06 222 GLY B O 1
ATOM 4254 N N . ASP B 1 223 ? -4.172 -4.055 -18.344 1 96.25 223 ASP B N 1
ATOM 4255 C CA . ASP B 1 223 ? -4.59 -3.291 -19.516 1 96.25 223 ASP B CA 1
ATOM 4256 C C . ASP B 1 223 ? -6.102 -3.373 -19.719 1 96.25 223 ASP B C 1
ATOM 4258 O O . ASP B 1 223 ? -6.59 -3.355 -20.844 1 96.25 223 ASP B O 1
ATOM 4262 N N . SER B 1 224 ? -6.809 -3.506 -18.641 1 96.12 224 SER B N 1
ATOM 4263 C CA . SER B 1 224 ? -8.25 -3.725 -18.703 1 96.12 224 SER B CA 1
ATOM 4264 C C . SER B 1 224 ? -8.969 -2.5 -19.266 1 96.12 224 SER B C 1
ATOM 4266 O O . SER B 1 224 ? -10.086 -2.609 -19.766 1 96.12 224 SER B O 1
ATOM 4268 N N . ARG B 1 225 ? -8.414 -1.294 -19.172 1 93.94 225 ARG B N 1
ATOM 4269 C CA . ARG B 1 225 ? -9.008 -0.092 -19.75 1 93.94 225 ARG B CA 1
ATOM 4270 C C . ARG B 1 225 ? -9.109 -0.211 -21.266 1 93.94 225 ARG B C 1
ATOM 4272 O O . ARG B 1 225 ? -9.969 0.424 -21.891 1 93.94 225 ARG B O 1
ATOM 4279 N N . ASN B 1 226 ? -8.227 -1.015 -21.828 1 96.25 226 ASN B N 1
ATOM 4280 C CA . ASN B 1 226 ? -8.219 -1.174 -23.281 1 96.25 226 ASN B CA 1
ATOM 4281 C C . ASN B 1 226 ? -8.797 -2.521 -23.703 1 96.25 226 ASN B C 1
ATOM 4283 O O . ASN B 1 226 ? -9.492 -2.613 -24.719 1 96.25 226 ASN B O 1
ATOM 4287 N N . SER B 1 227 ? -8.562 -3.52 -22.922 1 97.62 227 SER B N 1
ATOM 4288 C CA . SER B 1 227 ? -8.883 -4.879 -23.344 1 97.62 227 SER B CA 1
ATOM 4289 C C . SER B 1 227 ? -10.375 -5.168 -23.188 1 97.62 227 SER B C 1
ATOM 4291 O O . SER B 1 227 ? -10.875 -6.152 -23.734 1 97.62 227 SER B O 1
ATOM 4293 N N . TYR B 1 228 ? -11.07 -4.387 -22.516 1 96.81 228 TYR B N 1
ATOM 4294 C CA . TYR B 1 228 ? -12.477 -4.621 -22.234 1 96.81 228 TYR B CA 1
ATOM 4295 C C . TYR B 1 228 ? -13.289 -4.711 -23.516 1 96.81 228 TYR B C 1
ATOM 4297 O O . TYR B 1 228 ? -14.383 -5.285 -23.531 1 96.81 228 TYR B O 1
ATOM 4305 N N . VAL B 1 229 ? -12.82 -4.148 -24.609 1 97.31 229 VAL B N 1
ATOM 4306 C CA . VAL B 1 229 ? -13.586 -3.992 -25.844 1 97.31 229 VAL B CA 1
ATOM 4307 C C . VAL B 1 229 ? -13.82 -5.359 -26.484 1 97.31 229 VAL B C 1
ATOM 4309 O O . VAL B 1 229 ? -14.68 -5.504 -27.359 1 97.31 229 VAL B O 1
ATOM 4312 N N . VAL B 1 230 ? -13.07 -6.379 -26.047 1 98.31 230 VAL B N 1
ATOM 4313 C CA . VAL B 1 230 ? -13.227 -7.695 -26.656 1 98.31 230 VAL B CA 1
ATOM 4314 C C . VAL B 1 230 ? -14.211 -8.531 -25.844 1 98.31 230 VAL B C 1
ATOM 4316 O O . VAL B 1 230 ? -14.469 -9.688 -26.156 1 98.31 230 VAL B O 1
ATOM 4319 N N . ALA B 1 231 ? -14.695 -8.008 -24.797 1 98.38 231 ALA B N 1
ATOM 4320 C CA . ALA B 1 231 ? -15.664 -8.703 -23.953 1 98.38 231 ALA B CA 1
ATOM 4321 C C . ALA B 1 231 ? -17.062 -8.633 -24.547 1 98.38 231 ALA B C 1
ATOM 4323 O O . ALA B 1 231 ? -17.438 -7.617 -25.125 1 98.38 231 ALA B O 1
ATOM 4324 N N . LYS B 1 232 ? -17.859 -9.695 -24.438 1 98.25 232 LYS B N 1
ATOM 4325 C CA . LYS B 1 232 ? -19.297 -9.633 -24.719 1 98.25 232 LYS B CA 1
ATOM 4326 C C . LYS B 1 232 ? -20 -8.648 -23.781 1 98.25 232 LYS B C 1
ATOM 4328 O O . LYS B 1 232 ? -19.453 -8.289 -22.734 1 98.25 232 LYS B O 1
ATOM 4333 N N . GLU B 1 233 ? -21.172 -8.297 -24.188 1 95.62 233 GLU B N 1
ATOM 4334 C CA . GLU B 1 233 ? -21.953 -7.395 -23.359 1 95.62 233 GLU B CA 1
ATOM 4335 C C . GLU B 1 233 ? -22.172 -7.98 -21.969 1 95.62 233 GLU B C 1
ATOM 4337 O O . GLU B 1 233 ? -22.562 -9.141 -21.828 1 95.62 233 GLU B O 1
ATOM 4342 N N . ASN B 1 234 ? -21.766 -7.32 -20.953 1 93.81 234 ASN B N 1
ATOM 4343 C CA . ASN B 1 234 ? -21.969 -7.637 -19.547 1 93.81 234 ASN B CA 1
ATOM 4344 C C . ASN B 1 234 ? -21.094 -8.797 -19.094 1 93.81 234 ASN B C 1
ATOM 4346 O O . ASN B 1 234 ? -21.312 -9.383 -18.047 1 93.81 234 ASN B O 1
ATOM 4350 N N . ALA B 1 235 ? -20.156 -9.172 -19.984 1 97.56 235 ALA B N 1
ATOM 4351 C CA . ALA B 1 235 ? -19.234 -10.227 -19.594 1 97.56 235 ALA B CA 1
ATOM 4352 C C . ALA B 1 235 ? -18.281 -9.727 -18.5 1 97.56 235 ALA B C 1
ATOM 4354 O O . ALA B 1 235 ? -17.891 -8.555 -18.484 1 97.56 235 ALA B O 1
ATOM 4355 N N . PRO B 1 236 ? -17.906 -10.609 -17.641 1 97.38 236 PRO B N 1
ATOM 4356 C CA . PRO B 1 236 ? -16.953 -10.195 -16.594 1 97.38 236 PRO B CA 1
ATOM 4357 C C . PRO B 1 236 ? -15.57 -9.883 -17.156 1 97.38 236 PRO B C 1
ATOM 4359 O O . PRO B 1 236 ? -15.109 -10.539 -18.094 1 97.38 236 PRO B O 1
ATOM 4362 N N . ILE B 1 237 ? -14.992 -8.867 -16.578 1 97.75 237 ILE B N 1
ATOM 4363 C CA . ILE B 1 237 ? -13.594 -8.492 -16.797 1 97.75 237 ILE B CA 1
ATOM 4364 C C . ILE B 1 237 ? -12.805 -8.648 -15.5 1 97.75 237 ILE B C 1
ATOM 4366 O O . ILE B 1 237 ? -13.094 -7.988 -14.5 1 97.75 237 ILE B O 1
ATOM 4370 N N . ILE B 1 238 ? -11.836 -9.555 -15.523 1 97.25 238 ILE B N 1
ATOM 4371 C CA . ILE B 1 238 ? -10.969 -9.781 -14.375 1 97.25 238 ILE B CA 1
ATOM 4372 C C . ILE B 1 238 ? -9.625 -9.102 -14.602 1 97.25 238 ILE B C 1
ATOM 4374 O O . ILE B 1 238 ? -9.031 -9.227 -15.68 1 97.25 238 ILE B O 1
ATOM 4378 N N . ASP B 1 239 ? -9.164 -8.352 -13.648 1 95.62 239 ASP B N 1
ATOM 4379 C CA . ASP B 1 239 ? -7.848 -7.73 -13.617 1 95.62 239 ASP B CA 1
ATOM 4380 C C . ASP B 1 239 ? -7.102 -8.078 -12.328 1 95.62 239 ASP B C 1
ATOM 4382 O O . ASP B 1 239 ? -7.551 -7.738 -11.234 1 95.62 239 ASP B O 1
ATOM 4386 N N . ILE B 1 240 ? -5.941 -8.719 -12.453 1 93.06 240 ILE B N 1
ATOM 4387 C CA . ILE B 1 240 ? -5.273 -9.188 -11.242 1 93.06 240 ILE B CA 1
ATOM 4388 C C . ILE B 1 240 ? -4.254 -8.156 -10.773 1 93.06 240 ILE B C 1
ATOM 4390 O O . ILE B 1 240 ? -3.574 -8.352 -9.766 1 93.06 240 ILE B O 1
ATOM 4394 N N . THR B 1 241 ? -4.129 -7.07 -11.523 1 90.25 241 THR B N 1
ATOM 4395 C CA . THR B 1 241 ? -3.258 -5.977 -11.102 1 90.25 241 THR B CA 1
ATOM 4396 C C . THR B 1 241 ? -4.023 -4.977 -10.242 1 90.25 241 THR B C 1
ATOM 4398 O O . THR B 1 241 ? -5.234 -4.801 -10.414 1 90.25 241 THR B O 1
ATOM 4401 N N . TRP B 1 242 ? -3.254 -4.375 -9.352 1 83.25 242 TRP B N 1
ATOM 4402 C CA . TRP B 1 242 ? -3.879 -3.344 -8.531 1 83.25 242 TRP B CA 1
ATOM 4403 C C . TRP B 1 242 ? -3.131 -2.02 -8.648 1 83.25 242 TRP B C 1
ATOM 4405 O O . TRP B 1 242 ? -1.9 -1.984 -8.562 1 83.25 242 TRP B O 1
ATOM 4415 N N . PRO B 1 243 ? -3.924 -0.86 -8.688 1 79.12 243 PRO B N 1
ATOM 4416 C CA . PRO B 1 243 ? -5.355 -0.828 -9.008 1 79.12 243 PRO B CA 1
ATOM 4417 C C . PRO B 1 243 ? -5.652 -1.233 -10.445 1 79.12 243 PRO B C 1
ATOM 4419 O O . PRO B 1 243 ? -4.816 -1.026 -11.336 1 79.12 243 PRO B O 1
ATOM 4422 N N . PRO B 1 244 ? -6.898 -1.87 -10.602 1 86.31 244 PRO B N 1
ATOM 4423 C CA . PRO B 1 244 ? -7.254 -2.125 -12 1 86.31 244 PRO B CA 1
ATOM 4424 C C . PRO B 1 244 ? -7.305 -0.85 -12.836 1 86.31 244 PRO B C 1
ATOM 4426 O O . PRO B 1 244 ? -7.688 0.209 -12.336 1 86.31 244 PRO B O 1
ATOM 4429 N N . SER B 1 245 ? -6.902 -0.981 -14.055 1 86.56 245 SER B N 1
ATOM 4430 C CA . SER B 1 245 ? -6.906 0.193 -14.922 1 86.56 245 SER B CA 1
ATOM 4431 C C . SER B 1 245 ? -8.32 0.569 -15.336 1 86.56 245 SER B C 1
ATOM 4433 O O . SER B 1 245 ? -8.586 1.723 -15.68 1 86.56 245 SER B O 1
ATOM 4435 N N . ASN B 1 246 ? -9.148 -0.453 -15.43 1 88.44 246 ASN B N 1
ATOM 4436 C CA . ASN B 1 246 ? -10.578 -0.263 -15.656 1 88.44 246 ASN B CA 1
ATOM 4437 C C . ASN B 1 246 ? -11.367 -0.336 -14.359 1 88.44 246 ASN B C 1
ATOM 4439 O O . ASN B 1 246 ? -11.43 -1.388 -13.719 1 88.44 246 ASN B O 1
ATOM 4443 N N . PRO B 1 247 ? -12.031 0.706 -13.992 1 81.75 247 PRO B N 1
ATOM 4444 C CA . PRO B 1 247 ? -12.789 0.711 -12.734 1 81.75 247 PRO B CA 1
ATOM 4445 C C . PRO B 1 247 ? -13.914 -0.323 -12.719 1 81.75 247 PRO B C 1
ATOM 4447 O O . PRO B 1 247 ? -14.383 -0.708 -11.648 1 81.75 247 PRO B O 1
ATOM 4450 N N . LYS B 1 248 ? -14.312 -0.757 -13.812 1 86.06 248 LYS B N 1
ATOM 4451 C CA . LYS B 1 248 ? -15.391 -1.734 -13.891 1 86.06 248 LYS B CA 1
ATOM 4452 C C . LYS B 1 248 ? -14.852 -3.16 -13.797 1 86.06 248 LYS B C 1
ATOM 4454 O O . LYS B 1 248 ? -15.625 -4.113 -13.656 1 86.06 248 LYS B O 1
ATOM 4459 N N . ALA B 1 249 ? -13.586 -3.291 -13.914 1 90.88 249 ALA B N 1
ATOM 4460 C CA . ALA B 1 249 ? -12.992 -4.621 -13.781 1 90.88 249 ALA B CA 1
ATOM 4461 C C . ALA B 1 249 ? -13.023 -5.098 -12.336 1 90.88 249 ALA B C 1
ATOM 4463 O O . ALA B 1 249 ? -12.914 -4.293 -11.406 1 90.88 249 ALA B O 1
ATOM 4464 N N . GLN B 1 250 ? -13.18 -6.348 -12.211 1 89 250 GLN B N 1
ATOM 4465 C CA . GLN B 1 250 ? -13.109 -6.957 -10.891 1 89 250 GLN B CA 1
ATOM 4466 C C . GLN B 1 250 ? -11.68 -7.363 -10.547 1 89 250 GLN B C 1
ATOM 4468 O O . GLN B 1 250 ? -11.031 -8.07 -11.312 1 89 250 GLN B O 1
ATOM 4473 N N . HIS B 1 251 ? -11.32 -6.816 -9.43 1 82.88 251 HIS B N 1
ATOM 4474 C CA . HIS B 1 251 ? -10.023 -7.262 -8.938 1 82.88 251 HIS B CA 1
ATOM 4475 C C . HIS B 1 251 ? -10.141 -8.594 -8.211 1 82.88 251 HIS B C 1
ATOM 4477 O O . HIS B 1 251 ? -11 -8.758 -7.34 1 82.88 251 HIS B O 1
ATOM 4483 N N . SER B 1 252 ? -9.391 -9.5 -8.617 1 74.56 252 SER B N 1
ATOM 4484 C CA . SER B 1 252 ? -9.344 -10.789 -7.941 1 74.56 252 SER B CA 1
ATOM 4485 C C . SER B 1 252 ? -8.078 -10.922 -7.094 1 74.56 252 SER B C 1
ATOM 4487 O O . SER B 1 252 ? -6.965 -10.773 -7.598 1 74.56 252 SER B O 1
ATOM 4489 N N . SER B 1 253 ? -8.492 -11.055 -5.789 1 71.06 253 SER B N 1
ATOM 4490 C CA . SER B 1 253 ? -7.387 -11.25 -4.859 1 71.06 253 SER B CA 1
ATOM 4491 C C . SER B 1 253 ? -7.008 -12.727 -4.75 1 71.06 253 SER B C 1
ATOM 4493 O O . SER B 1 253 ? -7.359 -13.523 -5.617 1 71.06 253 SER B O 1
ATOM 4495 N N . LEU B 1 254 ? -5.969 -12.93 -3.963 1 77.88 254 LEU B N 1
ATOM 4496 C CA . LEU B 1 254 ? -5.383 -14.258 -3.814 1 77.88 254 LEU B CA 1
ATOM 4497 C C . LEU B 1 254 ? -5.844 -14.914 -2.518 1 77.88 254 LEU B C 1
ATOM 4499 O O . LEU B 1 254 ? -5.949 -14.25 -1.484 1 77.88 254 LEU B O 1
ATOM 4503 N N . THR B 1 255 ? -6.414 -16.125 -2.654 1 75.31 255 THR B N 1
ATOM 4504 C CA . THR B 1 255 ? -6.578 -16.969 -1.483 1 75.31 255 THR B CA 1
ATOM 4505 C C . THR B 1 255 ? -5.367 -17.891 -1.308 1 75.31 255 THR B C 1
ATOM 4507 O O . THR B 1 255 ? -5.039 -18.672 -2.201 1 75.31 255 THR B O 1
ATOM 4510 N N . VAL B 1 256 ? -4.777 -17.703 -0.258 1 84 256 VAL B N 1
ATOM 4511 C CA . VAL B 1 256 ? -3.598 -18.516 0.034 1 84 256 VAL B CA 1
ATOM 4512 C C . VAL B 1 256 ? -4.008 -19.781 0.788 1 84 256 VAL B C 1
ATOM 4514 O O . VAL B 1 256 ? -4.535 -19.703 1.899 1 84 256 VAL B O 1
ATOM 4517 N N . SER B 1 257 ? -3.754 -20.938 0.124 1 90.5 257 SER B N 1
ATOM 4518 C CA . SER B 1 257 ? -4.164 -22.203 0.737 1 90.5 257 SER B CA 1
ATOM 4519 C C . SER B 1 257 ? -3.443 -23.391 0.103 1 90.5 257 SER B C 1
ATOM 4521 O O . SER B 1 257 ? -3.381 -23.5 -1.123 1 90.5 257 SER B O 1
ATOM 4523 N N . GLY B 1 258 ? -2.996 -24.281 0.975 1 94.88 258 GLY B N 1
ATOM 4524 C CA . GLY B 1 258 ? -2.434 -25.531 0.501 1 94.88 258 GLY B CA 1
ATOM 4525 C C . GLY B 1 258 ? -3.459 -26.438 -0.154 1 94.88 258 GLY B C 1
ATOM 4526 O O . GLY B 1 258 ? -3.127 -27.203 -1.056 1 94.88 258 GLY B O 1
ATOM 4527 N N . ASP B 1 259 ? -4.66 -26.266 0.218 1 95.06 259 ASP B N 1
ATOM 4528 C CA . ASP B 1 259 ? -5.73 -27.109 -0.314 1 95.06 259 ASP B CA 1
ATOM 4529 C C . ASP B 1 259 ? -5.93 -26.859 -1.808 1 95.06 259 ASP B C 1
ATOM 4531 O O . ASP B 1 259 ? -6.258 -27.781 -2.557 1 95.06 259 ASP B O 1
ATOM 4535 N N . ILE B 1 260 ? -5.777 -25.672 -2.201 1 95.5 260 ILE B N 1
ATOM 4536 C CA . ILE B 1 260 ? -5.891 -25.344 -3.617 1 95.5 260 ILE B CA 1
ATOM 4537 C C . ILE B 1 260 ? -4.805 -26.062 -4.406 1 95.5 260 ILE B C 1
ATOM 4539 O O . ILE B 1 260 ? -5.07 -26.625 -5.473 1 95.5 260 ILE B O 1
ATOM 4543 N N . LEU B 1 261 ? -3.637 -26.094 -3.902 1 97.75 261 LEU B N 1
ATOM 4544 C CA . LEU B 1 261 ? -2.525 -26.781 -4.551 1 97.75 261 LEU B CA 1
ATOM 4545 C C . LEU B 1 261 ? -2.777 -28.281 -4.621 1 97.75 261 LEU B C 1
ATOM 4547 O O . LEU B 1 261 ? -2.518 -28.906 -5.645 1 97.75 261 LEU B O 1
ATOM 4551 N N . GLU B 1 262 ? -3.301 -28.781 -3.584 1 97.5 262 GLU B N 1
ATOM 4552 C CA . GLU B 1 262 ? -3.621 -30.203 -3.553 1 97.5 262 GLU B CA 1
ATOM 4553 C C . GLU B 1 262 ? -4.668 -30.562 -4.605 1 97.5 262 GLU B C 1
ATOM 4555 O O . GLU B 1 262 ? -4.602 -31.625 -5.223 1 97.5 262 GLU B O 1
ATOM 4560 N N . LYS B 1 263 ? -5.555 -29.734 -4.719 1 96.75 263 LYS B N 1
ATOM 4561 C CA . LYS B 1 263 ? -6.621 -29.938 -5.695 1 96.75 263 LYS B CA 1
ATOM 4562 C C . LYS B 1 263 ? -6.051 -30.109 -7.102 1 96.75 263 LYS B C 1
ATOM 4564 O O . LYS B 1 263 ? -6.602 -30.859 -7.91 1 96.75 263 LYS B O 1
ATOM 4569 N N . PHE B 1 264 ? -4.949 -29.516 -7.402 1 97.5 264 PHE B N 1
ATOM 4570 C CA . PHE B 1 264 ? -4.43 -29.531 -8.766 1 97.5 264 PHE B CA 1
ATOM 4571 C C . PHE B 1 264 ? -3.295 -30.531 -8.898 1 97.5 264 PHE B C 1
ATOM 4573 O O . PHE B 1 264 ? -2.721 -30.688 -9.977 1 97.5 264 PHE B O 1
ATOM 4580 N N . ARG B 1 265 ? -2.971 -31.266 -7.879 1 97.81 265 ARG B N 1
ATOM 4581 C CA . ARG B 1 265 ? -1.893 -32.25 -7.891 1 97.81 265 ARG B CA 1
ATOM 4582 C C . ARG B 1 265 ? -2.086 -33.25 -9.016 1 97.81 265 ARG B C 1
ATOM 4584 O O . ARG B 1 265 ? -1.161 -33.5 -9.789 1 97.81 265 ARG B O 1
ATOM 4591 N N . PRO B 1 266 ? -3.285 -33.781 -9.234 1 97.5 266 PRO B N 1
ATOM 4592 C CA . PRO B 1 266 ? -3.455 -34.75 -10.32 1 97.5 266 PRO B CA 1
ATOM 4593 C C . PRO B 1 266 ? -3.152 -34.156 -11.695 1 97.5 266 PRO B C 1
ATOM 4595 O O . PRO B 1 266 ? -2.611 -34.844 -12.562 1 97.5 266 PRO B O 1
ATOM 4598 N N . TYR B 1 267 ? -3.484 -32.906 -11.906 1 97.94 267 TYR B N 1
ATOM 4599 C CA . TYR B 1 267 ? -3.232 -32.25 -13.188 1 97.94 267 TYR B CA 1
ATOM 4600 C C . TYR B 1 267 ? -1.743 -32 -13.391 1 97.94 267 TYR B C 1
ATOM 4602 O O . TYR B 1 267 ? -1.238 -32.094 -14.516 1 97.94 267 TYR B O 1
ATOM 4610 N N . LEU B 1 268 ? -1.101 -31.734 -12.305 1 98.38 268 LEU B N 1
ATOM 4611 C CA . LEU B 1 268 ? 0.34 -31.516 -12.359 1 98.38 268 LEU B CA 1
ATOM 4612 C C . LEU B 1 268 ? 1.086 -32.812 -12.578 1 98.38 268 LEU B C 1
ATOM 4614 O O . LEU B 1 268 ? 2.016 -32.875 -13.383 1 98.38 268 LEU B O 1
ATOM 4618 N N . GLU B 1 269 ? 0.624 -33.844 -11.938 1 97.75 269 GLU B N 1
ATOM 4619 C CA . GLU B 1 269 ? 1.301 -35.156 -12.023 1 97.75 269 GLU B CA 1
ATOM 4620 C C . GLU B 1 269 ? 1.038 -35.812 -13.367 1 97.75 269 GLU B C 1
ATOM 4622 O O . GLU B 1 269 ? 1.884 -36.562 -13.875 1 97.75 269 GLU B O 1
ATOM 4627 N N . SER B 1 270 ? -0.101 -35.562 -13.992 1 96.94 270 SER B N 1
ATOM 4628 C CA . SER B 1 270 ? -0.431 -36.125 -15.289 1 96.94 270 SER B CA 1
ATOM 4629 C C . SER B 1 270 ? 0.179 -35.312 -16.422 1 96.94 270 SER B C 1
ATOM 4631 O O . SER B 1 270 ? 0.177 -35.75 -17.578 1 96.94 270 SER B O 1
ATOM 4633 N N . GLY B 1 271 ? 0.59 -34.125 -16.094 1 96 271 GLY B N 1
ATOM 4634 C CA . GLY B 1 271 ? 1.183 -33.25 -17.109 1 96 271 GLY B CA 1
ATOM 4635 C C . GLY B 1 271 ? 0.166 -32.406 -17.828 1 96 271 GLY B C 1
ATOM 4636 O O . GLY B 1 271 ? 0.519 -31.625 -18.734 1 96 271 GLY B O 1
ATOM 4637 N N . LYS B 1 272 ? -1.012 -32.438 -17.453 1 96.62 272 LYS B N 1
ATOM 4638 C CA . LYS B 1 272 ? -2.049 -31.609 -18.031 1 96.62 272 LYS B CA 1
ATOM 4639 C C . LYS B 1 272 ? -1.835 -30.141 -17.672 1 96.62 272 LYS B C 1
ATOM 4641 O O . LYS B 1 272 ? -2.219 -29.25 -18.438 1 96.62 272 LYS B O 1
ATOM 4646 N N . LEU B 1 273 ? -1.34 -29.938 -16.531 1 97.81 273 LEU B N 1
ATOM 4647 C CA . LEU B 1 273 ? -0.848 -28.625 -16.109 1 97.81 273 LEU B CA 1
ATOM 4648 C C . LEU B 1 273 ? 0.664 -28.656 -15.906 1 97.81 273 LEU B C 1
ATOM 4650 O O . LEU B 1 273 ? 1.196 -29.578 -15.289 1 97.81 273 LEU B O 1
ATOM 4654 N N . LYS B 1 274 ? 1.284 -27.688 -16.469 1 97.94 274 LYS B N 1
ATOM 4655 C CA . LYS B 1 274 ? 2.742 -27.656 -16.422 1 97.94 274 LYS B CA 1
ATOM 4656 C C . LYS B 1 274 ? 3.246 -26.359 -15.797 1 97.94 274 LYS B C 1
ATOM 4658 O O . LYS B 1 274 ? 2.688 -25.297 -16.047 1 97.94 274 LYS B O 1
ATOM 4663 N N . ALA B 1 275 ? 4.27 -26.5 -15.008 1 98.38 275 ALA B N 1
ATOM 4664 C CA . ALA B 1 275 ? 5.012 -25.328 -14.531 1 98.38 275 ALA B CA 1
ATOM 4665 C C . ALA B 1 275 ? 5.816 -24.703 -15.664 1 98.38 275 ALA B C 1
ATOM 4667 O O . ALA B 1 275 ? 6.406 -25.406 -16.484 1 98.38 275 ALA B O 1
ATOM 4668 N N . VAL B 1 276 ? 5.844 -23.438 -15.727 1 98.44 276 VAL B N 1
ATOM 4669 C CA . VAL B 1 276 ? 6.609 -22.719 -16.75 1 98.44 276 VAL B CA 1
ATOM 4670 C C . VAL B 1 276 ? 7.629 -21.797 -16.094 1 98.44 276 VAL B C 1
ATOM 4672 O O . VAL B 1 276 ? 7.262 -20.797 -15.484 1 98.44 276 VAL B O 1
ATOM 4675 N N . ILE B 1 277 ? 8.836 -22.125 -16.188 1 98.56 277 ILE B N 1
ATOM 4676 C CA . ILE B 1 277 ? 9.938 -21.328 -15.664 1 98.56 277 ILE B CA 1
ATOM 4677 C C . ILE B 1 277 ? 10.594 -20.531 -16.781 1 98.56 277 ILE B C 1
ATOM 4679 O O . ILE B 1 277 ? 10.812 -21.062 -17.891 1 98.56 277 ILE B O 1
ATOM 4683 N N . ASP B 1 278 ? 10.82 -19.312 -16.516 1 98.56 278 ASP B N 1
ATOM 4684 C CA . ASP B 1 278 ? 11.492 -18.469 -17.5 1 98.56 278 ASP B CA 1
ATOM 4685 C C . ASP B 1 278 ? 12.852 -19.062 -17.891 1 98.56 278 ASP B C 1
ATOM 4687 O O . ASP B 1 278 ? 13.617 -19.484 -17.016 1 98.56 278 ASP B O 1
ATOM 4691 N N . PRO B 1 279 ? 13.18 -19.031 -19.125 1 96.75 279 PRO B N 1
ATOM 4692 C CA . PRO B 1 279 ? 14.414 -19.688 -19.578 1 96.75 279 PRO B CA 1
ATOM 4693 C C . PRO B 1 279 ? 15.672 -18.969 -19.109 1 96.75 279 PRO B C 1
ATOM 4695 O O . PRO B 1 279 ? 16.766 -19.547 -19.141 1 96.75 279 PRO B O 1
ATOM 4698 N N . ASN B 1 280 ? 15.57 -17.75 -18.703 1 95.06 280 ASN B N 1
ATOM 4699 C CA . ASN B 1 280 ? 16.734 -17.031 -18.203 1 95.06 280 ASN B CA 1
ATOM 4700 C C . ASN B 1 280 ? 17.125 -17.484 -16.797 1 95.06 280 ASN B C 1
ATOM 4702 O O . ASN B 1 280 ? 18.203 -17.141 -16.312 1 95.06 280 ASN B O 1
ATOM 4706 N N . GLY B 1 281 ? 16.25 -18.219 -16.234 1 89.94 281 GLY B N 1
ATOM 4707 C CA . GLY B 1 281 ? 16.547 -18.734 -14.914 1 89.94 281 GLY B CA 1
ATOM 4708 C C . GLY B 1 281 ? 16.812 -20.234 -14.898 1 89.94 281 GLY B C 1
ATOM 4709 O O . GLY B 1 281 ? 16.891 -20.859 -15.953 1 89.94 281 GLY B O 1
ATOM 4710 N N . PRO B 1 282 ? 16.969 -20.766 -13.719 1 97.25 282 PRO B N 1
ATOM 4711 C CA . PRO B 1 282 ? 16.859 -20.141 -12.398 1 97.25 282 PRO B CA 1
ATOM 4712 C C . PRO B 1 282 ? 18.031 -19.219 -12.094 1 97.25 282 PRO B C 1
ATOM 4714 O O . PRO B 1 282 ? 19.141 -19.422 -12.609 1 97.25 282 PRO B O 1
ATOM 4717 N N . PHE B 1 283 ? 17.797 -18.203 -11.344 1 98.38 283 PHE B N 1
ATOM 4718 C CA . PHE B 1 283 ? 18.844 -17.344 -10.805 1 98.38 283 PHE B CA 1
ATOM 4719 C C . PHE B 1 283 ? 19.375 -17.906 -9.484 1 98.38 283 PHE B C 1
ATOM 4721 O O . PHE B 1 283 ? 18.594 -18.391 -8.656 1 98.38 283 PHE B O 1
ATOM 4728 N N . HIS B 1 284 ? 20.609 -17.797 -9.312 1 97.69 284 HIS B N 1
ATOM 4729 C CA . HIS B 1 284 ? 21.219 -18.219 -8.055 1 97.69 284 HIS B CA 1
ATOM 4730 C C . HIS B 1 284 ? 20.766 -17.328 -6.902 1 97.69 284 HIS B C 1
ATOM 4732 O O . HIS B 1 284 ? 20.578 -16.125 -7.074 1 97.69 284 HIS B O 1
ATOM 4738 N N . PHE B 1 285 ? 20.734 -17.922 -5.734 1 97.88 285 PHE B N 1
ATOM 4739 C CA . PHE B 1 285 ? 20.328 -17.234 -4.52 1 97.88 285 PHE B CA 1
ATOM 4740 C C . PHE B 1 285 ? 21.188 -16 -4.289 1 97.88 285 PHE B C 1
ATOM 4742 O O . PHE B 1 285 ? 20.703 -14.992 -3.768 1 97.88 285 PHE B O 1
ATOM 4749 N N . ASN B 1 286 ? 22.312 -16 -4.738 1 97.06 286 ASN B N 1
ATOM 4750 C CA . ASN B 1 286 ? 23.203 -14.867 -4.562 1 97.06 286 ASN B CA 1
ATOM 4751 C C . ASN B 1 286 ? 22.938 -13.766 -5.59 1 97.06 286 ASN B C 1
ATOM 4753 O O . ASN B 1 286 ? 23.516 -12.68 -5.516 1 97.06 286 ASN B O 1
ATOM 4757 N N . ASN B 1 287 ? 22.062 -14.008 -6.516 1 97.25 287 ASN B N 1
ATOM 4758 C CA . ASN B 1 287 ? 21.812 -13.07 -7.605 1 97.25 287 ASN B CA 1
ATOM 4759 C C . ASN B 1 287 ? 20.375 -12.555 -7.578 1 97.25 287 ASN B C 1
ATOM 4761 O O . ASN B 1 287 ? 19.766 -12.344 -8.633 1 97.25 287 ASN B O 1
ATOM 4765 N N . VAL B 1 288 ? 19.859 -12.406 -6.445 1 97.94 288 VAL B N 1
ATOM 4766 C CA . VAL B 1 288 ? 18.469 -12 -6.266 1 97.94 288 VAL B CA 1
ATOM 4767 C C . VAL B 1 288 ? 18.25 -10.617 -6.871 1 97.94 288 VAL B C 1
ATOM 4769 O O . VAL B 1 288 ? 17.203 -10.352 -7.477 1 97.94 288 VAL B O 1
ATOM 4772 N N . ILE B 1 289 ? 19.172 -9.711 -6.762 1 98.38 289 ILE B N 1
ATOM 4773 C CA . ILE B 1 289 ? 19.047 -8.367 -7.312 1 98.38 289 ILE B CA 1
ATOM 4774 C C . ILE B 1 289 ? 18.922 -8.445 -8.836 1 98.38 289 ILE B C 1
ATOM 4776 O O . ILE B 1 289 ? 18.094 -7.758 -9.43 1 98.38 289 ILE B O 1
ATOM 4780 N N . LYS B 1 290 ? 19.734 -9.297 -9.438 1 98 290 LYS B N 1
ATOM 4781 C CA . LYS B 1 290 ? 19.641 -9.508 -10.875 1 98 290 LYS B CA 1
ATOM 4782 C C . LYS B 1 290 ? 18.266 -10.078 -11.258 1 98 290 LYS B C 1
ATOM 4784 O O . LYS B 1 290 ? 17.672 -9.664 -12.258 1 98 290 LYS B O 1
ATOM 4789 N N . ALA B 1 291 ? 17.844 -11.023 -10.492 1 98.56 291 ALA B N 1
ATOM 4790 C CA . ALA B 1 291 ? 16.547 -11.648 -10.75 1 98.56 291 ALA B CA 1
ATOM 4791 C C . ALA B 1 291 ? 15.422 -10.625 -10.688 1 98.56 291 ALA B C 1
ATOM 4793 O O . ALA B 1 291 ? 14.547 -10.602 -11.562 1 98.56 291 ALA B O 1
ATOM 4794 N N . PHE B 1 292 ? 15.438 -9.766 -9.672 1 98.62 292 PHE B N 1
ATOM 4795 C CA . PHE B 1 292 ? 14.445 -8.703 -9.57 1 98.62 292 PHE B CA 1
ATOM 4796 C C . PHE B 1 292 ? 14.562 -7.738 -10.742 1 98.62 292 PHE B C 1
ATOM 4798 O O . PHE B 1 292 ? 13.555 -7.258 -11.266 1 98.62 292 PHE B O 1
ATOM 4805 N N . GLY B 1 293 ? 15.812 -7.383 -11.117 1 98.19 293 GLY B N 1
ATOM 4806 C CA . GLY B 1 293 ? 16 -6.551 -12.289 1 98.19 293 GLY B CA 1
ATOM 4807 C C . GLY B 1 293 ? 15.32 -7.109 -13.531 1 98.19 293 GLY B C 1
ATOM 4808 O O . GLY B 1 293 ? 14.672 -6.371 -14.273 1 98.19 293 GLY B O 1
ATOM 4809 N N . TYR B 1 294 ? 15.453 -8.375 -13.719 1 97.88 294 TYR B N 1
ATOM 4810 C CA . TYR B 1 294 ? 14.836 -9.055 -14.859 1 97.88 294 TYR B CA 1
ATOM 4811 C C . TYR B 1 294 ? 13.32 -9.062 -14.734 1 97.88 294 TYR B C 1
ATOM 4813 O O . TYR B 1 294 ? 12.609 -8.695 -15.68 1 97.88 294 TYR B O 1
ATOM 4821 N N . LEU B 1 295 ? 12.789 -9.414 -13.57 1 98 295 LEU B N 1
ATOM 4822 C CA . LEU B 1 295 ? 11.352 -9.461 -13.344 1 98 295 LEU B CA 1
ATOM 4823 C C . LEU B 1 295 ? 10.711 -8.102 -13.617 1 98 295 LEU B C 1
ATOM 4825 O O . LEU B 1 295 ? 9.656 -8.023 -14.242 1 98 295 LEU B O 1
ATOM 4829 N N . GLU B 1 296 ? 11.328 -7.086 -13.203 1 96.75 296 GLU B N 1
ATOM 4830 C CA . GLU B 1 296 ? 10.766 -5.738 -13.234 1 96.75 296 GLU B CA 1
ATOM 4831 C C . GLU B 1 296 ? 10.758 -5.176 -14.656 1 96.75 296 GLU B C 1
ATOM 4833 O O . GLU B 1 296 ? 10.125 -4.152 -14.914 1 96.75 296 GLU B O 1
ATOM 4838 N N . THR B 1 297 ? 11.383 -5.836 -15.617 1 94.44 297 THR B N 1
ATOM 4839 C CA . THR B 1 297 ? 11.281 -5.438 -17.016 1 94.44 297 THR B CA 1
ATOM 4840 C C . THR B 1 297 ? 9.898 -5.773 -17.578 1 94.44 297 THR B C 1
ATOM 4842 O O . THR B 1 297 ? 9.492 -5.23 -18.594 1 94.44 297 THR B O 1
ATOM 4845 N N . GLY B 1 298 ? 9.258 -6.746 -16.953 1 93.44 298 GLY B N 1
ATOM 4846 C CA . GLY B 1 298 ? 7.949 -7.168 -17.422 1 93.44 298 GLY B CA 1
ATOM 4847 C C . GLY B 1 298 ? 8.023 -8.086 -18.641 1 93.44 298 GLY B C 1
ATOM 4848 O O . GLY B 1 298 ? 7.02 -8.32 -19.312 1 93.44 298 GLY B O 1
ATOM 4849 N N . ARG B 1 299 ? 9.148 -8.656 -18.859 1 91 299 ARG B N 1
ATOM 4850 C CA . ARG B 1 299 ? 9.344 -9.391 -20.094 1 91 299 ARG B CA 1
ATOM 4851 C C . ARG B 1 299 ? 9.492 -10.891 -19.828 1 91 299 ARG B C 1
ATOM 4853 O O . ARG B 1 299 ? 9.742 -11.664 -20.75 1 91 299 ARG B O 1
ATOM 4860 N N . ALA B 1 300 ? 9.375 -11.297 -18.672 1 95.44 300 ALA B N 1
ATOM 4861 C CA . ALA B 1 300 ? 9.578 -12.703 -18.328 1 95.44 300 ALA B CA 1
ATOM 4862 C C . ALA B 1 300 ? 8.578 -13.602 -19.062 1 95.44 300 ALA B C 1
ATOM 4864 O O . ALA B 1 300 ? 7.414 -13.219 -19.234 1 95.44 300 ALA B O 1
ATOM 4865 N N . ARG B 1 301 ? 9.016 -14.719 -19.531 1 97.31 301 ARG B N 1
ATOM 4866 C CA . ARG B 1 301 ? 8.195 -15.812 -20.031 1 97.31 301 ARG B CA 1
ATOM 4867 C C . ARG B 1 301 ? 8.031 -16.906 -19 1 97.31 301 ARG B C 1
ATOM 4869 O O . ARG B 1 301 ? 8.898 -17.781 -18.859 1 97.31 301 ARG B O 1
ATOM 4876 N N . GLY B 1 302 ? 6.945 -16.906 -18.359 1 98.19 302 GLY B N 1
ATOM 4877 C CA . GLY B 1 302 ? 6.77 -17.75 -17.188 1 98.19 302 GLY B CA 1
ATOM 4878 C C . GLY B 1 302 ? 7.309 -17.141 -15.906 1 98.19 302 GLY B C 1
ATOM 4879 O O . GLY B 1 302 ? 7.27 -15.922 -15.734 1 98.19 302 GLY B O 1
ATOM 4880 N N . LYS B 1 303 ? 7.68 -17.984 -14.961 1 98.75 303 LYS B N 1
ATOM 4881 C CA . LYS B 1 303 ? 8.047 -17.547 -13.617 1 98.75 303 LYS B CA 1
ATOM 4882 C C . LYS B 1 303 ? 9.555 -17.391 -13.484 1 98.75 303 LYS B C 1
ATOM 4884 O O . LYS B 1 303 ? 10.32 -18.203 -14.016 1 98.75 303 LYS B O 1
ATOM 4889 N N . VAL B 1 304 ? 10 -16.406 -12.734 1 98.81 304 VAL B N 1
ATOM 4890 C CA . VAL B 1 304 ? 11.398 -16.188 -12.391 1 98.81 304 VAL B CA 1
ATOM 4891 C C . VAL B 1 304 ? 11.734 -16.922 -11.094 1 98.81 304 VAL B C 1
ATOM 4893 O O . VAL B 1 304 ? 11.195 -16.609 -10.031 1 98.81 304 VAL B O 1
ATOM 4896 N N . VAL B 1 305 ? 12.641 -17.875 -11.18 1 98.81 305 VAL B N 1
ATOM 4897 C CA . VAL B 1 305 ? 12.898 -18.781 -10.07 1 98.81 305 VAL B CA 1
ATOM 4898 C C . VAL B 1 305 ? 14.297 -18.516 -9.5 1 98.81 305 VAL B C 1
ATOM 4900 O O . VAL B 1 305 ? 15.219 -18.188 -10.242 1 98.81 305 VAL B O 1
ATOM 4903 N N . ILE B 1 306 ? 14.383 -18.609 -8.188 1 98.81 306 ILE B N 1
ATOM 4904 C CA . ILE B 1 306 ? 15.641 -18.5 -7.457 1 98.81 306 ILE B CA 1
ATOM 4905 C C . ILE B 1 306 ? 16.078 -19.891 -6.992 1 98.81 306 ILE B C 1
ATOM 4907 O O . ILE B 1 306 ? 15.367 -20.547 -6.211 1 98.81 306 ILE B O 1
ATOM 4911 N N . SER B 1 307 ? 17.094 -20.359 -7.395 1 97.88 307 SER B N 1
ATOM 4912 C CA . SER B 1 307 ? 17.719 -21.625 -7.035 1 97.88 307 SER B CA 1
ATOM 4913 C C . SER B 1 307 ? 19.125 -21.734 -7.633 1 97.88 307 SER B C 1
ATOM 4915 O O . SER B 1 307 ? 19.391 -21.188 -8.703 1 97.88 307 SER B O 1
ATOM 4917 N N . PRO B 1 308 ? 20.094 -22.469 -7.066 1 96.88 308 PRO B N 1
ATOM 4918 C CA . PRO B 1 308 ? 20.047 -23.094 -5.746 1 96.88 308 PRO B CA 1
ATOM 4919 C C . PRO B 1 308 ? 20.312 -22.094 -4.613 1 96.88 308 PRO B C 1
ATOM 4921 O O . PRO B 1 308 ? 20.797 -20.984 -4.859 1 96.88 308 PRO B O 1
ATOM 4924 N N . PHE B 1 309 ? 19.844 -22.547 -3.504 1 95.31 309 PHE B N 1
ATOM 4925 C CA . PHE B 1 309 ? 20.172 -21.828 -2.277 1 95.31 309 PHE B CA 1
ATOM 4926 C C . PHE B 1 309 ? 21.5 -22.297 -1.718 1 95.31 309 PHE B C 1
ATOM 4928 O O . PHE B 1 309 ? 21.906 -23.438 -1.923 1 95.31 309 PHE B O 1
ATOM 4935 N N . SER B 1 310 ? 22.5 -21.422 -1.424 1 75.06 310 SER B N 1
ATOM 4936 C CA . SER B 1 310 ? 23.828 -21.828 -0.961 1 75.06 310 SER B CA 1
ATOM 4937 C C . SER B 1 310 ? 23.734 -22.781 0.226 1 75.06 310 SER B C 1
ATOM 4939 O O . SER B 1 310 ? 22.875 -22.609 1.097 1 75.06 310 SER B O 1
ATOM 4941 N N . SER B 1 311 ? 24.078 -24.094 0.17 1 60.44 311 SER B N 1
ATOM 4942 C CA . SER B 1 311 ? 24.094 -25.172 1.146 1 60.44 311 SER B CA 1
ATOM 4943 C C . SER B 1 311 ? 24.922 -24.812 2.371 1 60.44 311 SER B C 1
ATOM 4945 O O . SER B 1 311 ? 25.094 -25.625 3.275 1 60.44 311 SER B O 1
ATOM 4947 N N . ARG B 1 312 ? 25.766 -23.844 2.527 1 46.16 312 ARG B N 1
ATOM 4948 C CA . ARG B 1 312 ? 26.812 -24.016 3.525 1 46.16 312 ARG B CA 1
ATOM 4949 C C . ARG B 1 312 ? 26.234 -24.438 4.871 1 46.16 312 ARG B C 1
ATOM 4951 O O . ARG B 1 312 ? 26.781 -25.297 5.555 1 46.16 312 ARG B O 1
ATOM 4958 N N . TYR B 1 313 ? 25.625 -23.469 5.617 1 41.19 313 TYR B N 1
ATOM 4959 C CA . TYR B 1 313 ? 25.891 -23.422 7.047 1 41.19 313 TYR B CA 1
ATOM 4960 C C . TYR B 1 313 ? 25.094 -24.469 7.793 1 41.19 313 TYR B C 1
ATOM 4962 O O . TYR B 1 313 ? 24.656 -24.234 8.922 1 41.19 313 TYR B O 1
ATOM 4970 N N . LEU B 1 314 ? 24.328 -25.312 7.113 1 41 314 LEU B N 1
ATOM 4971 C CA . LEU B 1 314 ? 23.844 -26.172 8.188 1 41 314 LEU B CA 1
ATOM 4972 C C . LEU B 1 314 ? 25 -26.828 8.914 1 41 314 LEU B C 1
ATOM 4974 O O . LEU B 1 314 ? 25.406 -27.953 8.562 1 41 314 LEU B O 1
ATOM 4978 N N . THR B 1 315 ? 26.188 -26.359 8.898 1 33.78 315 THR B N 1
ATOM 4979 C CA . THR B 1 315 ? 27.125 -27.094 9.75 1 33.78 315 THR B CA 1
ATOM 4980 C C . THR B 1 315 ? 26.484 -27.422 11.102 1 33.78 315 THR B C 1
ATOM 4982 O O . THR B 1 315 ? 25.5 -26.812 11.484 1 33.78 315 THR B O 1
ATOM 4985 N N . SER B 1 316 ? 27.391 -28.234 12.109 1 31.12 316 SER B N 1
ATOM 4986 C CA . SER B 1 316 ? 27.266 -28.906 13.391 1 31.12 316 SER B CA 1
ATOM 4987 C C . SER B 1 316 ? 26.656 -28 14.445 1 31.12 316 SER B C 1
ATOM 4989 O O . SER B 1 316 ? 27.344 -27.141 15.008 1 31.12 316 SER B O 1
ATOM 4991 N N . ALA B 1 317 ? 25.766 -27.297 14.273 1 32.38 317 ALA B N 1
ATOM 4992 C CA . ALA B 1 317 ? 25.406 -26.969 15.648 1 32.38 317 ALA B CA 1
ATOM 4993 C C . ALA B 1 317 ? 25.375 -28.219 16.531 1 32.38 317 ALA B C 1
ATOM 4995 O O . ALA B 1 317 ? 24.844 -29.25 16.125 1 32.38 317 ALA B O 1
ATOM 4996 N N . PRO B 1 318 ? 26.422 -28.359 17.5 1 30.7 318 PRO B N 1
ATOM 4997 C CA . PRO B 1 318 ? 26.297 -29.438 18.484 1 30.7 318 PRO B CA 1
ATOM 4998 C C . PRO B 1 318 ? 24.859 -29.656 18.938 1 30.7 318 PRO B C 1
ATOM 5000 O O . PRO B 1 318 ? 24.062 -28.719 18.953 1 30.7 318 PRO B O 1
ATOM 5003 N N . CYS B 1 319 ? 24.25 -30.781 18.625 1 33.16 319 CYS B N 1
ATOM 5004 C CA . CYS B 1 319 ? 23.109 -31.391 19.312 1 33.16 319 CYS B CA 1
ATOM 5005 C C . CYS B 1 319 ? 23.172 -31.094 20.797 1 33.16 319 CYS B C 1
ATOM 5007 O O . CYS B 1 319 ? 22.656 -31.875 21.609 1 33.16 319 CYS B O 1
ATOM 5009 N N . ASN B 1 320 ? 23.953 -30.203 21.297 1 28.2 320 ASN B N 1
ATOM 5010 C CA . ASN B 1 320 ? 23.812 -30.078 22.75 1 28.2 320 ASN B CA 1
ATOM 5011 C C . ASN B 1 320 ? 22.422 -29.594 23.125 1 28.2 320 ASN B C 1
ATOM 5013 O O . ASN B 1 320 ? 22.281 -28.578 23.812 1 28.2 320 ASN B O 1
ATOM 5017 N N . ILE B 1 321 ? 21.531 -29.469 22.172 1 29.06 321 ILE B N 1
ATOM 5018 C CA . ILE B 1 321 ? 20.312 -29.344 22.953 1 29.06 321 ILE B CA 1
ATOM 5019 C C . ILE B 1 321 ? 20.047 -30.656 23.719 1 29.06 321 ILE B C 1
ATOM 5021 O O . ILE B 1 321 ? 19.797 -31.688 23.094 1 29.06 321 ILE B O 1
ATOM 5025 N N . ASN B 1 322 ? 20.844 -31.094 24.734 1 26.48 322 ASN B N 1
ATOM 5026 C CA . ASN B 1 322 ? 20.656 -32.094 25.781 1 26.48 322 ASN B CA 1
ATOM 5027 C C . ASN B 1 322 ? 19.172 -32.25 26.141 1 26.48 322 ASN B C 1
ATOM 5029 O O . ASN B 1 322 ? 18.766 -33.281 26.641 1 26.48 322 ASN B O 1
ATOM 5033 N N . GLY B 1 323 ? 18.391 -31.359 26.656 1 27.91 323 GLY B N 1
ATOM 5034 C CA . GLY B 1 323 ? 17.438 -31.906 27.594 1 27.91 323 GLY B CA 1
ATOM 5035 C C . GLY B 1 323 ? 16.406 -32.812 26.953 1 27.91 323 GLY B C 1
ATOM 5036 O O . GLY B 1 323 ? 15.828 -33.688 27.609 1 27.91 323 GLY B O 1
ATOM 5037 N N . PHE B 1 324 ? 15.648 -32.5 25.875 1 23.34 324 PHE B N 1
ATOM 5038 C CA . PHE B 1 324 ? 14.586 -33.469 25.672 1 23.34 324 PHE B CA 1
ATOM 5039 C C . PHE B 1 324 ? 15.102 -34.656 24.891 1 23.34 324 PHE B C 1
ATOM 5041 O O . PHE B 1 324 ? 14.758 -34.844 23.719 1 23.34 324 PHE B O 1
ATOM 5048 N N . CYS B 1 325 ? 16.406 -34.906 24.812 1 23.75 325 CYS B N 1
ATOM 5049 C CA . CYS B 1 325 ? 16.859 -36.156 24.172 1 23.75 325 CYS B CA 1
ATOM 5050 C C . CYS B 1 325 ? 16.391 -37.375 24.938 1 23.75 325 CYS B C 1
ATOM 5052 O O . CYS B 1 325 ? 16.828 -37.594 26.078 1 23.75 325 CYS B O 1
ATOM 5054 N N . ASN B 1 326 ? 15.094 -37.906 24.984 1 24.83 326 ASN B N 1
ATOM 5055 C CA . ASN B 1 326 ? 14.836 -39.281 25.391 1 24.83 326 ASN B CA 1
ATOM 5056 C C . ASN B 1 326 ? 15.805 -40.25 24.719 1 24.83 326 ASN B C 1
ATOM 5058 O O . ASN B 1 326 ? 15.844 -40.344 23.484 1 24.83 326 ASN B O 1
ATOM 5062 N N . THR B 1 327 ? 16.953 -40.625 25.203 1 23.62 327 THR B N 1
ATOM 5063 C CA . THR B 1 327 ? 17.875 -41.781 25.219 1 23.62 327 THR B CA 1
ATOM 5064 C C . THR B 1 327 ? 17.094 -43.094 25.297 1 23.62 327 THR B C 1
ATOM 5066 O O . THR B 1 327 ? 17.703 -44.156 25.391 1 23.62 327 THR B O 1
ATOM 5069 N N . LYS B 1 328 ? 15.844 -43.438 25.781 1 24.53 328 LYS B N 1
ATOM 5070 C CA . LYS B 1 328 ? 15.523 -44.844 25.969 1 24.53 328 LYS B CA 1
ATOM 5071 C C . LYS B 1 328 ? 15.516 -45.594 24.641 1 24.53 328 LYS B C 1
ATOM 5073 O O . LYS B 1 328 ? 15.188 -46.781 24.594 1 24.53 328 LYS B O 1
ATOM 5078 N N . PHE B 1 329 ? 15.25 -45.188 23.469 1 21.59 329 PHE B N 1
ATOM 5079 C CA . PHE B 1 329 ? 15.141 -46.281 22.5 1 21.59 329 PHE B CA 1
ATOM 5080 C C . PHE B 1 329 ? 16.531 -46.781 22.094 1 21.59 329 PHE B C 1
ATOM 5082 O O . PHE B 1 329 ? 17.422 -46 21.781 1 21.59 329 PHE B O 1
ATOM 5089 N N . GLY B 1 330 ? 17.094 -47.969 22.656 1 21.64 330 GLY B N 1
ATOM 5090 C CA . GLY B 1 330 ? 18.094 -48.969 22.312 1 21.64 330 GLY B CA 1
ATOM 5091 C C . GLY B 1 330 ? 18.219 -49.219 20.828 1 21.64 330 GLY B C 1
ATOM 5092 O O . GLY B 1 330 ? 17.219 -49.219 20.109 1 21.64 330 GLY B O 1
ATOM 5093 N N . CYS B 1 331 ? 19.375 -48.969 20.297 1 20.17 331 CYS B N 1
ATOM 5094 C CA . CYS B 1 331 ? 19.922 -49.406 19.016 1 20.17 331 CYS B CA 1
ATOM 5095 C C . CYS B 1 331 ? 19.891 -50.938 18.906 1 20.17 331 CYS B C 1
ATOM 5097 O O . CYS B 1 331 ? 20.562 -51.625 19.672 1 20.17 331 CYS B O 1
ATOM 5099 N N . TYR B 1 332 ? 18.812 -51.812 18.984 1 20.58 332 TYR B N 1
ATOM 5100 C CA . TYR B 1 332 ? 19.125 -53.188 18.562 1 20.58 332 TYR B CA 1
ATOM 5101 C C . TYR B 1 332 ? 20.047 -53.188 17.359 1 20.58 332 TYR B C 1
ATOM 5103 O O . TYR B 1 332 ? 20.156 -52.156 16.641 1 20.58 332 TYR B O 1
ATOM 5111 N N . ASN B 1 333 ? 20.531 -54.531 16.859 1 18.77 333 ASN B N 1
ATOM 5112 C CA . ASN B 1 333 ? 21.078 -54.781 15.531 1 18.77 333 ASN B CA 1
ATOM 5113 C C . ASN B 1 333 ? 20.234 -54.094 14.453 1 18.77 333 ASN B C 1
ATOM 5115 O O . ASN B 1 333 ? 19.016 -54.094 14.531 1 18.77 333 ASN B O 1
#

Nearest PDB structures (foldseek):
  4idf-assembly1_A  TM=9.472E-01  e=3.709E-41  Fragaria vesca
  1qor-assembly1_B  TM=8.639E-01  e=3.182E-23  Escherichia coli
  5k1s-assembly2_C  TM=8.307E-01  e=1.838E-23  Myxococcus xanthus DK 1622
  5h81-assembly1_A  TM=8.122E-01  e=1.626E-19  Catharanthus roseus
  2cf6-assembly1_A  TM=7.848E-01  e=1.626E-19  Arabidopsis thaliana